Protein AF-A0AA39Y7K5-F1 (afdb_monomer_lite)

Structure (mmCIF, N/CA/C/O backbone):
data_AF-A0AA39Y7K5-F1
#
_entry.id   AF-A0AA39Y7K5-F1
#
loop_
_atom_site.group_PDB
_atom_site.id
_atom_site.type_symbol
_atom_site.label_atom_id
_atom_site.label_alt_id
_atom_site.label_comp_id
_atom_site.label_asym_id
_atom_site.label_entity_id
_atom_site.label_seq_id
_atom_site.pdbx_PDB_ins_code
_atom_site.Cartn_x
_atom_site.Cartn_y
_atom_site.Cartn_z
_atom_site.occupancy
_atom_site.B_iso_or_equiv
_atom_site.auth_seq_id
_atom_site.auth_comp_id
_atom_site.auth_asym_id
_atom_site.auth_atom_id
_atom_site.pdbx_PDB_model_num
ATOM 1 N N . MET A 1 1 ? 31.949 6.760 -39.832 1.00 50.16 1 MET A N 1
ATOM 2 C CA . MET A 1 1 ? 30.928 5.694 -39.929 1.00 50.16 1 MET A CA 1
ATOM 3 C C . MET A 1 1 ? 30.668 5.205 -38.517 1.00 50.16 1 MET A C 1
ATOM 5 O O . MET A 1 1 ? 31.632 4.870 -37.845 1.00 50.16 1 MET A O 1
ATOM 9 N N . VAL A 1 2 ? 29.428 5.263 -38.031 1.00 60.44 2 VAL A N 1
ATOM 10 C CA . VAL A 1 2 ? 29.085 4.747 -36.696 1.00 60.44 2 VAL A CA 1
ATOM 11 C C . VAL A 1 2 ? 29.040 3.224 -36.809 1.00 60.44 2 VAL A C 1
ATOM 13 O O . VAL A 1 2 ? 28.213 2.695 -37.550 1.00 60.44 2 VAL A O 1
ATOM 16 N N . GLU A 1 3 ? 29.976 2.531 -36.160 1.00 69.06 3 GLU A N 1
ATOM 17 C CA . GLU A 1 3 ? 29.997 1.065 -36.093 1.00 69.06 3 GLU A CA 1
ATOM 18 C C . GLU A 1 3 ? 28.677 0.616 -35.443 1.00 69.06 3 GLU A C 1
ATOM 20 O O . GLU A 1 3 ? 28.351 1.014 -34.324 1.00 69.06 3 GLU A O 1
ATOM 25 N N . LYS A 1 4 ? 27.848 -0.118 -36.193 1.00 72.38 4 LYS A N 1
ATOM 26 C CA . LYS A 1 4 ? 26.533 -0.563 -35.724 1.00 72.38 4 LYS A CA 1
ATOM 27 C C . LYS A 1 4 ? 26.758 -1.611 -34.638 1.00 72.38 4 LYS A C 1
ATOM 29 O O . LYS A 1 4 ? 27.333 -2.660 -34.916 1.00 72.38 4 LYS A O 1
ATOM 34 N N . CYS A 1 5 ? 26.320 -1.323 -33.419 1.00 72.69 5 CYS A N 1
ATOM 35 C CA . CYS A 1 5 ? 26.493 -2.244 -32.303 1.00 72.69 5 CYS A CA 1
ATOM 36 C C . CYS A 1 5 ? 25.782 -3.576 -32.592 1.00 72.69 5 CYS A C 1
ATOM 38 O O . CYS A 1 5 ? 24.662 -3.558 -33.122 1.00 72.69 5 CYS A O 1
ATOM 40 N N . PRO A 1 6 ? 26.408 -4.724 -32.279 1.00 78.50 6 PRO A N 1
ATOM 41 C CA . PRO A 1 6 ? 25.756 -6.015 -32.435 1.00 78.50 6 PRO A CA 1
ATOM 42 C C . PRO A 1 6 ? 24.504 -6.054 -31.551 1.00 78.50 6 PRO A C 1
ATOM 44 O O . PRO A 1 6 ? 24.530 -5.623 -30.398 1.00 78.50 6 PRO A O 1
ATOM 47 N N . GLY A 1 7 ? 23.390 -6.542 -32.101 1.00 78.56 7 GLY A N 1
ATOM 48 C CA . GLY A 1 7 ? 22.186 -6.779 -31.306 1.00 78.56 7 GLY A CA 1
ATOM 49 C C . GLY A 1 7 ? 22.458 -7.826 -30.224 1.00 78.56 7 GLY A C 1
ATOM 50 O O . GLY A 1 7 ? 23.278 -8.722 -30.424 1.00 78.56 7 GLY A O 1
ATOM 51 N N . PHE A 1 8 ? 21.772 -7.731 -29.086 1.00 82.25 8 PHE A N 1
ATOM 52 C CA . PHE A 1 8 ? 21.817 -8.764 -28.052 1.00 82.25 8 PHE A CA 1
ATOM 53 C C . PHE A 1 8 ? 20.551 -9.621 -28.112 1.00 82.25 8 PHE A C 1
ATOM 55 O O . PHE A 1 8 ? 19.472 -9.133 -28.454 1.00 82.25 8 PHE A O 1
ATOM 62 N N . ASN A 1 9 ? 20.688 -10.903 -27.776 1.00 86.75 9 ASN A N 1
ATOM 63 C CA . ASN A 1 9 ? 19.538 -11.777 -27.594 1.00 86.75 9 ASN A CA 1
ATOM 64 C C . ASN A 1 9 ? 18.986 -11.561 -26.180 1.00 86.75 9 ASN A C 1
ATOM 66 O O . ASN A 1 9 ? 19.712 -11.769 -25.207 1.00 86.75 9 ASN A O 1
ATOM 70 N N . GLY A 1 10 ? 17.748 -11.081 -26.076 1.00 85.56 10 GLY A N 1
ATOM 71 C CA . GLY A 1 10 ? 17.089 -10.884 -24.786 1.00 85.56 10 GLY A CA 1
ATOM 72 C C . GLY A 1 10 ? 16.696 -12.212 -24.142 1.00 85.56 10 GLY A C 1
ATOM 73 O O . GLY A 1 10 ? 16.509 -13.212 -24.834 1.00 85.56 10 GLY A O 1
ATOM 74 N N . ASN A 1 11 ? 16.547 -12.216 -22.822 1.00 89.00 11 ASN A N 1
ATOM 75 C CA . ASN A 1 11 ? 16.039 -13.345 -22.069 1.00 89.00 11 ASN A CA 1
ATOM 76 C C . ASN A 1 11 ? 14.540 -13.560 -22.398 1.00 89.00 11 ASN A C 1
ATOM 78 O O . ASN A 1 11 ? 13.692 -12.727 -22.034 1.00 89.00 11 ASN A O 1
ATOM 82 N N . PRO A 1 12 ? 14.180 -14.670 -23.078 1.00 89.75 12 PRO A N 1
ATOM 83 C CA . PRO A 1 12 ? 12.797 -14.941 -23.458 1.00 89.75 12 PRO A CA 1
ATOM 84 C C . PRO A 1 12 ? 11.886 -15.187 -22.245 1.00 89.75 12 PRO A C 1
ATOM 86 O O . PRO A 1 12 ? 10.681 -14.954 -22.347 1.00 89.75 12 PRO A O 1
ATOM 89 N N . ASP A 1 13 ? 12.441 -15.569 -21.093 1.00 89.25 13 ASP A N 1
ATOM 90 C CA . ASP A 1 13 ? 11.689 -15.870 -19.869 1.00 89.25 13 ASP A CA 1
ATOM 91 C C . ASP A 1 13 ? 11.284 -14.615 -19.092 1.00 89.25 13 ASP A C 1
ATOM 93 O O . ASP A 1 13 ? 10.467 -14.687 -18.180 1.00 89.25 13 ASP A O 1
ATOM 97 N N . LEU A 1 14 ? 11.845 -13.454 -19.436 1.00 86.06 14 LEU A N 1
ATOM 98 C CA . LEU A 1 14 ? 11.524 -12.182 -18.784 1.00 86.06 14 LEU A CA 1
ATOM 99 C C . LEU A 1 14 ? 10.734 -11.275 -19.710 1.00 86.06 14 LEU A C 1
ATOM 101 O O . LEU A 1 14 ? 9.748 -10.670 -19.297 1.00 86.06 14 LEU A O 1
ATOM 105 N N . TYR A 1 15 ? 11.139 -11.200 -20.977 1.00 84.19 15 TYR A N 1
ATOM 106 C CA . TYR A 1 15 ? 10.510 -10.304 -21.938 1.00 84.19 15 TYR A CA 1
ATOM 107 C C . TYR A 1 15 ? 10.218 -10.965 -23.289 1.00 84.19 15 TYR A C 1
ATOM 109 O O . TYR A 1 15 ? 10.213 -10.302 -24.334 1.00 84.19 15 TYR A O 1
ATOM 117 N N . GLY A 1 16 ? 9.944 -12.271 -23.282 1.00 87.81 16 GLY A N 1
ATOM 118 C CA . GLY A 1 16 ? 9.462 -13.011 -24.445 1.00 87.81 16 GLY A CA 1
ATOM 119 C C . GLY A 1 16 ? 8.039 -12.636 -24.862 1.00 87.81 16 GLY A C 1
ATOM 120 O O . GLY A 1 16 ? 7.308 -11.933 -24.159 1.00 87.81 16 GLY A O 1
ATOM 121 N N . LEU A 1 17 ? 7.630 -13.126 -26.036 1.00 88.06 17 LEU A N 1
ATOM 122 C CA . LEU A 1 17 ? 6.338 -12.802 -26.649 1.00 88.06 17 LEU A CA 1
ATOM 123 C C . LEU A 1 17 ? 5.149 -13.120 -25.725 1.00 88.06 17 LEU A C 1
ATOM 125 O O . LEU A 1 17 ? 4.243 -12.300 -25.601 1.00 88.06 17 LEU A O 1
ATOM 129 N N . GLY A 1 18 ? 5.175 -14.270 -25.042 1.00 90.56 18 GLY A N 1
ATOM 130 C CA . GLY A 1 18 ? 4.101 -14.693 -24.139 1.00 90.56 18 GLY A CA 1
ATOM 131 C C . GLY A 1 18 ? 3.887 -13.734 -22.965 1.00 90.56 18 GLY A C 1
ATOM 132 O O . GLY A 1 18 ? 2.755 -13.334 -22.702 1.00 90.56 18 GLY A O 1
ATOM 133 N N . ILE A 1 19 ? 4.967 -13.290 -22.313 1.00 89.50 19 ILE A N 1
ATOM 134 C CA . ILE A 1 19 ? 4.889 -12.345 -21.188 1.00 89.50 19 ILE A CA 1
ATOM 135 C C . ILE A 1 19 ? 4.374 -10.990 -21.660 1.00 89.50 19 ILE A C 1
ATOM 137 O O . ILE A 1 19 ? 3.507 -10.415 -21.009 1.00 89.50 19 ILE A O 1
ATOM 141 N N . ARG A 1 20 ? 4.834 -10.497 -22.816 1.00 90.06 20 ARG A N 1
ATOM 142 C CA . ARG A 1 20 ? 4.332 -9.237 -23.389 1.00 90.06 20 ARG A CA 1
ATOM 143 C C . ARG A 1 20 ? 2.836 -9.305 -23.670 1.00 90.06 20 ARG A C 1
ATOM 145 O O . ARG A 1 20 ? 2.099 -8.416 -23.254 1.00 90.06 20 ARG A O 1
ATOM 152 N N . LEU A 1 21 ? 2.381 -10.366 -24.339 1.00 92.94 21 LEU A N 1
ATOM 153 C CA . LEU A 1 21 ? 0.960 -10.570 -24.618 1.00 92.94 21 LEU A CA 1
ATOM 154 C C . LEU A 1 21 ? 0.149 -10.676 -23.324 1.00 92.94 21 LEU A C 1
ATOM 156 O O . LEU A 1 21 ? -0.906 -10.053 -23.232 1.00 92.94 21 LEU A O 1
ATOM 160 N N . GLY A 1 22 ? 0.659 -11.387 -22.315 1.00 92.19 22 GLY A N 1
ATOM 161 C CA . GLY A 1 22 ? 0.045 -11.475 -20.991 1.00 92.19 22 GLY A CA 1
ATOM 162 C C . GLY A 1 22 ? -0.074 -10.110 -20.313 1.00 92.19 22 GLY A C 1
ATOM 163 O O . GLY A 1 22 ? -1.170 -9.713 -19.929 1.00 92.19 22 GLY A O 1
ATOM 164 N N . VAL A 1 23 ? 1.024 -9.349 -20.252 1.00 92.62 23 VAL A N 1
ATOM 165 C CA . VAL A 1 23 ? 1.072 -7.982 -19.710 1.00 92.62 23 VAL A CA 1
ATOM 166 C C . VAL A 1 23 ? 0.057 -7.081 -20.407 1.00 92.62 23 VAL A C 1
ATOM 168 O O . VAL A 1 23 ? -0.758 -6.458 -19.733 1.00 92.62 23 VAL A O 1
ATOM 171 N N . TYR A 1 24 ? 0.075 -7.007 -21.740 1.00 94.06 24 TYR A N 1
ATOM 172 C CA . TYR A 1 24 ? -0.802 -6.098 -22.480 1.00 94.06 24 TYR A CA 1
ATOM 173 C C . TYR A 1 24 ? -2.269 -6.515 -22.405 1.00 94.06 24 TYR A C 1
ATOM 175 O O . TYR A 1 24 ? -3.133 -5.655 -22.251 1.00 94.06 24 TYR A O 1
ATOM 183 N N . SER A 1 25 ? -2.557 -7.817 -22.445 1.00 94.81 25 SER A N 1
ATOM 184 C CA . SER A 1 25 ? -3.923 -8.328 -22.289 1.00 94.81 25 SER A CA 1
ATOM 185 C C . SER A 1 25 ? -4.456 -8.048 -20.888 1.00 94.81 25 SER A C 1
ATOM 187 O O . SER A 1 25 ? -5.582 -7.577 -20.744 1.00 94.81 25 SER A O 1
ATOM 189 N N . GLN A 1 26 ? -3.636 -8.255 -19.854 1.00 95.06 26 GLN A N 1
ATOM 190 C CA . GLN A 1 26 ? -3.991 -7.950 -18.470 1.00 95.06 26 GLN A CA 1
ATOM 191 C C . GLN A 1 26 ? -4.201 -6.444 -18.269 1.00 95.06 26 GLN A C 1
ATOM 193 O O . GLN A 1 26 ? -5.164 -6.027 -17.622 1.00 95.06 26 GLN A O 1
ATOM 198 N N . TRP A 1 27 ? -3.341 -5.616 -18.866 1.00 94.94 27 TRP A N 1
ATOM 199 C CA . TRP A 1 27 ? -3.457 -4.160 -18.839 1.00 94.94 27 TRP A CA 1
ATOM 200 C C . TRP A 1 27 ? -4.758 -3.700 -19.508 1.00 94.94 27 TRP A C 1
ATOM 202 O O . TRP A 1 27 ? -5.531 -2.945 -18.915 1.00 94.94 27 TRP A O 1
ATOM 212 N N . PHE A 1 28 ? -5.049 -4.203 -20.707 1.00 95.19 28 PHE A N 1
ATOM 213 C CA . PHE A 1 28 ? -6.258 -3.870 -21.454 1.00 95.19 28 PHE A CA 1
ATOM 214 C C . PHE A 1 28 ? -7.532 -4.354 -20.748 1.00 95.19 28 PHE A C 1
ATOM 216 O O . PHE A 1 28 ? -8.462 -3.571 -20.560 1.00 95.19 28 PHE A O 1
ATOM 223 N N . SER A 1 29 ? -7.548 -5.603 -20.274 1.00 95.88 29 SER A N 1
ATOM 224 C CA . SER A 1 29 ? -8.643 -6.167 -19.473 1.00 95.88 29 SER A CA 1
ATOM 225 C C . SER A 1 29 ? -8.905 -5.333 -18.219 1.00 95.88 29 SER A C 1
ATOM 227 O O . SER A 1 29 ? -10.050 -5.022 -17.879 1.00 95.88 29 SER A O 1
ATOM 229 N N . SER A 1 30 ? -7.837 -4.875 -17.567 1.00 95.06 30 SER A N 1
ATOM 230 C CA . SER A 1 30 ? -7.950 -4.030 -16.385 1.00 95.06 30 SER A CA 1
ATOM 231 C C . SER A 1 30 ? -8.498 -2.651 -16.689 1.00 95.06 30 SER A C 1
ATOM 233 O O . SER A 1 30 ? -9.313 -2.125 -15.934 1.00 95.06 30 SER A O 1
ATOM 235 N N . TRP A 1 31 ? -8.069 -2.061 -17.801 1.00 94.00 31 TRP A N 1
ATOM 236 C CA . TRP A 1 31 ? -8.607 -0.797 -18.271 1.00 94.00 31 TRP A CA 1
ATOM 237 C C . TRP A 1 31 ? -10.101 -0.912 -18.603 1.00 94.00 31 TRP A C 1
ATOM 239 O O . TRP A 1 31 ? -10.886 -0.080 -18.140 1.00 94.00 31 TRP A O 1
ATOM 249 N N . LEU A 1 32 ? -10.509 -1.970 -19.313 1.00 94.69 32 LEU A N 1
ATOM 250 C CA . LEU A 1 32 ? -11.914 -2.253 -19.607 1.00 94.69 32 LEU A CA 1
ATOM 251 C C . LEU A 1 32 ? -12.728 -2.467 -18.333 1.00 94.69 32 LEU A C 1
ATOM 253 O O . LEU A 1 32 ? -13.778 -1.851 -18.186 1.00 94.69 32 LEU A O 1
ATOM 257 N N . THR A 1 33 ? -12.238 -3.273 -17.391 1.00 93.94 33 THR A N 1
ATOM 258 C CA . THR A 1 33 ? -12.933 -3.547 -16.123 1.00 93.94 33 THR A CA 1
ATOM 259 C C . THR A 1 33 ? -13.113 -2.269 -15.311 1.00 93.94 33 THR A C 1
ATOM 261 O O . THR A 1 33 ? -14.224 -1.960 -14.892 1.00 93.94 33 THR A O 1
ATOM 264 N N . ASN A 1 34 ? -12.054 -1.469 -15.159 1.00 91.00 34 ASN A N 1
ATOM 265 C CA . ASN A 1 34 ? -12.118 -0.210 -14.416 1.00 91.00 34 ASN A CA 1
ATOM 266 C C . ASN A 1 34 ? -13.091 0.803 -15.046 1.00 91.00 34 ASN A C 1
ATOM 268 O O . ASN A 1 34 ? -13.640 1.636 -14.329 1.00 91.00 34 ASN A O 1
ATOM 272 N N . THR A 1 35 ? -13.287 0.747 -16.367 1.00 90.31 35 THR A N 1
ATOM 273 C CA . THR A 1 35 ? -14.142 1.688 -17.108 1.00 90.31 35 THR A CA 1
ATOM 274 C C . THR A 1 35 ? -15.590 1.202 -17.205 1.00 90.31 35 THR A C 1
ATOM 276 O O . THR A 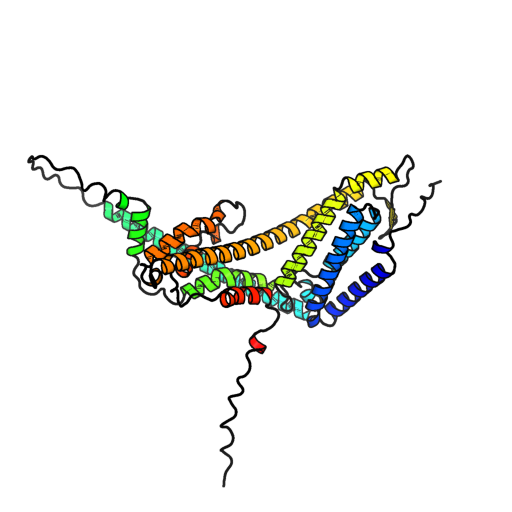1 35 ? -16.516 1.975 -16.986 1.00 90.31 35 THR A O 1
ATOM 279 N N . CYS A 1 36 ? -15.797 -0.077 -17.522 1.00 93.38 36 CYS A N 1
ATOM 280 C CA . CYS A 1 36 ? -17.109 -0.641 -17.842 1.00 93.38 36 CYS A CA 1
ATOM 281 C C . CYS A 1 36 ? -17.783 -1.307 -16.639 1.00 93.38 36 CYS A C 1
ATOM 283 O O . CYS A 1 36 ? -19.008 -1.363 -16.583 1.00 93.38 36 CYS A O 1
ATOM 285 N N . ASN A 1 37 ? -17.009 -1.830 -15.680 1.00 92.25 37 ASN A N 1
ATOM 286 C CA . ASN A 1 37 ? -17.546 -2.507 -14.503 1.00 92.25 37 ASN A CA 1
ATOM 287 C C . ASN A 1 37 ? -16.734 -2.204 -13.224 1.00 92.25 37 ASN A C 1
ATOM 289 O O . ASN A 1 37 ? -16.004 -3.067 -12.723 1.00 92.25 37 ASN A O 1
ATOM 293 N N . PRO A 1 38 ? -16.904 -1.005 -12.634 1.00 88.38 38 PRO A N 1
ATOM 294 C CA . PRO A 1 38 ? -16.219 -0.614 -11.400 1.00 88.38 38 PRO A CA 1
ATOM 295 C C . PRO A 1 38 ? -16.464 -1.556 -10.211 1.00 88.38 38 PRO A C 1
ATOM 297 O O . PRO A 1 38 ? -15.635 -1.628 -9.304 1.00 88.38 38 PRO A O 1
ATOM 300 N N . SER A 1 39 ? -17.579 -2.300 -10.208 1.00 87.69 39 SER A N 1
ATOM 301 C CA . SER A 1 39 ? -17.881 -3.271 -9.146 1.00 87.69 39 SER A CA 1
ATOM 302 C C . SER A 1 39 ? -16.919 -4.466 -9.157 1.00 87.69 39 SER A C 1
ATOM 304 O O . SER A 1 39 ? -16.531 -4.952 -8.098 1.00 87.69 39 SER A O 1
ATOM 306 N N . ALA A 1 40 ? -16.439 -4.868 -10.340 1.00 91.94 40 ALA A N 1
ATOM 307 C CA . ALA A 1 40 ? -15.448 -5.930 -10.514 1.00 91.94 40 ALA A CA 1
ATOM 308 C C . ALA A 1 40 ? -13.992 -5.432 -10.408 1.00 91.94 40 ALA A C 1
ATOM 310 O O . ALA A 1 40 ? -13.058 -6.238 -10.407 1.00 91.94 40 ALA A O 1
ATOM 311 N N . ALA A 1 41 ? -13.773 -4.116 -10.289 1.00 90.56 41 ALA A N 1
ATOM 312 C CA . ALA A 1 41 ? -12.433 -3.532 -10.241 1.00 90.56 41 ALA A CA 1
ATOM 313 C C . ALA A 1 41 ? -11.604 -4.052 -9.056 1.00 90.56 41 ALA A C 1
ATOM 315 O O . ALA A 1 41 ? -10.396 -4.217 -9.190 1.00 90.56 41 ALA A O 1
ATOM 316 N N . ALA A 1 42 ? -12.237 -4.361 -7.918 1.00 90.19 42 ALA A N 1
ATOM 317 C CA . ALA A 1 42 ? -11.547 -4.879 -6.737 1.00 90.19 42 ALA A CA 1
ATOM 318 C C . ALA A 1 42 ? -10.848 -6.222 -7.012 1.00 90.19 42 ALA A C 1
ATOM 320 O O . ALA A 1 42 ? -9.632 -6.312 -6.862 1.00 90.19 42 ALA A O 1
ATOM 321 N N . ALA A 1 43 ? -11.586 -7.213 -7.521 1.00 91.69 43 ALA A N 1
ATOM 322 C CA . ALA A 1 43 ? -11.028 -8.519 -7.881 1.00 91.69 43 ALA A CA 1
ATOM 323 C C . ALA A 1 43 ? -9.931 -8.395 -8.952 1.00 91.69 43 ALA A C 1
ATOM 325 O O . ALA A 1 43 ? -8.895 -9.055 -8.888 1.00 91.69 43 ALA A O 1
ATOM 326 N N . ASN A 1 44 ? -10.126 -7.491 -9.915 1.00 93.69 44 ASN A N 1
ATOM 327 C CA . ASN A 1 44 ? -9.124 -7.215 -10.933 1.00 93.69 44 ASN A CA 1
ATOM 328 C C . ASN A 1 44 ? -7.854 -6.555 -10.355 1.00 93.69 44 ASN A C 1
ATOM 330 O O . ASN A 1 44 ? -6.741 -6.873 -10.771 1.00 93.69 44 ASN A O 1
ATOM 334 N N . HIS A 1 45 ? -7.974 -5.649 -9.383 1.00 93.75 45 HIS A N 1
ATOM 335 C CA . HIS A 1 45 ? -6.817 -5.079 -8.690 1.00 93.75 45 HIS A CA 1
ATOM 336 C C . HIS A 1 45 ? -6.044 -6.131 -7.890 1.00 93.75 45 HIS A C 1
ATOM 338 O O . HIS A 1 45 ? -4.814 -6.081 -7.887 1.00 93.75 45 HIS A O 1
ATOM 344 N N . ASP A 1 46 ? -6.733 -7.087 -7.268 1.00 92.56 46 ASP A N 1
ATOM 345 C CA . ASP A 1 46 ? -6.089 -8.184 -6.545 1.00 92.56 46 ASP A CA 1
ATOM 346 C C . ASP A 1 46 ? -5.280 -9.062 -7.510 1.00 92.56 46 ASP A C 1
ATOM 348 O O . ASP A 1 46 ? -4.074 -9.233 -7.315 1.00 92.56 46 ASP A O 1
ATOM 352 N N . ALA A 1 47 ? -5.881 -9.499 -8.623 1.00 94.81 47 ALA A N 1
ATOM 353 C CA . ALA A 1 47 ? -5.185 -10.258 -9.666 1.00 94.81 47 ALA A CA 1
ATOM 354 C C . ALA A 1 47 ? -3.961 -9.505 -10.223 1.00 94.81 47 ALA A C 1
ATOM 356 O O . ALA A 1 47 ? -2.867 -10.063 -10.312 1.00 94.81 47 ALA A O 1
ATOM 357 N N . ASN A 1 48 ? -4.115 -8.210 -10.520 1.00 95.00 48 ASN A N 1
ATOM 358 C CA . ASN A 1 48 ? -3.014 -7.360 -10.978 1.00 95.00 48 ASN A CA 1
ATOM 359 C C . ASN A 1 48 ? -1.891 -7.242 -9.953 1.00 95.00 48 ASN A C 1
ATOM 361 O O . ASN A 1 48 ? -0.724 -7.224 -10.325 1.00 95.00 48 ASN A O 1
ATOM 365 N N . SER A 1 49 ? -2.227 -7.132 -8.669 1.00 95.44 49 SER A N 1
ATOM 366 C CA . SER A 1 49 ? -1.224 -6.997 -7.614 1.00 95.44 49 SER A CA 1
ATOM 367 C C . SER A 1 49 ? -0.408 -8.278 -7.424 1.00 95.44 49 SER A C 1
ATOM 369 O O . SER A 1 49 ? 0.804 -8.195 -7.243 1.00 95.44 49 SER A O 1
ATOM 371 N N . ILE A 1 50 ? -1.045 -9.450 -7.536 1.00 95.56 50 ILE A N 1
ATOM 372 C CA . ILE A 1 50 ? -0.370 -10.756 -7.502 1.00 95.56 50 ILE A CA 1
ATOM 373 C C . ILE A 1 50 ? 0.544 -10.899 -8.719 1.00 95.56 50 ILE A C 1
ATOM 375 O O . ILE A 1 50 ? 1.714 -11.248 -8.575 1.00 95.56 50 ILE A O 1
ATOM 379 N N . PHE A 1 51 ? 0.030 -10.576 -9.908 1.00 95.19 51 PHE A N 1
ATOM 380 C CA . PHE A 1 51 ? 0.809 -10.591 -11.142 1.00 95.19 51 PHE A CA 1
ATOM 381 C C . PHE A 1 51 ? 2.027 -9.659 -11.062 1.00 95.19 51 PHE A C 1
ATOM 383 O O . PHE A 1 51 ? 3.144 -10.058 -11.385 1.00 95.19 51 PHE A O 1
ATOM 390 N N . LEU A 1 52 ? 1.832 -8.437 -10.562 1.00 95.69 52 LEU A N 1
ATOM 391 C CA . LEU A 1 52 ? 2.898 -7.457 -10.385 1.00 95.69 52 LEU A CA 1
ATOM 392 C C . LEU A 1 52 ? 3.956 -7.940 -9.386 1.00 95.69 52 LEU A C 1
ATOM 394 O O . LEU A 1 52 ? 5.148 -7.811 -9.651 1.00 95.69 52 LEU A O 1
ATOM 398 N N . LEU A 1 53 ? 3.540 -8.534 -8.266 1.00 96.88 53 LEU A N 1
ATOM 399 C CA . LEU A 1 53 ? 4.468 -9.124 -7.306 1.00 96.88 53 LEU A CA 1
ATOM 400 C C . LEU A 1 53 ? 5.285 -10.261 -7.936 1.00 96.88 53 LEU A C 1
ATOM 402 O O . LEU A 1 53 ? 6.498 -10.312 -7.743 1.00 96.88 53 LEU A O 1
ATOM 406 N N . ALA A 1 54 ? 4.649 -11.137 -8.718 1.00 95.94 54 ALA A N 1
ATOM 407 C CA . ALA A 1 54 ? 5.339 -12.216 -9.419 1.00 95.94 54 ALA A CA 1
ATOM 408 C C . ALA A 1 54 ? 6.398 -11.676 -10.396 1.00 95.94 54 ALA A C 1
ATOM 410 O O . ALA A 1 54 ? 7.519 -12.183 -10.420 1.00 95.94 54 ALA A O 1
ATOM 411 N N . LEU A 1 55 ? 6.087 -10.603 -11.136 1.00 94.75 55 LEU A N 1
ATOM 412 C CA . LEU A 1 55 ? 7.062 -9.922 -11.995 1.00 94.75 55 LEU A CA 1
ATOM 413 C C . LEU A 1 55 ? 8.239 -9.350 -11.193 1.00 94.75 55 LEU A C 1
ATOM 415 O O . LEU A 1 55 ? 9.384 -9.533 -11.594 1.00 94.75 55 LEU A O 1
ATOM 419 N N . LEU A 1 56 ? 7.988 -8.699 -10.053 1.00 96.69 56 LEU A N 1
ATOM 420 C CA . LEU A 1 56 ? 9.053 -8.148 -9.202 1.00 96.69 56 LEU A CA 1
ATOM 421 C C . LEU A 1 56 ? 9.987 -9.234 -8.653 1.00 96.69 56 LEU A C 1
ATOM 423 O O . LEU A 1 56 ? 11.207 -9.053 -8.642 1.00 96.69 56 LEU A O 1
ATOM 427 N N . ILE A 1 57 ? 9.425 -10.372 -8.236 1.00 96.88 57 ILE A N 1
ATOM 428 C CA . ILE A 1 57 ? 10.205 -11.534 -7.794 1.00 96.88 57 ILE A CA 1
ATOM 429 C C . ILE A 1 57 ? 11.025 -12.085 -8.966 1.00 96.88 57 ILE A C 1
ATOM 431 O O . ILE A 1 57 ? 12.222 -12.307 -8.810 1.00 96.88 57 ILE A O 1
ATOM 435 N N . GLY A 1 58 ? 10.417 -12.236 -10.147 1.00 95.62 58 GLY A N 1
ATOM 436 C CA . GLY A 1 58 ? 11.098 -12.704 -11.357 1.00 95.62 58 GLY A CA 1
ATOM 437 C C . GLY A 1 58 ? 12.283 -11.821 -11.754 1.00 95.62 58 GLY A C 1
ATOM 438 O O . GLY A 1 58 ? 13.369 -12.338 -12.003 1.00 95.62 58 GLY A O 1
ATOM 439 N N . ILE A 1 59 ? 12.114 -10.492 -11.727 1.00 95.88 59 ILE A N 1
ATOM 440 C CA . ILE A 1 59 ? 13.214 -9.538 -11.945 1.00 95.88 59 ILE A CA 1
ATOM 441 C C . ILE A 1 59 ? 14.305 -9.754 -10.894 1.00 95.88 59 ILE A C 1
ATOM 443 O O . ILE A 1 59 ? 15.470 -9.888 -11.249 1.00 95.88 59 ILE A O 1
ATOM 447 N N . SER A 1 60 ? 13.943 -9.822 -9.612 1.00 96.75 60 SER A N 1
ATOM 448 C CA . SER A 1 60 ? 14.920 -9.946 -8.522 1.00 96.75 60 SER A CA 1
ATOM 449 C C . SER A 1 60 ? 15.752 -11.226 -8.631 1.00 96.75 60 SER A C 1
ATOM 451 O O . SER A 1 60 ? 16.973 -11.169 -8.510 1.00 96.75 60 SER A O 1
ATOM 453 N N . VAL A 1 61 ? 15.107 -12.360 -8.924 1.00 96.81 61 VAL A N 1
ATOM 454 C CA . VAL A 1 61 ? 15.771 -13.657 -9.136 1.00 96.81 61 VAL A CA 1
ATOM 455 C C . VAL A 1 61 ? 16.647 -13.634 -10.389 1.00 96.81 61 VAL A C 1
ATOM 457 O O . VAL A 1 61 ? 17.760 -14.158 -10.391 1.00 96.81 61 VAL A O 1
ATOM 460 N N . ALA A 1 62 ? 16.178 -13.014 -11.472 1.00 95.75 62 ALA A N 1
ATOM 461 C CA . ALA A 1 62 ? 16.966 -12.928 -12.692 1.00 95.75 62 ALA A CA 1
ATOM 462 C C . ALA A 1 62 ? 18.200 -12.035 -12.521 1.00 95.75 62 ALA A C 1
ATOM 464 O O . ALA A 1 62 ? 19.262 -12.377 -13.037 1.00 95.75 62 ALA A O 1
ATOM 465 N N . VAL A 1 63 ? 18.095 -10.936 -11.763 1.00 95.19 63 VAL A N 1
ATOM 466 C CA . VAL A 1 63 ? 19.263 -10.104 -11.448 1.00 95.19 63 VAL A CA 1
ATOM 467 C C . VAL A 1 63 ? 20.222 -10.840 -10.511 1.00 95.19 63 VAL A C 1
ATOM 469 O O . VAL A 1 63 ? 21.427 -10.798 -10.744 1.00 95.19 63 VAL A O 1
ATOM 472 N N . SER A 1 64 ? 19.730 -11.571 -9.502 1.00 95.62 64 SER A N 1
ATOM 473 C CA . SER A 1 64 ? 20.613 -12.327 -8.599 1.00 95.62 64 SER A CA 1
ATOM 474 C C . SER A 1 64 ? 21.398 -13.433 -9.307 1.00 95.62 64 SER A C 1
ATOM 476 O O . SER A 1 64 ? 22.498 -13.764 -8.880 1.00 95.62 64 SER A O 1
ATOM 478 N N . ASN A 1 65 ? 20.846 -13.986 -10.390 1.00 96.12 65 ASN A N 1
ATOM 479 C CA . ASN A 1 65 ? 21.486 -15.022 -11.203 1.00 96.12 65 ASN A CA 1
ATOM 480 C C . ASN A 1 65 ? 22.276 -14.461 -12.400 1.00 96.12 65 ASN A C 1
ATOM 482 O O . ASN A 1 65 ? 22.709 -15.238 -13.246 1.00 96.12 65 ASN A O 1
ATOM 486 N N . ASP A 1 66 ? 22.410 -13.133 -12.514 1.00 93.12 66 ASP A N 1
ATOM 487 C CA . ASP A 1 66 ? 22.996 -12.436 -13.672 1.00 93.12 66 ASP A CA 1
ATOM 488 C C . ASP A 1 66 ? 22.393 -12.874 -15.028 1.00 93.12 66 ASP A C 1
ATOM 490 O O . ASP A 1 66 ? 23.034 -12.844 -16.077 1.00 93.12 66 ASP A O 1
ATOM 494 N N . ALA A 1 67 ? 21.123 -13.293 -15.007 1.00 94.31 67 ALA A N 1
ATOM 495 C CA . ALA A 1 67 ? 20.394 -13.846 -16.147 1.00 94.31 67 ALA A CA 1
ATOM 496 C C . ALA A 1 67 ? 19.633 -12.778 -16.953 1.00 94.31 67 ALA A C 1
ATOM 498 O O . ALA A 1 67 ? 18.930 -13.106 -17.911 1.00 94.31 67 ALA A O 1
ATOM 499 N N . ILE A 1 68 ? 19.727 -11.507 -16.558 1.00 94.00 68 ILE A N 1
ATOM 500 C CA . ILE A 1 68 ? 19.015 -10.378 -17.164 1.00 94.00 68 ILE A CA 1
ATOM 501 C C . ILE A 1 68 ? 19.990 -9.246 -17.476 1.00 94.00 68 ILE A C 1
ATOM 503 O O . ILE A 1 68 ? 20.888 -8.952 -16.693 1.00 94.00 68 ILE A O 1
ATOM 507 N N . ARG A 1 69 ? 19.818 -8.570 -18.614 1.00 90.38 69 ARG A N 1
ATOM 508 C CA . ARG A 1 69 ? 20.574 -7.351 -18.928 1.00 90.38 69 ARG A CA 1
ATOM 509 C C . ARG A 1 69 ? 19.906 -6.124 -18.291 1.00 90.38 69 ARG A C 1
ATOM 511 O O . ARG A 1 69 ? 18.679 -6.078 -18.192 1.00 90.38 69 ARG A O 1
ATOM 518 N N . PRO A 1 70 ? 20.658 -5.064 -17.939 1.00 90.94 70 PRO A N 1
ATOM 519 C CA . PRO A 1 70 ? 20.077 -3.868 -17.322 1.00 90.94 70 PRO A CA 1
ATOM 520 C C . PRO A 1 70 ? 18.928 -3.224 -18.109 1.00 90.94 70 PRO A C 1
ATOM 522 O O . PRO A 1 70 ? 17.959 -2.752 -17.519 1.00 90.94 70 PRO A O 1
ATOM 525 N N . VAL A 1 71 ? 19.000 -3.248 -19.444 1.00 87.69 71 VAL A N 1
ATOM 526 C CA . VAL A 1 71 ? 17.933 -2.738 -20.320 1.00 87.69 71 VAL A CA 1
ATOM 527 C C . VAL A 1 71 ? 16.626 -3.523 -20.175 1.00 87.69 71 VAL A C 1
ATOM 529 O O . VAL A 1 71 ? 15.547 -2.940 -20.221 1.00 87.69 71 VAL A O 1
ATOM 532 N N . GLU A 1 72 ? 16.703 -4.831 -19.948 1.00 90.69 72 GLU A N 1
ATOM 533 C CA . GLU A 1 72 ? 15.527 -5.677 -19.754 1.00 90.69 72 GLU A CA 1
ATOM 534 C C . GLU A 1 72 ? 14.907 -5.417 -18.381 1.00 90.69 72 GLU A C 1
ATOM 536 O O . GLU A 1 72 ? 13.698 -5.217 -18.284 1.00 90.69 72 GLU A O 1
ATOM 541 N N . ALA A 1 73 ? 15.736 -5.315 -17.335 1.00 93.81 73 ALA A N 1
ATOM 542 C CA . ALA A 1 73 ? 15.286 -4.944 -15.994 1.00 93.81 73 ALA A CA 1
ATOM 543 C C . ALA A 1 73 ? 14.584 -3.577 -16.004 1.00 93.81 73 ALA A C 1
ATOM 545 O O . ALA A 1 73 ? 13.507 -3.424 -15.430 1.00 93.81 73 ALA A O 1
ATOM 546 N N . TYR A 1 74 ? 15.149 -2.605 -16.725 1.00 92.62 74 TYR A N 1
ATOM 547 C CA . TYR A 1 74 ? 14.565 -1.280 -16.910 1.00 92.62 74 TYR A CA 1
ATOM 548 C C . TYR A 1 74 ? 13.177 -1.333 -17.564 1.00 92.62 74 TYR A C 1
ATOM 550 O O . TYR A 1 74 ? 12.237 -0.717 -17.054 1.00 92.62 74 TYR A O 1
ATOM 558 N N . VAL A 1 75 ? 13.029 -2.073 -18.670 1.00 91.25 75 VAL A N 1
ATOM 559 C CA . VAL A 1 75 ? 11.741 -2.221 -19.372 1.00 91.25 75 VAL A CA 1
ATOM 560 C C . VAL A 1 75 ? 10.707 -2.889 -18.466 1.00 91.25 75 VAL A C 1
ATOM 562 O O . VAL A 1 75 ? 9.563 -2.440 -18.399 1.00 91.25 75 VAL A O 1
ATOM 565 N N . MET A 1 76 ? 11.112 -3.916 -17.719 1.00 93.88 76 MET A N 1
ATOM 566 C CA . MET A 1 76 ? 10.231 -4.617 -16.788 1.00 93.88 76 MET A CA 1
ATOM 567 C C . MET A 1 76 ? 9.793 -3.715 -15.628 1.00 93.88 76 MET A C 1
ATOM 569 O O . MET A 1 76 ? 8.603 -3.650 -15.324 1.00 93.88 76 MET A O 1
ATOM 573 N N . LEU A 1 77 ? 10.705 -2.931 -15.042 1.00 95.00 77 LEU A N 1
ATOM 574 C CA . LEU A 1 77 ? 10.362 -1.916 -14.039 1.00 95.00 77 LEU A CA 1
ATOM 575 C C . LEU A 1 77 ? 9.391 -0.865 -14.599 1.00 95.00 77 LEU A C 1
ATOM 577 O O . LEU A 1 77 ? 8.441 -0.488 -13.914 1.00 95.00 77 LEU A O 1
ATOM 581 N N . HIS A 1 78 ? 9.570 -0.428 -15.850 1.00 93.62 78 HIS A N 1
ATOM 582 C CA . HIS A 1 78 ? 8.652 0.512 -16.504 1.00 93.62 78 HIS A CA 1
ATOM 583 C C . HIS A 1 78 ? 7.254 -0.067 -16.674 1.00 93.62 78 HIS A C 1
ATOM 585 O O . HIS A 1 78 ? 6.271 0.628 -16.423 1.00 93.62 78 HIS A O 1
ATOM 591 N N . ILE A 1 79 ? 7.150 -1.338 -17.056 1.00 93.31 79 ILE A N 1
ATOM 592 C CA . ILE A 1 79 ? 5.868 -2.043 -17.118 1.00 93.31 79 ILE A CA 1
ATOM 593 C C . ILE A 1 79 ? 5.224 -2.076 -15.732 1.00 93.31 79 ILE A C 1
ATOM 595 O O . ILE A 1 79 ? 4.052 -1.723 -15.599 1.00 93.31 79 ILE A O 1
ATOM 599 N N . CYS A 1 80 ? 5.992 -2.406 -14.692 1.00 95.75 80 CYS A N 1
ATOM 600 C CA . CYS A 1 80 ? 5.510 -2.422 -13.315 1.00 95.75 80 CYS A CA 1
ATOM 601 C C . CYS A 1 80 ? 4.979 -1.051 -12.855 1.00 95.75 80 CYS A C 1
ATOM 603 O O . CYS A 1 80 ? 3.878 -0.962 -12.304 1.00 95.75 80 CYS A O 1
ATOM 605 N N . PHE A 1 81 ? 5.707 0.036 -13.129 1.00 95.44 81 PHE A N 1
ATOM 606 C CA . PHE A 1 81 ? 5.228 1.397 -12.863 1.00 95.44 81 PHE A CA 1
ATOM 607 C C . PHE A 1 81 ? 4.013 1.763 -13.719 1.00 95.44 81 PHE A C 1
ATOM 609 O O . PHE A 1 81 ? 3.084 2.402 -13.227 1.00 95.44 81 PHE A O 1
ATOM 616 N N . GLY A 1 82 ? 3.979 1.313 -14.974 1.00 93.56 82 GLY A N 1
ATOM 617 C CA . GLY A 1 82 ? 2.835 1.445 -15.867 1.00 93.56 82 GLY A CA 1
ATOM 618 C C . GLY A 1 82 ? 1.565 0.871 -15.246 1.00 93.56 82 GLY A C 1
ATOM 619 O O . GLY A 1 82 ? 0.544 1.560 -15.220 1.00 93.56 82 GLY A O 1
ATOM 620 N N . PHE A 1 83 ? 1.634 -0.325 -14.650 1.00 93.31 83 PHE A N 1
ATOM 621 C CA . PHE A 1 83 ? 0.513 -0.910 -13.908 1.00 93.31 83 PHE A CA 1
ATOM 622 C C . PHE A 1 83 ? 0.052 -0.009 -12.763 1.00 93.31 83 PHE A C 1
ATOM 624 O O . PHE A 1 83 ? -1.135 0.298 -12.687 1.00 93.31 83 PHE A O 1
ATOM 631 N N . ILE A 1 84 ? 0.969 0.454 -11.911 1.00 92.56 84 ILE A N 1
ATOM 632 C CA . ILE A 1 84 ? 0.649 1.302 -10.751 1.00 92.56 84 ILE A CA 1
ATOM 633 C C . ILE A 1 84 ? -0.003 2.624 -11.167 1.00 92.56 84 ILE A C 1
ATOM 635 O O . ILE A 1 84 ? -1.037 3.009 -10.621 1.00 92.56 84 ILE A O 1
ATOM 639 N N . PHE A 1 85 ? 0.574 3.330 -12.138 1.00 90.94 85 PHE A N 1
ATOM 640 C CA . PHE A 1 85 ? 0.082 4.655 -12.515 1.00 90.94 85 PHE A CA 1
ATOM 641 C C . PHE A 1 85 ? -1.180 4.605 -13.365 1.00 90.94 85 PHE A C 1
ATOM 643 O O . PHE A 1 85 ? -1.976 5.547 -13.353 1.00 90.94 85 PHE A O 1
ATOM 650 N N . THR A 1 86 ? -1.392 3.511 -14.097 1.00 90.94 86 THR A N 1
ATOM 651 C CA . THR A 1 86 ? -2.565 3.386 -14.950 1.00 90.94 86 THR A CA 1
ATOM 652 C C . THR A 1 86 ? -3.655 2.540 -14.293 1.00 90.94 86 THR A C 1
ATOM 654 O O . THR A 1 86 ? -4.665 3.075 -13.845 1.00 90.94 86 THR A O 1
ATOM 657 N N . VAL A 1 87 ? -3.500 1.228 -14.205 1.00 90.88 87 VAL A N 1
ATOM 658 C CA . VAL A 1 87 ? -4.614 0.330 -13.883 1.00 90.88 87 VAL A CA 1
ATOM 659 C C . VAL A 1 87 ? -4.758 -0.005 -12.405 1.00 90.88 87 VAL A C 1
ATOM 661 O O . VAL A 1 87 ? -5.870 -0.302 -11.979 1.00 90.88 87 VAL A O 1
ATOM 664 N N . LEU A 1 88 ? -3.691 0.055 -11.611 1.00 88.94 88 LEU A N 1
ATOM 665 C CA . LEU A 1 88 ? -3.668 -0.386 -10.218 1.00 88.94 88 LEU A CA 1
ATOM 666 C C . LEU A 1 88 ? -3.713 0.812 -9.263 1.00 88.94 88 LEU A C 1
ATOM 668 O O . LEU A 1 88 ? -2.696 1.296 -8.778 1.00 88.94 88 LEU A O 1
ATOM 672 N N . SER A 1 89 ? -4.920 1.288 -8.953 1.00 88.06 89 SER A N 1
ATOM 673 C CA . SER A 1 89 ? -5.085 2.380 -7.991 1.00 88.06 89 SER A CA 1
ATOM 674 C C . SER A 1 89 ? -4.921 1.871 -6.557 1.00 88.06 89 SER A C 1
ATOM 676 O O . SER A 1 89 ? -5.683 1.009 -6.127 1.00 88.06 89 SER A O 1
ATOM 678 N N . LEU A 1 90 ? -3.976 2.435 -5.795 1.00 86.88 90 LEU A N 1
ATOM 679 C CA . LEU A 1 90 ? -3.732 2.066 -4.389 1.00 86.88 90 LEU A CA 1
ATOM 680 C C . LEU A 1 90 ? -4.975 2.255 -3.515 1.00 86.88 90 LEU A C 1
ATOM 682 O O . LEU A 1 90 ? -5.356 1.370 -2.758 1.00 86.88 90 LEU A O 1
ATOM 686 N N . LEU A 1 91 ? -5.614 3.416 -3.659 1.00 86.06 91 LEU A N 1
ATOM 687 C CA . LEU A 1 91 ? -6.766 3.837 -2.864 1.00 86.06 91 LEU A CA 1
ATOM 688 C C . LEU A 1 91 ? -8.080 3.783 -3.663 1.00 86.06 91 LEU A C 1
ATOM 690 O O . LEU A 1 91 ? -9.152 4.032 -3.127 1.00 86.06 91 LEU A O 1
ATOM 694 N N . GLY A 1 92 ? -8.034 3.455 -4.956 1.00 83.00 92 GLY A N 1
ATOM 695 C CA . GLY A 1 92 ? -9.214 3.522 -5.826 1.00 83.00 92 GLY A CA 1
ATOM 696 C C . GLY A 1 92 ? -9.587 4.943 -6.253 1.00 83.00 92 GLY A C 1
ATOM 697 O O . GLY A 1 92 ? -10.611 5.128 -6.899 1.00 83.00 92 GLY A O 1
ATOM 698 N N . VAL A 1 93 ? -8.743 5.940 -5.959 1.00 83.56 93 VAL A N 1
ATOM 699 C CA . VAL A 1 93 ? -8.926 7.347 -6.360 1.00 83.56 93 VAL A CA 1
ATOM 700 C C . VAL A 1 93 ? -9.229 7.464 -7.856 1.00 83.56 93 VAL A C 1
ATOM 702 O O . VAL A 1 93 ? -10.126 8.200 -8.251 1.00 83.56 93 VAL A O 1
ATOM 705 N N . ARG A 1 94 ? -8.550 6.674 -8.697 1.00 83.44 94 ARG A N 1
ATOM 706 C CA . ARG A 1 94 ? -8.786 6.678 -10.147 1.00 83.44 94 ARG A CA 1
ATOM 707 C C . ARG A 1 94 ? -10.214 6.269 -10.512 1.00 83.44 94 ARG A C 1
ATOM 709 O O . ARG A 1 94 ? -10.772 6.849 -11.434 1.00 83.44 94 ARG A O 1
ATOM 716 N N . VAL A 1 95 ? -10.806 5.309 -9.800 1.00 83.38 95 VAL A N 1
ATOM 717 C CA . VAL A 1 95 ? -12.170 4.831 -10.079 1.00 83.38 95 VAL A CA 1
ATOM 718 C C . VAL A 1 95 ? -13.180 5.973 -9.918 1.00 83.38 95 VAL A C 1
ATOM 720 O O . VAL A 1 95 ? -14.092 6.090 -10.730 1.00 83.38 95 VAL A O 1
ATOM 723 N N . TYR A 1 96 ? -12.948 6.896 -8.976 1.00 82.31 96 TYR A N 1
ATOM 724 C CA . TYR A 1 96 ? -13.776 8.097 -8.825 1.00 82.31 96 TYR A CA 1
ATOM 725 C C . TYR A 1 96 ? -13.657 9.081 -9.996 1.00 82.31 96 TYR A C 1
ATOM 727 O O . TYR A 1 96 ? -14.641 9.739 -10.327 1.00 82.31 96 TYR A O 1
ATOM 735 N N . PHE A 1 97 ? -12.484 9.184 -10.628 1.00 84.62 97 PHE A N 1
ATOM 736 C CA . PHE A 1 97 ? -12.237 10.118 -11.734 1.00 84.62 97 PHE A CA 1
ATOM 737 C C . PHE A 1 97 ? -12.705 9.609 -13.101 1.00 84.62 97 PHE A C 1
ATOM 739 O O . PHE A 1 97 ? -12.839 10.408 -14.023 1.00 84.62 97 PHE A O 1
ATOM 746 N N . LEU A 1 98 ? -12.958 8.305 -13.254 1.00 83.62 98 LEU A N 1
ATOM 747 C CA . LEU A 1 98 ? -13.369 7.736 -14.542 1.00 83.62 98 LEU A CA 1
ATOM 748 C C . LEU A 1 98 ? -14.810 8.099 -14.930 1.00 83.62 98 LEU A C 1
ATOM 750 O O . LEU A 1 98 ? -15.123 8.099 -16.116 1.00 83.62 98 LEU A O 1
ATOM 754 N N . THR A 1 99 ? -15.673 8.447 -13.967 1.00 81.06 99 THR A N 1
ATOM 755 C CA . THR A 1 99 ? -17.060 8.856 -14.242 1.00 81.06 99 THR A CA 1
ATOM 756 C C . THR A 1 99 ? -17.350 10.241 -13.640 1.00 81.06 99 THR A C 1
ATOM 758 O O . THR A 1 99 ? -17.123 10.453 -12.449 1.00 81.06 99 THR A O 1
ATOM 761 N N . PRO A 1 100 ? -17.916 11.204 -14.398 1.00 85.38 100 PRO A N 1
ATOM 762 C CA . PRO A 1 100 ? -18.251 12.530 -13.863 1.00 85.38 100 PRO A CA 1
ATOM 763 C C . PRO A 1 100 ? -19.190 12.485 -12.646 1.00 85.38 100 PRO A C 1
ATOM 765 O O . PRO A 1 100 ? -19.056 13.288 -11.722 1.00 85.38 100 PRO A O 1
ATOM 768 N N . ARG A 1 101 ? -20.115 11.511 -12.617 1.00 86.50 101 ARG A N 1
ATOM 769 C CA . ARG A 1 101 ? -21.036 11.291 -11.490 1.00 86.50 101 ARG A CA 1
ATOM 770 C C . ARG A 1 101 ? -20.282 10.951 -10.202 1.00 86.50 101 ARG A C 1
ATOM 772 O O . ARG A 1 101 ? -20.450 11.657 -9.210 1.00 86.50 101 ARG A O 1
ATOM 779 N N . THR A 1 102 ? -19.385 9.966 -10.240 1.00 80.69 102 THR A N 1
ATOM 780 C CA . THR A 1 102 ? -18.605 9.541 -9.064 1.00 80.69 102 THR A CA 1
ATOM 781 C C . THR A 1 102 ? -17.666 10.634 -8.565 1.00 80.69 102 THR A C 1
ATOM 783 O O . THR A 1 102 ? -17.460 10.761 -7.361 1.00 80.69 102 THR A O 1
ATOM 786 N N . LEU A 1 103 ? -17.136 11.473 -9.462 1.00 84.56 103 LEU A N 1
ATOM 787 C CA . LEU A 1 103 ? -16.330 12.627 -9.067 1.00 84.56 103 LEU A CA 1
ATOM 788 C C . LEU A 1 103 ? -17.157 13.645 -8.272 1.00 84.56 103 LEU A C 1
ATOM 790 O O . LEU A 1 103 ? -16.701 14.135 -7.242 1.00 84.56 103 LEU A O 1
ATOM 794 N N . SER A 1 104 ? -18.379 13.949 -8.718 1.00 87.50 104 SER A N 1
ATOM 795 C CA . SER A 1 104 ? -19.263 14.873 -7.997 1.00 87.50 104 SER A CA 1
ATOM 796 C C . SER A 1 104 ? -19.661 14.339 -6.614 1.00 87.50 104 SER A C 1
ATOM 798 O O . SER A 1 104 ? -19.639 15.088 -5.636 1.00 87.50 104 SER A O 1
ATOM 800 N N . GLU A 1 105 ? -19.922 13.033 -6.504 1.00 86.31 105 GLU A N 1
ATOM 801 C CA . GLU A 1 105 ? -20.216 12.357 -5.236 1.00 86.31 105 GLU A CA 1
ATOM 802 C C . GLU A 1 105 ? -19.014 12.373 -4.288 1.00 86.31 105 GLU A C 1
ATOM 804 O O . GLU A 1 105 ? -19.171 12.670 -3.100 1.00 86.31 105 GLU A O 1
ATOM 809 N N . PHE A 1 106 ? -17.812 12.116 -4.814 1.00 83.56 106 PHE A N 1
ATOM 810 C CA . PHE A 1 106 ? -16.564 12.198 -4.062 1.00 83.56 106 PHE A CA 1
ATOM 811 C C . PHE A 1 106 ? -16.312 13.620 -3.555 1.00 83.56 106 PHE A C 1
ATOM 813 O O . PHE A 1 106 ? -16.057 13.815 -2.369 1.00 83.56 106 PHE A O 1
ATOM 820 N N . LEU A 1 107 ? -16.440 14.634 -4.416 1.00 88.31 107 LEU A N 1
ATOM 821 C CA . LEU A 1 107 ? -16.266 16.036 -4.027 1.00 88.31 107 LEU A CA 1
ATOM 822 C C . LEU A 1 107 ? -17.299 16.467 -2.980 1.00 88.31 107 LEU A C 1
ATOM 824 O O . LEU A 1 107 ? -16.950 17.176 -2.034 1.00 88.31 107 LEU A O 1
ATOM 828 N N . CYS A 1 108 ? -18.547 16.008 -3.102 1.00 88.62 108 CYS A N 1
ATOM 829 C CA . CYS A 1 108 ? -19.576 16.228 -2.093 1.00 88.62 108 CYS A CA 1
ATOM 830 C C . CYS A 1 108 ? -19.191 15.573 -0.758 1.00 88.62 108 CYS A C 1
ATOM 832 O O . CYS A 1 108 ? -19.214 16.241 0.275 1.00 88.62 108 CYS A O 1
ATOM 834 N N . HIS A 1 109 ? -18.751 14.311 -0.770 1.00 84.50 109 HIS A N 1
ATOM 835 C CA . HIS A 1 109 ? -18.287 13.602 0.427 1.00 84.50 109 HIS A CA 1
ATOM 836 C C . HIS A 1 109 ? -17.098 14.293 1.093 1.00 84.50 109 HIS A C 1
ATOM 838 O O . HIS A 1 109 ? -17.102 14.491 2.308 1.00 84.50 109 HIS A O 1
ATOM 844 N N . VAL A 1 110 ? -16.097 14.699 0.309 1.00 85.19 110 VAL A N 1
ATOM 845 C CA . VAL A 1 110 ? -14.928 15.435 0.803 1.00 85.19 110 VAL A CA 1
ATOM 846 C C . VAL A 1 110 ? -15.362 16.759 1.421 1.00 85.19 110 VAL A C 1
ATOM 848 O O . VAL A 1 110 ? -14.893 17.104 2.504 1.00 85.19 110 VAL A O 1
ATOM 851 N N . ARG A 1 111 ? -16.284 17.491 0.786 1.00 90.31 111 ARG A N 1
ATOM 852 C CA . ARG A 1 111 ? -16.794 18.762 1.313 1.00 90.31 111 ARG A CA 1
ATOM 853 C C . ARG A 1 111 ? -17.544 18.568 2.631 1.00 90.31 111 ARG A C 1
ATOM 855 O O . ARG A 1 111 ? -17.243 19.265 3.595 1.00 90.31 111 ARG A O 1
ATOM 862 N N . VAL A 1 112 ? -18.460 17.602 2.696 1.00 89.50 112 VAL A N 1
ATOM 863 C CA . VAL A 1 112 ? -19.237 17.295 3.907 1.00 89.50 112 VAL A CA 1
ATOM 864 C C . VAL A 1 112 ? -18.319 16.843 5.045 1.00 89.50 112 VAL A C 1
ATOM 866 O O . VAL A 1 112 ? -18.396 17.391 6.144 1.00 89.50 112 VAL A O 1
ATOM 869 N N . LYS A 1 113 ? -17.388 15.912 4.790 1.00 83.56 113 LYS A N 1
ATOM 870 C CA . LYS A 1 113 ? -16.431 15.459 5.811 1.00 83.56 113 LYS A CA 1
ATOM 871 C C . LYS A 1 113 ? -15.472 16.558 6.242 1.00 83.56 113 LYS A C 1
ATOM 873 O O . LYS A 1 113 ? -15.136 16.623 7.419 1.00 83.56 113 LYS A O 1
ATOM 878 N N . ARG A 1 114 ? -15.048 17.440 5.334 1.00 86.50 114 ARG A N 1
ATOM 879 C CA . ARG A 1 114 ? -14.208 18.592 5.682 1.00 86.50 114 ARG A CA 1
ATOM 880 C C . ARG A 1 114 ? -14.921 19.516 6.661 1.00 86.50 114 ARG A C 1
ATOM 882 O O . ARG A 1 114 ? -14.298 19.937 7.631 1.00 86.50 114 ARG A O 1
ATOM 889 N N . GLU A 1 115 ? -16.201 19.808 6.441 1.00 89.50 115 GLU A N 1
ATOM 890 C CA . GLU A 1 115 ? -16.969 20.641 7.373 1.00 89.50 115 GLU A CA 1
ATOM 891 C C . GLU A 1 115 ? -17.246 19.919 8.698 1.00 89.50 115 GLU A C 1
ATOM 893 O O . GLU A 1 115 ? -17.103 20.526 9.758 1.00 89.50 115 GLU A O 1
ATOM 898 N N . ALA A 1 116 ? -17.525 18.612 8.675 1.00 83.31 116 ALA A N 1
ATOM 899 C CA . ALA A 1 116 ? -17.663 17.812 9.895 1.00 83.31 116 ALA A CA 1
ATOM 900 C C . ALA A 1 116 ? -16.358 17.770 10.712 1.00 83.31 116 ALA A C 1
ATOM 902 O O . ALA A 1 116 ? -16.371 17.986 11.925 1.00 83.31 116 ALA A O 1
ATOM 903 N N . LEU A 1 117 ? -15.213 17.564 10.052 1.00 78.69 117 LEU A N 1
ATOM 904 C CA . LEU A 1 117 ? -13.893 17.581 10.681 1.00 78.69 117 LEU A CA 1
ATOM 905 C C . LEU A 1 117 ? -13.585 18.967 11.249 1.00 78.69 117 LEU A C 1
ATOM 907 O O . LEU A 1 117 ? -13.136 19.083 12.385 1.00 78.69 117 LEU A O 1
ATOM 911 N N . ARG A 1 118 ? -13.881 20.029 10.494 1.00 85.75 118 ARG A N 1
ATOM 912 C CA . ARG A 1 118 ? -13.713 21.414 10.946 1.00 85.75 118 ARG A CA 1
ATOM 913 C C . ARG A 1 118 ? -14.577 21.718 12.171 1.00 85.75 118 ARG A C 1
ATOM 915 O O . ARG A 1 118 ? -14.087 22.347 13.107 1.00 85.75 118 ARG A O 1
ATOM 922 N N . GLY A 1 119 ? -15.825 21.250 12.187 1.00 86.00 119 GLY A N 1
ATOM 923 C CA . GLY A 1 119 ? -16.728 21.352 13.332 1.00 86.00 119 GLY A CA 1
ATOM 924 C C . GLY A 1 119 ? -16.212 20.586 14.552 1.00 86.00 119 GLY A C 1
ATOM 925 O O . GLY A 1 119 ? -16.136 21.153 15.638 1.00 86.00 119 GLY A O 1
ATOM 926 N N . SER A 1 120 ? -15.770 19.339 14.364 1.00 79.69 120 SER A N 1
ATOM 927 C CA . SER A 1 120 ? -15.202 18.495 15.425 1.00 79.69 120 SER A CA 1
ATOM 928 C C . SER A 1 120 ? -13.941 19.111 16.039 1.00 79.69 120 SER A C 1
ATOM 930 O O . SER A 1 120 ? -13.825 19.215 17.260 1.00 79.69 120 SER A O 1
ATOM 932 N N . VAL A 1 121 ? -13.023 19.599 15.199 1.00 76.69 121 VAL A N 1
ATOM 933 C CA . VAL A 1 121 ? -11.806 20.290 15.642 1.00 76.69 121 VAL A CA 1
ATOM 934 C C . VAL A 1 121 ? -12.163 21.552 16.424 1.00 76.69 121 VAL A C 1
ATOM 936 O O . VAL A 1 121 ? -11.629 21.762 17.510 1.00 76.69 121 VAL A O 1
ATOM 939 N N . ARG A 1 122 ? -13.109 22.365 15.933 1.00 85.94 122 ARG A N 1
ATOM 940 C CA . ARG A 1 122 ? -13.557 23.574 16.638 1.00 85.94 122 ARG A CA 1
ATOM 941 C C . ARG A 1 122 ? -14.182 23.244 17.997 1.00 85.94 122 ARG A C 1
ATOM 943 O O . ARG A 1 122 ? -13.822 23.884 18.979 1.00 85.94 122 ARG A O 1
ATOM 950 N N . GLY A 1 123 ? -15.052 22.237 18.068 1.00 81.38 123 GLY A N 1
ATOM 951 C CA . GLY A 1 123 ? -15.673 21.798 19.321 1.00 81.38 123 GLY A CA 1
ATOM 952 C C . GLY A 1 123 ? -14.650 21.288 20.339 1.00 81.38 123 GLY A C 1
ATOM 953 O O . GLY A 1 123 ? -14.732 21.617 21.518 1.00 81.38 123 GLY A O 1
ATOM 954 N N . ARG A 1 124 ? -13.620 20.560 19.889 1.00 72.50 124 ARG A N 1
ATOM 955 C CA . ARG A 1 124 ? -12.519 20.115 20.760 1.00 72.50 124 ARG A CA 1
ATOM 956 C C . ARG A 1 124 ? -11.663 21.273 21.254 1.00 72.50 124 ARG A C 1
ATOM 958 O O . ARG A 1 124 ? -11.341 21.310 22.435 1.00 72.50 124 ARG A O 1
ATOM 965 N N . ILE A 1 125 ? -11.338 22.233 20.387 1.00 76.00 125 ILE A N 1
ATOM 966 C CA . ILE A 1 125 ? -10.628 23.454 20.795 1.00 76.00 125 ILE A CA 1
ATOM 967 C C . ILE A 1 125 ? -11.442 24.199 21.859 1.00 76.00 125 ILE A C 1
ATOM 969 O O . ILE A 1 125 ? -10.883 24.597 22.874 1.00 76.00 125 ILE A O 1
ATOM 973 N N . GLN A 1 126 ? -12.759 24.319 21.680 1.00 87.06 126 GLN A N 1
ATOM 974 C CA . GLN A 1 126 ? -13.644 24.943 22.668 1.00 87.06 126 GLN A CA 1
ATOM 975 C C . GLN A 1 126 ? -13.701 24.160 23.986 1.00 87.06 126 GLN A C 1
ATOM 977 O O . GLN A 1 126 ? -13.644 24.768 25.053 1.00 87.06 126 GLN A O 1
ATOM 982 N N . ALA A 1 127 ? -13.759 22.827 23.941 1.00 73.81 127 ALA A N 1
ATOM 983 C CA . ALA A 1 127 ? -13.737 21.988 25.139 1.00 73.81 127 ALA A CA 1
ATOM 984 C C . ALA A 1 127 ? -12.413 22.128 25.906 1.00 73.81 127 ALA A C 1
ATOM 986 O O . ALA A 1 127 ? -12.426 22.314 27.120 1.00 73.81 127 ALA A O 1
ATOM 987 N N . VAL A 1 128 ? -11.276 22.126 25.201 1.00 69.44 128 VAL A N 1
ATOM 988 C CA . VAL A 1 128 ? -9.949 22.354 25.796 1.00 69.44 128 VAL A CA 1
ATOM 989 C C . VAL A 1 128 ? -9.858 23.757 26.389 1.00 69.44 128 VAL A C 1
ATOM 991 O O . VAL A 1 128 ? -9.411 23.908 27.520 1.00 69.44 128 VAL A O 1
ATOM 994 N N . GLN A 1 129 ? -10.333 24.780 25.676 1.00 83.38 129 GLN A N 1
ATOM 995 C CA . GLN A 1 129 ? -10.375 26.153 26.186 1.00 83.38 129 GLN A CA 1
ATOM 996 C C . GLN A 1 129 ? -11.258 26.280 27.435 1.00 83.38 129 GLN A C 1
ATOM 998 O O . GLN A 1 129 ? -10.894 26.991 28.368 1.00 83.38 129 GLN A O 1
ATOM 1003 N N . THR A 1 130 ? -12.390 25.576 27.482 1.00 83.94 130 THR A N 1
ATOM 1004 C CA . THR A 1 130 ? -13.309 25.581 28.632 1.00 83.94 130 THR A CA 1
ATOM 1005 C C . THR A 1 130 ? -12.700 24.854 29.831 1.00 83.94 130 THR A C 1
ATOM 1007 O O . THR A 1 130 ? -12.702 25.386 30.937 1.00 83.94 130 THR A O 1
ATOM 1010 N N . ALA A 1 131 ? -12.097 23.683 29.613 1.00 71.25 131 ALA A N 1
ATOM 1011 C CA . ALA A 1 131 ? -11.381 22.947 30.653 1.00 71.25 131 ALA A CA 1
ATOM 1012 C C . ALA A 1 131 ? -10.195 23.753 31.202 1.00 71.25 131 ALA A C 1
ATOM 1014 O O . ALA A 1 131 ? -9.988 23.811 32.412 1.00 71.25 131 ALA A O 1
ATOM 1015 N N . PHE A 1 132 ? -9.452 24.430 30.323 1.00 76.06 132 PHE A N 1
ATOM 1016 C CA . PHE A 1 132 ? -8.355 25.306 30.720 1.00 76.06 132 PHE A CA 1
ATOM 1017 C C . PHE A 1 132 ? -8.849 26.491 31.556 1.00 76.06 132 PHE A C 1
ATOM 1019 O O . PHE A 1 132 ? -8.224 26.828 32.558 1.00 76.06 132 PHE A O 1
ATOM 1026 N N . ARG A 1 133 ? -10.004 27.075 31.209 1.00 89.75 133 ARG A N 1
ATOM 1027 C CA . ARG A 1 133 ? -10.632 28.139 32.004 1.00 89.75 133 ARG A CA 1
ATOM 1028 C C . ARG A 1 133 ? -11.012 27.655 33.405 1.00 89.75 133 ARG A C 1
ATOM 1030 O O . ARG A 1 133 ? -10.613 28.287 34.376 1.00 89.75 133 ARG A O 1
ATOM 1037 N N . HIS A 1 134 ? -11.684 26.510 33.521 1.00 79.62 134 HIS A N 1
ATOM 1038 C CA . HIS A 1 134 ? -12.021 25.931 34.828 1.00 79.62 134 HIS A CA 1
ATOM 1039 C C . HIS A 1 134 ? -10.784 25.575 35.653 1.00 79.62 134 HIS A C 1
ATOM 1041 O O . HIS A 1 134 ? -10.765 25.766 36.866 1.00 79.62 134 HIS A O 1
ATOM 1047 N N . PHE 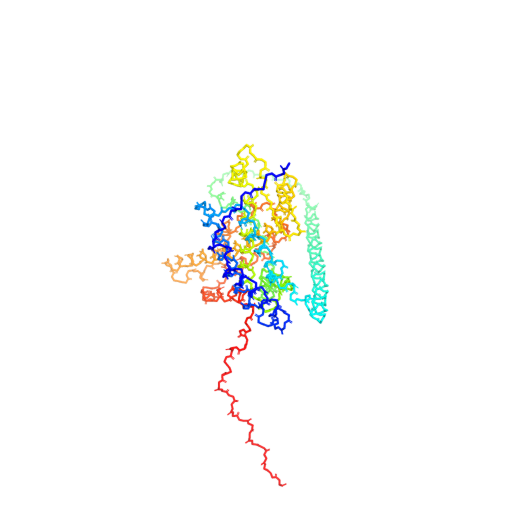A 1 135 ? -9.720 25.103 35.004 1.00 74.81 135 PHE A N 1
ATOM 1048 C CA . PHE A 1 135 ? -8.451 24.851 35.676 1.00 74.81 135 PHE A CA 1
ATOM 1049 C C . PHE A 1 135 ? -7.812 26.144 36.208 1.00 74.81 135 PHE A C 1
ATOM 1051 O O . PHE A 1 135 ? -7.330 26.174 37.340 1.00 74.81 135 PHE A O 1
ATOM 1058 N N . GLN A 1 136 ? -7.846 27.229 35.431 1.00 86.12 136 GLN A N 1
ATOM 1059 C CA . GLN A 1 136 ? -7.370 28.541 35.877 1.00 86.12 136 GLN A CA 1
ATOM 1060 C C . GLN A 1 136 ? -8.210 29.108 37.032 1.00 86.12 136 GLN A C 1
ATOM 1062 O O . GLN A 1 136 ? -7.646 29.667 37.971 1.00 86.12 136 GLN A O 1
ATOM 1067 N N . GLU A 1 137 ? -9.536 28.952 36.992 1.00 89.94 137 GLU A N 1
ATOM 1068 C CA . GLU A 1 137 ? -10.443 29.338 38.085 1.00 89.94 137 GLU A CA 1
ATOM 1069 C C . GLU A 1 137 ? -10.149 28.543 39.362 1.00 89.94 137 GLU A C 1
ATOM 1071 O O . GLU A 1 137 ? -10.003 29.123 40.438 1.00 89.94 137 GLU A O 1
ATOM 1076 N N . TRP A 1 138 ? -9.958 27.229 39.235 1.00 84.69 138 TRP A N 1
ATOM 1077 C CA . TRP A 1 138 ? -9.568 26.366 40.345 1.00 84.69 138 TRP A CA 1
ATOM 1078 C C . TRP A 1 138 ? -8.226 26.788 40.961 1.00 84.69 138 TRP A C 1
ATOM 1080 O O . TRP A 1 138 ? -8.118 26.904 42.183 1.00 84.69 138 TRP A O 1
ATOM 1090 N N . LEU A 1 139 ? -7.215 27.092 40.138 1.00 78.19 139 LEU A N 1
ATOM 1091 C CA . LEU A 1 139 ? -5.928 27.596 40.628 1.00 78.19 139 LEU A CA 1
ATOM 1092 C C . LEU A 1 139 ? -6.070 28.930 41.369 1.00 78.19 139 LEU A C 1
ATOM 1094 O O . LEU A 1 139 ? -5.431 29.112 42.404 1.00 78.19 139 LEU A O 1
ATOM 1098 N N . ARG A 1 140 ? -6.914 29.843 40.870 1.00 91.19 140 ARG A N 1
ATOM 1099 C CA . ARG A 1 140 ? -7.165 31.138 41.517 1.00 91.19 140 ARG A CA 1
ATOM 1100 C C . ARG A 1 140 ? -7.834 30.960 42.885 1.00 91.19 140 ARG A C 1
ATOM 1102 O O . ARG A 1 140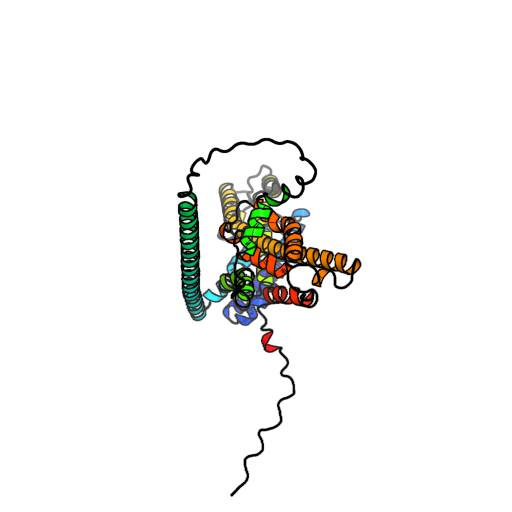 ? -7.364 31.562 43.843 1.00 91.19 140 ARG A O 1
ATOM 1109 N N . SER A 1 141 ? -8.814 30.058 43.006 1.00 88.25 141 SER A N 1
ATOM 1110 C CA . SER A 1 141 ? -9.481 29.769 44.291 1.00 88.25 141 SER A CA 1
ATOM 1111 C C . SER A 1 141 ? -8.525 29.252 45.375 1.00 88.25 141 SER A C 1
ATOM 1113 O O . SER A 1 141 ? -8.670 29.577 46.546 1.00 88.25 141 SER A O 1
ATOM 1115 N N . ARG A 1 142 ? -7.476 28.509 44.993 1.00 80.25 142 ARG A N 1
ATOM 1116 C CA . ARG A 1 142 ? -6.447 28.041 45.937 1.00 80.25 142 ARG A CA 1
ATOM 1117 C C . ARG A 1 142 ? -5.442 29.110 46.365 1.00 80.25 142 ARG A C 1
ATOM 1119 O O . ARG A 1 142 ? -4.727 28.894 47.343 1.00 80.25 142 ARG A O 1
ATOM 1126 N N . GLY A 1 143 ? -5.320 30.200 45.610 1.00 80.88 143 GLY A N 1
ATOM 1127 C CA . GLY A 1 143 ? -4.434 31.310 45.954 1.00 80.88 143 GLY A CA 1
ATOM 1128 C C . GLY A 1 143 ? -4.978 32.156 47.104 1.00 80.88 143 GLY A C 1
ATOM 1129 O O . GLY A 1 143 ? -4.197 32.631 47.921 1.00 80.88 143 GLY A O 1
ATOM 1130 N N . GLU A 1 144 ? -6.302 32.293 47.192 1.00 72.25 144 GLU A N 1
ATOM 1131 C CA . GLU A 1 144 ? -6.969 33.139 48.191 1.00 72.25 144 GLU A CA 1
ATOM 1132 C C . GLU A 1 144 ? -7.034 32.475 49.580 1.00 72.25 144 GLU A C 1
ATOM 1134 O O . GLU A 1 144 ? -6.816 33.147 50.584 1.00 72.25 144 GLU A O 1
ATOM 1139 N N . ASP A 1 145 ? -7.169 31.147 49.659 1.00 64.06 145 ASP A N 1
ATOM 1140 C CA . ASP A 1 145 ? -7.261 30.419 50.942 1.00 64.06 145 ASP A CA 1
ATOM 1141 C C . ASP A 1 145 ? -5.957 30.372 51.768 1.00 64.06 145 ASP A C 1
ATOM 1143 O O . ASP A 1 145 ? -5.970 29.958 52.927 1.00 64.06 145 ASP A O 1
ATOM 1147 N N . ASN A 1 146 ? -4.816 30.794 51.210 1.00 60.47 146 ASN A N 1
ATOM 1148 C CA . ASN A 1 146 ? -3.535 30.820 51.933 1.00 60.47 146 ASN A CA 1
ATOM 1149 C C . ASN A 1 146 ? -3.168 32.212 52.488 1.00 60.47 146 ASN A C 1
ATOM 1151 O O . ASN A 1 146 ? -2.092 32.356 53.066 1.00 60.47 146 ASN A O 1
ATOM 1155 N N . GLY A 1 147 ? -4.018 33.230 52.296 1.00 59.66 147 GLY A N 1
ATOM 1156 C CA . GLY A 1 147 ? -3.718 34.626 52.644 1.00 59.66 147 GLY A CA 1
ATOM 1157 C C . GLY A 1 147 ? -4.118 35.078 54.053 1.00 59.66 147 GLY A C 1
ATOM 1158 O O . GLY A 1 147 ? -3.569 36.060 54.540 1.00 59.66 147 GLY A O 1
ATOM 1159 N N . GLU A 1 148 ? -5.020 34.378 54.742 1.00 55.66 148 GLU A N 1
ATOM 1160 C CA . GLU A 1 148 ? -5.537 34.814 56.047 1.00 55.66 148 GLU A CA 1
ATOM 1161 C C . GLU A 1 148 ? -5.447 33.693 57.079 1.00 55.66 148 GLU A C 1
ATOM 1163 O O . GLU A 1 148 ? -6.367 32.898 57.264 1.00 55.66 148 GLU A O 1
ATOM 1168 N N . LYS A 1 149 ? -4.295 33.633 57.747 1.00 56.31 149 LYS A N 1
ATOM 1169 C CA . LYS A 1 149 ? -4.128 33.227 59.150 1.00 56.31 149 LYS A CA 1
ATOM 1170 C C . LYS A 1 149 ? -2.680 33.514 59.530 1.00 56.31 149 LYS A C 1
ATOM 1172 O O . LYS A 1 149 ? -1.844 32.615 59.575 1.00 56.31 149 LYS A O 1
ATOM 1177 N N . GLU A 1 150 ? -2.382 34.787 59.787 1.00 51.53 150 GLU A N 1
ATOM 1178 C CA . GLU A 1 150 ? -1.287 35.114 60.699 1.00 51.53 150 GLU A CA 1
ATOM 1179 C C . GLU A 1 150 ? -1.620 34.465 62.051 1.00 51.53 150 GLU A C 1
ATOM 1181 O O . GLU A 1 150 ? -2.674 34.758 62.626 1.00 51.53 150 GLU A O 1
ATOM 1186 N N . PRO A 1 151 ? -0.789 33.546 62.565 1.00 51.06 151 PRO A N 1
ATOM 1187 C CA . PRO A 1 151 ? -0.951 33.076 63.924 1.00 51.06 151 PRO A CA 1
ATOM 1188 C C . PRO A 1 151 ? -0.564 34.227 64.851 1.00 51.06 151 PRO A C 1
ATOM 1190 O O . PRO A 1 151 ? 0.611 34.581 64.959 1.00 51.06 151 PRO A O 1
ATOM 1193 N N . GLN A 1 152 ? -1.555 34.806 65.532 1.00 45.38 152 GLN A N 1
ATOM 1194 C CA . GLN A 1 152 ? -1.295 35.567 66.746 1.00 45.38 152 GLN A CA 1
ATOM 1195 C C . GLN A 1 152 ? -0.469 34.678 67.679 1.00 45.38 152 GLN A C 1
ATOM 1197 O O . GLN A 1 152 ? -0.902 33.598 68.083 1.00 45.38 152 GLN A O 1
ATOM 1202 N N . GLN A 1 153 ? 0.754 35.132 67.949 1.00 48.19 153 GLN A N 1
ATOM 1203 C CA . GLN A 1 153 ? 1.646 34.579 68.954 1.00 48.19 153 GLN A CA 1
ATOM 1204 C C . GLN A 1 153 ? 0.907 34.558 70.292 1.00 48.19 153 GLN A C 1
ATOM 1206 O O . GLN A 1 153 ? 0.700 35.601 70.907 1.00 48.19 153 GLN A O 1
ATOM 1211 N N . GLN A 1 154 ? 0.513 33.366 70.734 1.00 44.44 154 GLN A N 1
ATOM 1212 C CA . GLN A 1 154 ? 0.205 33.119 72.130 1.00 44.44 154 GLN A CA 1
ATOM 1213 C C . GLN A 1 154 ? 1.373 32.332 72.713 1.00 44.44 154 GLN A C 1
ATOM 1215 O O . GLN A 1 154 ? 1.616 31.166 72.404 1.00 44.44 154 GLN A O 1
ATOM 1220 N N . GLU A 1 155 ? 2.157 33.082 73.467 1.00 52.75 155 GLU A N 1
ATOM 1221 C CA . GLU A 1 155 ? 3.262 32.668 74.305 1.00 52.75 155 GLU A CA 1
ATOM 1222 C C . GLU A 1 155 ? 2.694 31.850 75.474 1.00 52.75 155 GLU A C 1
ATOM 1224 O O . GLU A 1 155 ? 1.934 32.385 76.271 1.00 52.75 155 GLU A O 1
ATOM 1229 N N . GLU A 1 156 ? 3.021 30.562 75.577 1.00 41.19 156 GLU A N 1
ATOM 1230 C CA . GLU A 1 156 ? 3.040 29.854 76.863 1.00 41.19 156 GLU A CA 1
ATOM 1231 C C . GLU A 1 156 ? 3.853 28.561 76.731 1.00 41.19 156 GLU A C 1
ATOM 1233 O O . GLU A 1 156 ? 3.556 27.666 75.937 1.00 41.19 156 GLU A O 1
ATOM 1238 N N . GLY A 1 157 ? 4.957 28.509 77.473 1.00 44.22 157 GLY A N 1
ATOM 1239 C CA . GLY A 1 157 ? 5.851 27.362 77.527 1.00 44.22 157 GLY A CA 1
ATOM 1240 C C . GLY A 1 157 ? 5.341 26.268 78.458 1.00 44.22 157 GLY A C 1
ATOM 1241 O O . GLY A 1 157 ? 4.717 26.573 79.461 1.00 44.22 157 GLY A O 1
ATOM 1242 N N . HIS A 1 158 ? 5.707 25.014 78.179 1.00 41.94 158 HIS A N 1
ATOM 1243 C CA . HIS A 1 158 ? 6.305 24.094 79.157 1.00 41.94 158 HIS A CA 1
ATOM 1244 C C . HIS A 1 158 ? 6.735 22.785 78.461 1.00 41.94 158 HIS A C 1
ATOM 1246 O O . HIS A 1 158 ? 5.929 22.078 77.866 1.00 41.94 158 HIS A O 1
ATOM 1252 N N . GLN A 1 159 ? 8.043 22.522 78.488 1.00 46.38 159 GLN A N 1
ATOM 1253 C CA . GLN A 1 159 ? 8.690 21.254 78.860 1.00 46.38 159 GLN A CA 1
ATOM 1254 C C . GLN A 1 159 ? 7.802 19.983 78.883 1.00 46.38 159 GLN A C 1
ATOM 1256 O O . GLN A 1 159 ? 6.925 19.875 79.728 1.00 46.38 159 GLN A O 1
ATOM 1261 N N . ASP A 1 160 ? 8.067 18.973 78.039 1.00 43.16 160 ASP A N 1
ATOM 1262 C CA . ASP A 1 160 ? 8.861 17.799 78.444 1.00 43.16 160 ASP A CA 1
ATOM 1263 C C . ASP A 1 160 ? 9.044 16.736 77.334 1.00 43.16 160 ASP A C 1
ATOM 1265 O O . ASP A 1 160 ? 8.439 16.738 76.265 1.00 43.16 160 ASP A O 1
ATOM 1269 N N . ASN A 1 161 ? 9.985 15.850 77.624 1.00 48.72 161 ASN A N 1
ATOM 1270 C CA . ASN A 1 161 ? 10.772 14.989 76.759 1.00 48.72 161 ASN A CA 1
ATOM 1271 C C . ASN A 1 161 ? 10.094 13.678 76.283 1.00 48.72 161 ASN A C 1
ATOM 1273 O O . ASN A 1 161 ? 9.236 13.108 76.947 1.00 48.72 161 ASN A O 1
ATOM 1277 N N . ARG A 1 162 ? 10.684 13.101 75.221 1.00 46.62 162 ARG A N 1
ATOM 1278 C CA . ARG A 1 162 ? 10.714 11.664 74.840 1.00 46.62 162 ARG A CA 1
ATOM 1279 C C . ARG A 1 162 ? 9.406 10.968 74.420 1.00 46.62 162 ARG A C 1
ATOM 1281 O O . ARG A 1 162 ? 8.696 10.400 75.240 1.00 46.62 162 ARG A O 1
ATOM 1288 N N . ARG A 1 163 ? 9.269 10.761 73.100 1.00 40.00 163 ARG A N 1
ATOM 1289 C CA . ARG A 1 163 ? 9.150 9.431 72.439 1.00 40.00 163 ARG A CA 1
ATOM 1290 C C . ARG A 1 163 ? 9.053 9.594 70.911 1.00 40.00 163 ARG A C 1
ATOM 1292 O O . ARG A 1 163 ? 7.985 9.518 70.319 1.00 40.00 163 ARG A O 1
ATOM 1299 N N . ALA A 1 164 ? 10.205 9.768 70.265 1.00 46.91 164 ALA A N 1
ATOM 1300 C CA . ALA A 1 164 ? 10.432 9.213 68.930 1.00 46.91 164 ALA A CA 1
ATOM 1301 C C . ALA A 1 164 ? 10.888 7.764 69.162 1.00 46.91 164 ALA A C 1
ATOM 1303 O O . ALA A 1 164 ? 11.748 7.518 69.999 1.00 46.91 164 ALA A O 1
ATOM 1304 N N . SER A 1 165 ? 10.273 6.746 68.580 1.00 47.69 165 SER A N 1
ATOM 1305 C CA . SER A 1 165 ? 10.624 6.255 67.253 1.00 47.69 165 SER A CA 1
ATOM 1306 C C . SER A 1 165 ? 9.810 4.972 67.077 1.00 47.69 165 SER A C 1
ATOM 1308 O O . SER A 1 165 ? 9.998 4.077 67.886 1.00 47.69 165 SER A O 1
ATOM 1310 N N . VAL A 1 166 ? 8.863 4.936 66.131 1.00 44.41 166 VAL A N 1
ATOM 1311 C CA . VAL A 1 166 ? 8.313 3.755 65.403 1.00 44.41 166 VAL A CA 1
ATOM 1312 C C . VAL A 1 166 ? 7.194 4.222 64.441 1.00 44.41 166 VAL A C 1
ATOM 1314 O O . VAL A 1 166 ? 6.956 3.597 63.415 1.00 44.41 166 VAL A O 1
ATOM 1317 N N . ALA A 1 167 ? 6.575 5.392 64.647 1.00 42.34 167 ALA A N 1
ATOM 1318 C CA . ALA A 1 167 ? 5.486 5.886 63.783 1.00 42.34 167 ALA A CA 1
ATOM 1319 C C . ALA A 1 167 ? 5.920 6.619 62.483 1.00 42.34 167 ALA A C 1
ATOM 1321 O O . ALA A 1 167 ? 5.076 7.146 61.762 1.00 42.34 167 ALA A O 1
ATOM 1322 N N . SER A 1 168 ? 7.218 6.668 62.155 1.00 43.12 168 SER A N 1
ATOM 1323 C CA . SER A 1 168 ? 7.746 7.506 61.056 1.00 43.12 168 SER A CA 1
ATOM 1324 C C . SER A 1 168 ? 7.728 6.837 59.667 1.00 43.12 168 SER A C 1
ATOM 1326 O O . SER A 1 168 ? 7.670 7.519 58.645 1.00 43.12 168 SER A O 1
ATOM 1328 N N . MET A 1 169 ? 7.679 5.503 59.576 1.00 39.47 169 MET A N 1
ATOM 1329 C CA . MET A 1 169 ? 7.740 4.820 58.270 1.00 39.47 169 MET A CA 1
ATOM 1330 C C . MET A 1 169 ? 6.401 4.736 57.514 1.00 39.47 169 MET A C 1
ATOM 1332 O O . MET A 1 169 ? 6.405 4.574 56.297 1.00 39.47 169 MET A O 1
ATOM 1336 N N . ALA A 1 170 ? 5.255 4.941 58.174 1.00 42.16 170 ALA A N 1
ATOM 1337 C CA . ALA A 1 170 ? 3.947 4.976 57.502 1.00 42.16 170 ALA A CA 1
ATOM 1338 C C . ALA A 1 170 ? 3.609 6.346 56.870 1.00 42.16 170 ALA A C 1
ATOM 1340 O O . ALA A 1 170 ? 2.638 6.473 56.120 1.00 42.16 170 ALA A O 1
ATOM 1341 N N . VAL A 1 171 ? 4.403 7.385 57.154 1.00 46.72 171 VAL A N 1
ATOM 1342 C CA . VAL A 1 171 ? 4.142 8.763 56.701 1.00 46.72 171 VAL A CA 1
ATOM 1343 C C . VAL A 1 171 ? 4.930 9.116 55.434 1.00 46.72 171 VAL A C 1
ATOM 1345 O O . VAL A 1 171 ? 4.478 9.939 54.638 1.00 46.72 171 VAL A O 1
ATOM 1348 N N . ILE A 1 172 ? 6.038 8.424 55.156 1.00 44.47 172 ILE A N 1
ATOM 1349 C CA . ILE A 1 172 ? 6.884 8.704 53.983 1.00 44.47 172 ILE A CA 1
ATOM 1350 C C . ILE A 1 172 ? 6.217 8.240 52.670 1.00 44.47 172 ILE A C 1
ATOM 1352 O O . ILE A 1 172 ? 6.377 8.883 51.634 1.00 44.47 172 ILE A O 1
ATOM 1356 N N . GLY A 1 173 ? 5.342 7.228 52.714 1.00 41.31 173 GLY A N 1
ATOM 1357 C CA . GLY A 1 173 ? 4.536 6.811 51.556 1.00 41.31 173 GLY A CA 1
ATOM 1358 C C . GLY A 1 173 ? 3.371 7.751 51.198 1.00 41.31 173 GLY A C 1
ATOM 1359 O O . GLY A 1 173 ? 2.826 7.654 50.102 1.00 41.31 173 GLY A O 1
ATOM 1360 N N . ARG A 1 174 ? 2.977 8.677 52.089 1.00 44.56 174 ARG A N 1
ATOM 1361 C CA . ARG A 1 174 ? 1.830 9.589 51.872 1.00 44.56 174 ARG A CA 1
ATOM 1362 C C . ARG A 1 174 ? 2.183 10.898 51.170 1.00 44.56 174 ARG A C 1
ATOM 1364 O O . ARG A 1 174 ? 1.272 11.554 50.668 1.00 44.56 174 ARG A O 1
ATOM 1371 N N . ASN A 1 175 ? 3.460 11.278 51.142 1.00 44.69 175 ASN A N 1
ATOM 1372 C CA . ASN A 1 175 ? 3.913 12.558 50.585 1.00 44.69 175 ASN A CA 1
ATOM 1373 C C . ASN A 1 175 ? 4.590 12.445 49.215 1.00 44.69 175 ASN A C 1
ATOM 1375 O O . ASN A 1 175 ? 4.980 13.466 48.650 1.00 44.69 175 ASN A O 1
ATOM 1379 N N . THR A 1 176 ? 4.686 11.243 48.643 1.00 49.38 176 THR A N 1
ATOM 1380 C CA . THR A 1 176 ? 5.094 11.083 47.245 1.00 49.38 176 THR A CA 1
ATOM 1381 C C . THR A 1 176 ? 4.047 11.703 46.317 1.00 49.38 176 THR A C 1
ATOM 1383 O O . THR A 1 176 ? 2.847 11.716 46.608 1.00 49.38 176 THR A O 1
ATOM 1386 N N . ILE A 1 177 ? 4.500 12.222 45.174 1.00 47.38 177 ILE A N 1
ATOM 1387 C CA . ILE A 1 177 ? 3.652 12.824 44.129 1.00 47.38 177 ILE A CA 1
ATOM 1388 C C . ILE A 1 177 ? 2.497 11.878 43.748 1.00 47.38 177 ILE A C 1
ATOM 1390 O O . ILE A 1 177 ? 1.368 12.323 43.552 1.00 47.38 177 ILE A O 1
ATOM 1394 N N . CYS A 1 178 ? 2.752 10.567 43.765 1.00 39.00 178 CYS A N 1
ATOM 1395 C CA . CYS A 1 178 ? 1.761 9.525 43.518 1.00 39.00 178 CYS A CA 1
ATOM 1396 C C . CYS A 1 178 ? 0.663 9.469 44.606 1.00 39.00 178 CYS A C 1
ATOM 1398 O O . CYS A 1 178 ? -0.521 9.433 44.280 1.00 39.00 178 CYS A O 1
ATOM 1400 N N . GLY A 1 179 ? 1.017 9.571 45.895 1.00 49.41 179 GLY A N 1
ATOM 1401 C CA . GLY A 1 179 ? 0.047 9.601 47.001 1.00 49.41 179 GLY A CA 1
ATOM 1402 C C . GLY A 1 179 ? -0.845 10.849 47.005 1.00 49.41 179 GLY A C 1
ATOM 1403 O O . GLY A 1 179 ? -2.036 10.761 47.314 1.00 49.41 179 GLY A O 1
ATOM 1404 N N . LYS A 1 180 ? -0.301 12.006 46.598 1.00 52.78 180 LYS A N 1
ATOM 1405 C CA . LYS A 1 180 ? -1.085 13.239 46.394 1.00 52.78 180 LYS A CA 1
ATOM 1406 C C . LYS A 1 180 ? -2.008 13.141 45.174 1.00 52.78 180 LYS A C 1
ATOM 1408 O O . LYS A 1 180 ? -3.159 13.560 45.268 1.00 52.78 180 LYS A O 1
ATOM 1413 N N . LEU A 1 181 ? -1.548 12.551 44.068 1.00 44.69 181 LEU A N 1
ATOM 1414 C CA . LEU A 1 181 ? -2.350 12.358 42.854 1.00 44.69 181 LEU A CA 1
ATOM 1415 C C . LEU A 1 181 ? -3.534 11.407 43.095 1.00 44.69 181 LEU A C 1
ATOM 1417 O O . LEU A 1 181 ? -4.661 11.733 42.738 1.00 44.69 181 LEU A O 1
ATOM 1421 N N . VAL A 1 182 ? -3.301 10.285 43.784 1.00 50.72 182 VAL A N 1
ATOM 1422 C CA . VAL A 1 182 ? -4.349 9.311 44.142 1.00 50.72 182 VAL A CA 1
ATOM 1423 C C . VAL A 1 182 ? -5.387 9.920 45.087 1.00 50.72 182 VAL A C 1
ATOM 1425 O O . VAL A 1 182 ? -6.580 9.686 44.915 1.00 50.72 182 VAL A O 1
ATOM 1428 N N . ARG A 1 183 ? -4.972 10.740 46.066 1.00 55.53 183 ARG A N 1
ATOM 1429 C CA . ARG A 1 183 ? -5.911 11.417 46.978 1.00 55.53 183 ARG A CA 1
ATOM 1430 C C . ARG A 1 183 ? -6.750 12.482 46.260 1.00 55.53 183 ARG A C 1
ATOM 1432 O O . ARG A 1 183 ? -7.931 12.600 46.564 1.00 55.53 183 ARG A O 1
ATOM 1439 N N . ASN A 1 184 ? -6.166 13.199 45.296 1.00 52.34 184 ASN A N 1
ATOM 1440 C CA . ASN A 1 184 ? -6.881 14.188 44.482 1.00 52.34 184 ASN A CA 1
ATOM 1441 C C . ASN A 1 184 ? -7.876 13.534 43.509 1.00 52.34 184 ASN A C 1
ATOM 1443 O O . ASN A 1 184 ? -8.978 14.043 43.343 1.00 52.34 184 ASN A O 1
ATOM 1447 N N . LEU A 1 185 ? -7.529 12.388 42.913 1.00 44.69 185 LEU A N 1
ATOM 1448 C CA . LEU A 1 185 ? -8.451 11.624 42.062 1.00 44.69 185 LEU A CA 1
ATOM 1449 C C . LEU A 1 185 ? -9.632 11.042 42.861 1.00 44.69 185 LEU A C 1
ATOM 1451 O O . LEU A 1 185 ? -10.731 10.946 42.333 1.00 44.69 185 LEU A O 1
ATOM 1455 N N . ARG A 1 186 ? -9.432 10.733 44.151 1.00 50.41 186 ARG A N 1
ATOM 1456 C CA . ARG A 1 186 ? -10.476 10.238 45.069 1.00 50.41 186 ARG A CA 1
ATOM 1457 C C . ARG A 1 186 ? -11.537 11.271 45.462 1.00 50.41 186 ARG A C 1
ATOM 1459 O O . ARG A 1 186 ? -12.533 10.889 46.060 1.00 50.41 186 ARG A O 1
ATOM 1466 N N . GLN A 1 187 ? -11.292 12.559 45.215 1.00 52.69 187 GLN A N 1
ATOM 1467 C CA . GLN A 1 187 ? -12.229 13.643 45.534 1.00 52.69 187 GLN A CA 1
ATOM 1468 C C . GLN A 1 187 ? -13.061 14.090 44.323 1.00 52.69 187 GLN A C 1
ATOM 1470 O O . GLN A 1 187 ? -13.859 15.015 44.455 1.00 52.69 187 GLN A O 1
ATOM 1475 N N . MET A 1 188 ? -12.905 13.457 43.153 1.00 43.44 188 MET A N 1
ATOM 1476 C CA . MET A 1 188 ? -13.838 13.681 42.049 1.00 43.44 188 MET A CA 1
ATOM 1477 C C . MET A 1 188 ? -15.178 12.999 42.378 1.00 43.44 188 MET A C 1
ATOM 1479 O O . MET A 1 188 ? -15.171 11.810 42.682 1.00 43.44 188 MET A O 1
ATOM 1483 N N . PRO A 1 189 ? -16.316 13.716 42.356 1.00 43.22 189 PRO A N 1
ATOM 1484 C CA . PRO A 1 189 ? -17.617 13.116 42.622 1.00 43.22 189 PRO A CA 1
ATOM 1485 C C . PRO A 1 189 ? -17.988 12.112 41.522 1.00 43.22 189 PRO A C 1
ATOM 1487 O O . PRO A 1 189 ? -17.949 12.455 40.342 1.00 43.22 189 PRO A O 1
ATOM 1490 N N . ASP A 1 190 ? -18.433 10.916 41.916 1.00 43.53 190 ASP A N 1
ATOM 1491 C CA . ASP A 1 190 ? -18.855 9.794 41.052 1.00 43.53 190 ASP A CA 1
ATOM 1492 C C . ASP A 1 190 ? -20.112 10.069 40.187 1.00 43.53 190 ASP A C 1
ATOM 1494 O O . ASP A 1 190 ? -20.706 9.167 39.592 1.00 43.53 190 ASP A O 1
ATOM 1498 N N . ALA A 1 191 ? -20.567 11.319 40.095 1.00 40.44 191 ALA A N 1
ATOM 1499 C CA . ALA A 1 191 ? -21.806 11.659 39.416 1.00 40.44 191 ALA A CA 1
ATOM 1500 C C . ALA A 1 191 ? -21.599 11.831 37.897 1.00 40.44 191 ALA A C 1
ATOM 1502 O O . ALA A 1 191 ? -21.083 12.846 37.433 1.00 40.44 191 ALA A O 1
ATOM 1503 N N . SER A 1 192 ? -22.138 10.871 37.131 1.00 42.81 192 SER A N 1
ATOM 1504 C CA . SER A 1 192 ? -22.584 10.971 35.720 1.00 42.81 192 SER A CA 1
ATOM 1505 C C . SER A 1 192 ? -21.615 10.666 34.562 1.00 42.81 192 SER A C 1
ATOM 1507 O O . SER A 1 192 ? -21.774 11.204 33.468 1.00 42.81 192 SER A O 1
ATOM 1509 N N . LEU A 1 193 ? -20.692 9.711 34.718 1.00 46.09 193 LEU A N 1
ATOM 1510 C CA . LEU A 1 193 ? -19.815 9.268 33.618 1.00 46.09 193 LEU A CA 1
ATOM 1511 C C . LEU A 1 193 ? -19.919 7.800 33.104 1.00 46.09 193 LEU A C 1
ATOM 1513 O O . LEU A 1 193 ? -18.890 7.316 32.634 1.00 46.09 193 LEU A O 1
ATOM 1517 N N . PRO A 1 194 ? -21.061 7.055 33.089 1.00 45.00 194 PRO A N 1
ATOM 1518 C CA . PRO A 1 194 ? -20.978 5.612 32.791 1.00 45.00 194 PRO A CA 1
ATOM 1519 C C . PRO A 1 194 ? -21.383 5.127 31.381 1.00 45.00 194 PRO A C 1
ATOM 1521 O O . PRO A 1 194 ? -21.120 3.973 31.075 1.00 45.00 194 PRO A O 1
ATOM 1524 N N . ALA A 1 195 ? -21.987 5.921 30.484 1.00 41.38 195 ALA A N 1
ATOM 1525 C CA . ALA A 1 195 ? -22.444 5.391 29.174 1.00 41.38 195 ALA A CA 1
ATOM 1526 C C . ALA A 1 195 ? -21.834 6.082 27.941 1.00 41.38 195 ALA A C 1
ATOM 1528 O O . ALA A 1 195 ? -21.654 5.464 26.891 1.00 41.38 195 ALA A O 1
ATOM 1529 N N . SER A 1 196 ? -21.469 7.359 28.052 1.00 43.28 196 SER A N 1
ATOM 1530 C CA . SER A 1 196 ? -20.948 8.155 26.932 1.00 43.28 196 SER A CA 1
ATOM 1531 C C . SER A 1 196 ? -19.448 7.954 26.685 1.00 43.28 196 SER A C 1
ATOM 1533 O O . SER A 1 196 ? -18.965 8.176 25.578 1.00 43.28 196 SER A O 1
ATOM 1535 N N . THR A 1 197 ? -18.701 7.495 27.686 1.00 37.78 197 THR A N 1
ATOM 1536 C CA . THR A 1 197 ? -17.231 7.423 27.708 1.00 37.78 197 THR A CA 1
ATOM 1537 C C . THR A 1 197 ? -16.658 6.174 27.057 1.00 37.78 197 THR A C 1
ATOM 1539 O O . THR A 1 197 ? -15.678 6.277 26.322 1.00 37.78 197 THR A O 1
ATOM 1542 N N . LEU A 1 198 ? -17.288 5.009 27.240 1.00 41.41 198 LEU A N 1
ATOM 1543 C CA . LEU A 1 198 ? -16.955 3.807 26.466 1.00 41.41 198 LEU A CA 1
ATOM 1544 C C . LEU A 1 198 ? -17.245 4.043 24.972 1.00 41.41 198 LEU A C 1
ATOM 1546 O O . LEU A 1 198 ? -16.445 3.675 24.112 1.00 41.41 198 LEU A O 1
ATOM 1550 N N . GLY A 1 199 ? -18.340 4.755 24.673 1.00 44.34 199 GLY A N 1
ATOM 1551 C CA . GLY A 1 199 ? -18.645 5.272 23.338 1.00 44.34 199 GLY A CA 1
ATOM 1552 C C . GLY A 1 199 ? -17.581 6.247 22.828 1.00 44.34 199 GLY A C 1
ATOM 1553 O O . GLY A 1 199 ? -17.181 6.151 21.678 1.00 44.34 199 GLY A O 1
ATOM 1554 N N . LEU A 1 200 ? -17.043 7.120 23.684 1.00 38.50 200 LEU A N 1
ATOM 1555 C CA . LEU A 1 200 ? -15.994 8.082 23.332 1.00 38.50 200 LEU A CA 1
ATOM 1556 C C . LEU A 1 200 ? -14.636 7.417 23.052 1.00 38.50 200 LEU A C 1
ATOM 1558 O O . LEU A 1 200 ? -13.928 7.825 22.133 1.00 38.50 200 LEU A O 1
ATOM 1562 N N . VAL A 1 201 ? -14.257 6.386 23.811 1.00 42.47 201 VAL A N 1
ATOM 1563 C CA . VAL A 1 201 ? -13.029 5.605 23.572 1.00 42.47 201 VAL A CA 1
ATOM 1564 C C . VAL A 1 201 ? -13.161 4.790 22.281 1.00 42.47 201 VAL A C 1
ATOM 1566 O O . VAL A 1 201 ? -12.257 4.821 21.443 1.00 42.47 201 VAL A O 1
ATOM 1569 N N . ARG A 1 202 ? -14.321 4.155 22.061 1.00 45.97 202 ARG A N 1
ATOM 1570 C CA . ARG A 1 202 ? -14.644 3.441 20.813 1.00 45.97 202 ARG A CA 1
ATOM 1571 C C . ARG A 1 202 ? -14.650 4.389 19.604 1.00 45.97 202 ARG A C 1
ATOM 1573 O O . ARG A 1 202 ? -14.049 4.072 18.576 1.00 45.97 202 ARG A O 1
ATOM 1580 N N . ALA A 1 203 ? -15.208 5.587 19.780 1.00 41.78 203 ALA A N 1
ATOM 1581 C CA . ALA A 1 203 ? -15.263 6.639 18.768 1.00 41.78 203 ALA A CA 1
ATOM 1582 C C . ALA A 1 203 ? -13.894 7.278 18.468 1.00 41.78 203 ALA A C 1
ATOM 1584 O O . ALA A 1 203 ? -13.653 7.755 17.361 1.00 41.78 203 ALA A O 1
ATOM 1585 N N . SER A 1 204 ? -12.979 7.323 19.440 1.00 41.78 204 SER A N 1
ATOM 1586 C CA . SER A 1 204 ? -11.746 8.120 19.334 1.00 41.78 204 SER A CA 1
ATOM 1587 C C . SER A 1 204 ? -10.542 7.380 18.765 1.00 41.78 204 SER A C 1
ATOM 1589 O O . SER A 1 204 ? -9.719 8.022 18.116 1.00 41.78 204 SER A O 1
ATOM 1591 N N . THR A 1 205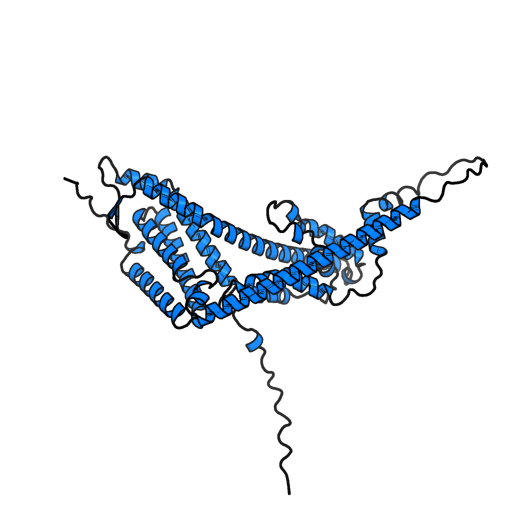 ? -10.412 6.070 18.981 1.00 45.34 205 THR A N 1
ATOM 1592 C CA . THR A 1 205 ? -9.197 5.332 18.579 1.00 45.34 205 THR A CA 1
ATOM 1593 C C . THR A 1 205 ? -9.386 4.470 17.334 1.00 45.34 205 THR A C 1
ATOM 1595 O O . THR A 1 205 ? -8.473 4.398 16.513 1.00 45.34 205 THR A O 1
ATOM 1598 N N . ILE A 1 206 ? -10.568 3.875 17.140 1.00 47.56 206 ILE A N 1
ATOM 1599 C CA . ILE A 1 206 ? -10.817 2.922 16.043 1.00 47.56 206 ILE A CA 1
ATOM 1600 C C . ILE A 1 206 ? -11.769 3.505 14.988 1.00 47.56 206 ILE A C 1
ATOM 1602 O O . ILE A 1 206 ? -11.502 3.389 13.791 1.00 47.56 206 ILE A O 1
ATOM 1606 N N . GLU A 1 207 ? -12.841 4.193 15.396 1.00 47.69 207 GLU A N 1
ATOM 1607 C CA . GLU A 1 207 ? -13.750 4.839 14.434 1.00 47.69 207 GLU A CA 1
ATOM 1608 C C . GLU A 1 207 ? -13.127 6.091 13.807 1.00 47.69 207 GLU A C 1
ATOM 1610 O O . GLU A 1 207 ? -13.251 6.291 12.602 1.00 47.69 207 GLU A O 1
ATOM 1615 N N . PHE A 1 208 ? -12.376 6.895 14.570 1.00 43.59 208 PHE A N 1
ATOM 1616 C CA . PHE A 1 208 ? -11.789 8.134 14.048 1.00 43.59 208 PHE A CA 1
ATOM 1617 C C . PHE A 1 208 ? -10.770 7.893 12.926 1.00 43.59 208 PHE A C 1
ATOM 1619 O O . PHE A 1 208 ? -10.753 8.640 11.957 1.00 43.59 208 PHE A O 1
ATOM 1626 N N . THR A 1 209 ? -9.940 6.850 13.003 1.00 53.41 209 THR A N 1
ATOM 1627 C CA . THR A 1 209 ? -8.947 6.549 11.955 1.00 53.41 209 THR A CA 1
ATOM 1628 C C . THR A 1 209 ? -9.579 5.844 10.761 1.00 53.41 209 THR A C 1
ATOM 1630 O O . THR A 1 209 ? -9.279 6.190 9.620 1.00 53.41 209 THR A O 1
ATOM 1633 N N . SER A 1 210 ? -10.508 4.913 10.990 1.00 55.22 210 SER A N 1
ATOM 1634 C CA . SER A 1 210 ? -11.210 4.251 9.891 1.00 55.22 210 SER A CA 1
ATOM 1635 C C . SER A 1 210 ? -12.111 5.228 9.144 1.00 55.22 210 SER A C 1
ATOM 1637 O O . SER A 1 210 ? -12.006 5.313 7.928 1.00 55.22 210 SER A O 1
ATOM 1639 N N . ASP A 1 211 ? -12.960 6.002 9.822 1.00 59.19 211 ASP A N 1
ATOM 1640 C CA . ASP A 1 211 ? -13.934 6.863 9.148 1.00 59.19 211 ASP A CA 1
ATOM 1641 C C . ASP A 1 211 ? -13.332 8.163 8.632 1.00 59.19 211 ASP A C 1
ATOM 1643 O O . ASP A 1 211 ? -13.751 8.649 7.576 1.00 59.19 211 ASP A O 1
ATOM 1647 N N . ALA A 1 212 ? -12.317 8.724 9.296 1.00 59.69 212 ALA A N 1
ATOM 1648 C CA . ALA A 1 212 ? -11.632 9.884 8.740 1.00 59.69 212 ALA A CA 1
ATOM 1649 C C . ALA A 1 212 ? -10.820 9.519 7.497 1.00 59.69 212 ALA A C 1
ATOM 1651 O O . ALA A 1 212 ? -10.630 10.383 6.660 1.00 59.69 212 ALA A O 1
ATOM 1652 N N . VAL A 1 213 ? -10.373 8.271 7.328 1.00 66.44 213 VAL A N 1
ATOM 1653 C CA . VAL A 1 213 ? -9.549 7.871 6.172 1.00 66.44 213 VAL A CA 1
ATOM 1654 C C . VAL A 1 213 ? -10.353 7.024 5.168 1.00 66.44 213 VAL A C 1
ATOM 1656 O O . VAL A 1 213 ? -9.966 6.912 4.007 1.00 66.44 213 VAL A O 1
ATOM 1659 N N . SER A 1 214 ? -11.536 6.515 5.537 1.00 68.44 214 SER A N 1
ATOM 1660 C CA . SER A 1 214 ? -12.393 5.688 4.668 1.00 68.44 214 SER A CA 1
ATOM 1661 C C . SER A 1 214 ? -12.839 6.400 3.403 1.00 68.44 214 SER A C 1
ATOM 1663 O O . SER A 1 214 ? -13.089 5.733 2.409 1.00 68.44 214 SER A O 1
ATOM 1665 N N . PHE A 1 215 ? -12.897 7.738 3.402 1.00 70.94 215 PHE A N 1
ATOM 1666 C CA . PHE A 1 215 ? -13.252 8.487 2.193 1.00 70.94 215 PHE A CA 1
ATOM 1667 C C . PHE A 1 215 ? -12.158 8.446 1.123 1.00 70.94 215 PHE A C 1
ATOM 1669 O O . PHE A 1 215 ? -12.456 8.642 -0.051 1.00 70.94 215 PHE A O 1
ATOM 1676 N N . LEU A 1 216 ? -10.896 8.224 1.513 1.00 75.00 216 LEU A N 1
ATOM 1677 C CA . LEU A 1 216 ? -9.791 8.134 0.560 1.00 75.00 216 LEU A CA 1
ATOM 1678 C C . LEU A 1 216 ? -9.855 6.833 -0.238 1.00 75.00 216 LEU A C 1
ATOM 1680 O O . LEU A 1 216 ? -9.407 6.792 -1.381 1.00 75.00 216 LEU A O 1
ATOM 1684 N N . LYS A 1 217 ? -10.416 5.785 0.365 1.00 86.12 217 LYS A N 1
ATOM 1685 C CA . LYS A 1 217 ? -10.538 4.455 -0.212 1.00 86.12 217 LYS A CA 1
ATOM 1686 C C . LYS A 1 217 ? -11.873 4.315 -0.958 1.00 86.12 217 LYS A C 1
ATOM 1688 O O . LYS A 1 217 ? -12.916 4.739 -0.471 1.00 86.12 217 LYS A O 1
ATOM 1693 N N . HIS A 1 218 ? -11.870 3.690 -2.132 1.00 84.69 218 HIS A N 1
ATOM 1694 C CA . HIS A 1 218 ? -13.116 3.330 -2.818 1.00 84.69 218 HIS A CA 1
ATOM 1695 C C . HIS A 1 218 ? -13.889 2.233 -2.040 1.00 84.69 218 HIS A C 1
ATOM 1697 O O . HIS A 1 218 ? -13.248 1.276 -1.593 1.00 84.69 218 HIS A O 1
ATOM 1703 N N . PRO A 1 219 ? -15.232 2.305 -1.895 1.00 83.00 219 PRO A N 1
ATOM 1704 C CA . PRO A 1 219 ? -16.015 1.377 -1.067 1.00 83.00 219 PRO A CA 1
ATOM 1705 C C . PRO A 1 219 ? -15.882 -0.095 -1.459 1.00 83.00 219 PRO A C 1
ATOM 1707 O O . PRO A 1 219 ? -15.952 -0.966 -0.600 1.00 83.00 219 PRO A O 1
ATOM 1710 N N . SER A 1 220 ? -15.660 -0.376 -2.746 1.00 81.88 220 SER A N 1
ATOM 1711 C CA . SER A 1 220 ? -15.485 -1.748 -3.243 1.00 81.88 220 SER A CA 1
ATOM 1712 C C . SER A 1 220 ? -14.135 -2.376 -2.887 1.00 81.88 220 SER A C 1
ATOM 1714 O O . SER A 1 220 ? -13.952 -3.574 -3.072 1.00 81.88 220 SER A O 1
ATOM 1716 N N . LEU A 1 221 ? -13.167 -1.593 -2.407 1.00 85.75 221 LEU A N 1
ATOM 1717 C CA . LEU A 1 221 ? -11.856 -2.111 -2.026 1.00 85.75 221 LEU A CA 1
ATOM 1718 C C . LEU A 1 221 ? -11.890 -2.627 -0.587 1.00 85.75 221 LEU A C 1
ATOM 1720 O O . LEU A 1 221 ? -12.675 -2.158 0.230 1.00 85.75 221 LEU A O 1
ATOM 1724 N N . SER A 1 222 ? -10.975 -3.524 -0.232 1.00 88.19 222 SER A N 1
ATOM 1725 C CA . SER A 1 222 ? -10.697 -3.945 1.149 1.00 88.19 222 SER A CA 1
ATOM 1726 C C . SER A 1 222 ? -9.480 -3.187 1.704 1.00 88.19 222 SER A C 1
ATOM 1728 O O . SER A 1 222 ? -8.634 -2.715 0.941 1.00 88.19 222 SER A O 1
ATOM 1730 N N . TRP A 1 223 ? -9.394 -2.981 3.026 1.00 85.31 223 TRP A N 1
ATOM 1731 C CA . TRP A 1 223 ? -8.210 -2.326 3.617 1.00 85.31 223 TRP A CA 1
ATOM 1732 C C . TRP A 1 223 ? -6.996 -3.255 3.577 1.00 85.31 223 TRP A C 1
ATOM 1734 O O . TRP A 1 223 ? -5.881 -2.786 3.359 1.00 85.31 223 TRP A O 1
ATOM 1744 N N . SER A 1 224 ? -7.225 -4.569 3.666 1.00 86.94 224 SER A N 1
ATOM 1745 C CA . SER A 1 224 ? -6.200 -5.576 3.389 1.00 86.94 224 SER A CA 1
ATOM 1746 C C . SER A 1 224 ? -5.638 -5.438 1.975 1.00 86.94 224 SER A C 1
ATOM 1748 O O . SER A 1 224 ? -4.423 -5.401 1.812 1.00 86.94 224 SER A O 1
ATOM 1750 N N . GLY A 1 225 ? -6.493 -5.259 0.965 1.00 90.06 225 GLY A N 1
ATOM 1751 C CA . GLY A 1 225 ? -6.069 -5.039 -0.417 1.00 90.06 225 GLY A CA 1
ATOM 1752 C C . GLY A 1 225 ? -5.303 -3.727 -0.605 1.00 90.06 225 GLY A C 1
ATOM 1753 O O . GLY A 1 225 ? -4.373 -3.656 -1.407 1.00 90.06 225 GLY A O 1
ATOM 1754 N N . VAL A 1 226 ? -5.648 -2.663 0.133 1.00 89.94 226 VAL A N 1
ATOM 1755 C CA . VAL A 1 226 ? -4.854 -1.415 0.154 1.00 89.94 226 VAL A CA 1
ATOM 1756 C C . VAL A 1 226 ? -3.471 -1.663 0.758 1.00 89.94 226 VAL A C 1
ATOM 1758 O O . VAL A 1 226 ? -2.474 -1.281 0.147 1.00 89.94 226 VAL A O 1
ATOM 1761 N N . ALA A 1 227 ? -3.395 -2.324 1.917 1.00 88.81 227 ALA A N 1
ATOM 1762 C CA . ALA A 1 227 ? -2.130 -2.634 2.580 1.00 88.81 227 ALA A CA 1
ATOM 1763 C C . ALA A 1 227 ? -1.238 -3.516 1.692 1.00 88.81 227 ALA A C 1
ATOM 1765 O O . ALA A 1 227 ? -0.069 -3.200 1.485 1.00 88.81 227 ALA A O 1
ATOM 1766 N N . TRP A 1 228 ? -1.816 -4.555 1.084 1.00 92.88 228 TRP A N 1
ATOM 1767 C CA . TRP A 1 228 ? -1.139 -5.444 0.143 1.00 92.88 228 TRP A CA 1
ATOM 1768 C C . TRP A 1 228 ? -0.573 -4.693 -1.067 1.00 92.88 228 TRP A C 1
ATOM 1770 O O . TRP A 1 228 ? 0.623 -4.767 -1.341 1.00 92.88 228 TRP A O 1
ATOM 1780 N N . ARG A 1 229 ? -1.391 -3.894 -1.763 1.00 93.56 229 ARG A N 1
ATOM 1781 C CA . ARG A 1 229 ? -0.926 -3.107 -2.922 1.00 93.56 229 ARG A CA 1
ATOM 1782 C C . ARG A 1 229 ? 0.130 -2.075 -2.542 1.00 93.56 229 ARG A C 1
ATOM 1784 O O . ARG A 1 229 ? 1.053 -1.836 -3.315 1.00 93.56 229 ARG A O 1
ATOM 1791 N N . SER A 1 230 ? 0.020 -1.492 -1.352 1.00 92.38 230 SER A N 1
ATOM 1792 C CA . SER A 1 230 ? 1.037 -0.585 -0.817 1.00 92.38 230 SER A CA 1
ATOM 1793 C C . SER A 1 230 ? 2.358 -1.310 -0.567 1.00 92.38 230 SER A C 1
ATOM 1795 O O . SER A 1 230 ? 3.403 -0.783 -0.926 1.00 92.38 230 SER A O 1
ATOM 1797 N N . ALA A 1 231 ? 2.328 -2.534 -0.031 1.00 93.44 231 ALA A N 1
ATOM 1798 C CA . ALA A 1 231 ? 3.526 -3.354 0.139 1.00 93.44 231 ALA A CA 1
ATOM 1799 C C . ALA A 1 231 ? 4.189 -3.687 -1.209 1.00 93.44 231 ALA A C 1
ATOM 1801 O O . ALA A 1 231 ? 5.399 -3.518 -1.351 1.00 93.44 231 ALA A O 1
ATOM 1802 N N . VAL A 1 232 ? 3.401 -4.064 -2.225 1.00 95.88 232 VAL A N 1
ATOM 1803 C CA . VAL A 1 232 ? 3.908 -4.297 -3.592 1.00 95.88 232 VAL A CA 1
ATOM 1804 C C . VAL A 1 232 ? 4.527 -3.023 -4.179 1.00 95.88 232 VAL A C 1
ATOM 1806 O O . VAL A 1 232 ? 5.602 -3.080 -4.772 1.00 95.88 232 VAL A O 1
ATOM 1809 N N . LEU A 1 233 ? 3.901 -1.858 -3.979 1.00 95.19 233 LEU A N 1
ATOM 1810 C CA . LEU A 1 233 ? 4.454 -0.572 -4.407 1.00 95.19 233 LEU A CA 1
ATOM 1811 C C . LEU A 1 233 ? 5.782 -0.250 -3.713 1.00 95.19 233 LEU A C 1
ATOM 1813 O O . LEU A 1 233 ? 6.722 0.185 -4.372 1.00 95.19 233 LEU A O 1
ATOM 1817 N N . ILE A 1 234 ? 5.854 -0.442 -2.395 1.00 95.06 234 ILE A N 1
ATOM 1818 C CA . ILE A 1 234 ? 7.074 -0.208 -1.616 1.00 95.06 234 ILE A CA 1
ATOM 1819 C C . ILE A 1 234 ? 8.192 -1.113 -2.132 1.00 95.06 234 ILE A C 1
ATOM 1821 O O . ILE A 1 234 ? 9.311 -0.642 -2.320 1.00 95.06 234 ILE A O 1
ATOM 1825 N N . TYR A 1 235 ? 7.883 -2.377 -2.434 1.00 96.88 235 TYR A N 1
ATOM 1826 C CA . TYR A 1 235 ? 8.853 -3.297 -3.015 1.00 96.88 235 TYR A CA 1
ATOM 1827 C C . TYR A 1 235 ? 9.319 -2.848 -4.406 1.00 96.88 235 TYR A C 1
ATOM 1829 O O . TYR A 1 235 ? 10.522 -2.789 -4.644 1.00 96.88 235 TYR A O 1
ATOM 1837 N N . LEU A 1 236 ? 8.402 -2.442 -5.293 1.00 97.19 236 LEU A N 1
ATOM 1838 C CA . LEU A 1 236 ? 8.742 -1.880 -6.607 1.00 97.19 236 LEU A CA 1
ATOM 1839 C C . LEU A 1 236 ? 9.655 -0.653 -6.484 1.00 97.19 236 LEU A C 1
ATOM 1841 O O . LEU A 1 236 ? 10.649 -0.543 -7.195 1.00 97.19 236 LEU A O 1
ATOM 1845 N N . ILE A 1 237 ? 9.333 0.271 -5.581 1.00 96.81 237 ILE A N 1
ATOM 1846 C CA . ILE A 1 237 ? 10.112 1.496 -5.377 1.00 96.81 237 ILE A CA 1
ATOM 1847 C C . ILE A 1 237 ? 11.479 1.184 -4.778 1.00 96.81 237 ILE A C 1
ATOM 1849 O O . ILE A 1 237 ? 12.468 1.758 -5.226 1.00 96.81 237 ILE A O 1
ATOM 1853 N N . GLY A 1 238 ? 11.551 0.256 -3.823 1.00 96.75 238 GLY A N 1
ATOM 1854 C CA . GLY A 1 238 ? 12.810 -0.232 -3.270 1.00 96.75 238 GLY A CA 1
ATOM 1855 C C . GLY A 1 238 ? 13.686 -0.879 -4.341 1.00 96.75 238 GLY A C 1
ATOM 1856 O O . GLY A 1 238 ? 14.861 -0.539 -4.449 1.00 96.75 238 GLY A O 1
ATOM 1857 N N . LEU A 1 239 ? 13.106 -1.736 -5.186 1.00 96.94 239 LEU A N 1
ATOM 1858 C CA . LEU A 1 239 ? 13.809 -2.381 -6.294 1.00 96.94 239 LEU A CA 1
ATOM 1859 C C . LEU A 1 239 ? 14.278 -1.363 -7.340 1.00 96.94 239 LEU A C 1
ATOM 1861 O O . LEU A 1 239 ? 15.399 -1.458 -7.827 1.00 96.94 239 LEU A O 1
ATOM 1865 N N . ASN A 1 240 ? 13.457 -0.360 -7.654 1.00 97.25 240 ASN A N 1
ATOM 1866 C CA . ASN A 1 240 ? 13.818 0.718 -8.568 1.00 97.25 240 ASN A CA 1
ATOM 1867 C C . ASN A 1 240 ? 14.941 1.602 -7.996 1.00 97.25 240 ASN A C 1
ATOM 1869 O O . ASN A 1 240 ? 15.910 1.888 -8.693 1.00 97.25 240 ASN A O 1
ATOM 1873 N N . LEU A 1 241 ? 14.855 1.999 -6.722 1.00 96.88 241 LEU A N 1
ATOM 1874 C CA . LEU A 1 241 ? 15.909 2.764 -6.051 1.00 96.88 241 LEU A CA 1
ATOM 1875 C C . LEU A 1 241 ? 17.217 1.966 -6.009 1.00 96.88 241 LEU A C 1
ATOM 1877 O O . LEU A 1 241 ? 18.273 2.491 -6.343 1.00 96.88 241 LEU A O 1
ATOM 1881 N N . TRP A 1 242 ? 17.140 0.681 -5.666 1.00 97.19 242 TRP A N 1
ATOM 1882 C CA . TRP A 1 242 ? 18.292 -0.207 -5.708 1.00 97.19 242 TRP A CA 1
ATOM 1883 C C . TRP A 1 242 ? 18.876 -0.306 -7.120 1.00 97.19 242 TRP A C 1
ATOM 1885 O O . TRP A 1 242 ? 20.072 -0.102 -7.277 1.00 97.19 242 TRP A O 1
ATOM 1895 N N . PHE A 1 243 ? 18.058 -0.528 -8.152 1.00 96.12 243 PHE A N 1
ATOM 1896 C CA . PHE A 1 243 ? 18.509 -0.665 -9.540 1.00 96.12 243 PHE A CA 1
ATOM 1897 C C . PHE A 1 243 ? 19.375 0.524 -9.989 1.00 96.12 243 PHE A C 1
ATOM 1899 O O . PHE A 1 243 ? 20.494 0.318 -10.461 1.00 96.12 243 PHE A O 1
ATOM 1906 N N . TRP A 1 244 ? 18.921 1.763 -9.764 1.00 95.56 244 TRP A N 1
ATOM 1907 C CA . TRP A 1 244 ? 19.630 2.976 -10.207 1.00 95.56 244 TRP A CA 1
ATOM 1908 C C . TRP A 1 244 ? 20.897 3.322 -9.404 1.00 95.56 244 TRP A C 1
ATOM 1910 O O . TRP A 1 244 ? 21.753 4.072 -9.893 1.00 95.56 244 TRP A O 1
ATOM 1920 N N . TRP A 1 245 ? 21.028 2.791 -8.186 1.00 96.06 245 TRP A N 1
ATOM 1921 C CA . TRP A 1 245 ? 22.214 2.946 -7.332 1.00 96.06 245 TRP A CA 1
ATOM 1922 C C . TRP A 1 245 ? 23.084 1.692 -7.256 1.00 96.06 245 TRP A C 1
ATOM 1924 O O . TRP A 1 245 ? 24.146 1.726 -6.637 1.00 96.06 245 TRP A O 1
ATOM 1934 N N . SER A 1 246 ? 22.658 0.594 -7.877 1.00 95.94 246 SER A N 1
ATOM 1935 C CA . SER A 1 246 ? 23.373 -0.671 -7.804 1.00 95.94 246 SER A CA 1
ATOM 1936 C C . SER A 1 246 ? 24.722 -0.570 -8.527 1.00 95.94 246 SER A C 1
ATOM 1938 O O . SER A 1 246 ? 24.777 -0.089 -9.665 1.00 95.94 246 SER A O 1
ATOM 1940 N N . PRO A 1 247 ? 25.812 -1.072 -7.918 1.00 94.19 247 PRO A N 1
ATOM 1941 C CA . PRO A 1 247 ? 27.073 -1.277 -8.627 1.00 94.19 247 PRO A CA 1
ATOM 1942 C C . PRO A 1 247 ? 26.897 -2.189 -9.845 1.00 94.19 247 PRO A C 1
ATOM 1944 O O . PRO A 1 247 ? 27.470 -1.921 -10.892 1.00 94.19 247 PRO A O 1
ATOM 1947 N N . TRP A 1 248 ? 25.999 -3.179 -9.750 1.00 93.50 248 TRP A N 1
ATOM 1948 C CA . TRP A 1 248 ? 25.658 -4.095 -10.842 1.00 93.50 248 TRP A CA 1
ATOM 1949 C C . TRP A 1 248 ? 25.299 -3.370 -12.150 1.00 93.50 248 TRP A C 1
ATOM 1951 O O . TRP A 1 248 ? 25.790 -3.740 -13.216 1.00 93.50 248 TRP A O 1
ATOM 1961 N N . LEU A 1 249 ? 24.494 -2.301 -12.082 1.00 90.94 249 LEU A N 1
ATOM 1962 C CA . LEU A 1 249 ? 24.166 -1.492 -13.257 1.00 90.94 249 LEU A CA 1
ATOM 1963 C C . LEU A 1 249 ? 25.418 -0.829 -13.851 1.00 90.94 249 LEU A C 1
ATOM 1965 O O . LEU A 1 249 ? 25.601 -0.838 -15.067 1.00 90.94 249 LEU A O 1
ATOM 1969 N N . ILE A 1 250 ? 26.271 -0.256 -13.000 1.00 88.50 250 ILE A N 1
ATOM 1970 C CA . ILE A 1 250 ? 27.480 0.469 -13.412 1.00 88.50 250 ILE A CA 1
ATOM 1971 C C . ILE A 1 250 ? 28.477 -0.494 -14.066 1.00 88.50 250 ILE A C 1
ATOM 1973 O O . ILE A 1 250 ? 28.984 -0.204 -15.151 1.00 88.50 250 ILE A O 1
ATOM 1977 N N . ASP A 1 251 ? 28.692 -1.658 -13.458 1.00 88.50 251 ASP A N 1
ATOM 1978 C CA . ASP A 1 251 ? 29.624 -2.675 -13.940 1.00 88.50 251 ASP A CA 1
ATOM 1979 C C . ASP A 1 251 ? 29.185 -3.225 -15.299 1.00 88.50 251 ASP A C 1
ATOM 1981 O O . ASP A 1 251 ? 29.986 -3.284 -16.231 1.00 88.50 251 ASP A O 1
ATOM 1985 N N . LYS A 1 252 ? 27.893 -3.540 -15.466 1.00 85.12 252 LYS A N 1
ATOM 1986 C CA . LYS A 1 252 ? 27.358 -4.043 -16.742 1.00 85.12 252 LYS A CA 1
ATOM 1987 C C . LYS A 1 252 ? 27.348 -2.995 -17.851 1.00 85.12 252 LYS A C 1
ATOM 1989 O O . LYS A 1 252 ? 27.541 -3.341 -19.018 1.00 85.12 252 LYS A O 1
ATOM 1994 N N . VAL A 1 253 ? 27.132 -1.722 -17.517 1.00 81.75 253 VAL A N 1
ATOM 1995 C CA . VAL A 1 253 ? 27.253 -0.628 -18.492 1.00 81.75 253 VAL A CA 1
ATOM 1996 C C . VAL A 1 253 ? 28.716 -0.448 -18.908 1.00 81.75 253 VAL A C 1
ATOM 1998 O O . VAL A 1 253 ? 28.984 -0.301 -20.099 1.00 81.75 253 VAL A O 1
ATOM 2001 N N . SER A 1 254 ? 29.656 -0.540 -17.963 1.00 81.25 254 SER A N 1
ATOM 2002 C CA . SER A 1 254 ? 31.099 -0.448 -18.222 1.00 81.25 254 SER A CA 1
ATOM 2003 C C . SER A 1 254 ? 31.616 -1.617 -19.075 1.00 81.25 254 SER A C 1
ATOM 2005 O O . SER A 1 254 ? 32.288 -1.399 -20.085 1.00 81.25 254 SER A O 1
ATOM 2007 N N . GLU A 1 255 ? 31.223 -2.853 -18.746 1.00 79.62 255 GLU A N 1
ATOM 2008 C CA . GLU A 1 255 ? 31.567 -4.071 -19.496 1.00 79.62 255 GLU A CA 1
ATOM 2009 C C . GLU A 1 255 ? 31.114 -3.972 -20.961 1.00 79.62 255 GLU A C 1
ATOM 2011 O O . GLU A 1 255 ? 31.878 -4.263 -21.882 1.00 79.62 255 GLU A O 1
ATOM 2016 N N . SER A 1 256 ? 29.897 -3.467 -21.193 1.00 65.75 256 SER A N 1
ATOM 2017 C CA . SER A 1 256 ? 29.366 -3.262 -22.546 1.00 65.75 256 SER A CA 1
ATOM 2018 C C . SER A 1 256 ? 30.147 -2.223 -23.355 1.00 65.75 256 SER A C 1
ATOM 2020 O O . SER A 1 256 ? 30.077 -2.236 -24.584 1.00 65.75 256 SER A O 1
ATOM 2022 N N . THR A 1 257 ? 30.867 -1.313 -22.697 1.00 65.44 257 THR A N 1
ATOM 2023 C CA . THR A 1 257 ? 31.627 -0.251 -23.368 1.00 65.44 257 THR A CA 1
ATOM 2024 C C . THR A 1 257 ? 33.065 -0.624 -23.716 1.00 65.44 257 THR A C 1
ATOM 2026 O O . THR A 1 257 ? 33.740 0.230 -24.276 1.00 65.44 257 THR A O 1
ATOM 2029 N N . GLY A 1 258 ? 33.521 -1.859 -23.439 1.00 58.78 258 GLY A N 1
ATOM 2030 C CA . GLY A 1 258 ? 34.882 -2.408 -23.621 1.00 58.78 258 GLY A CA 1
ATOM 2031 C C . GLY A 1 258 ? 35.779 -1.776 -24.703 1.00 58.78 258 GLY A C 1
ATOM 2032 O O . GLY A 1 258 ? 36.053 -2.382 -25.736 1.00 58.78 258 GLY A O 1
ATOM 2033 N N . GLY A 1 259 ? 36.242 -0.545 -24.472 1.00 62.28 259 GLY A N 1
ATOM 2034 C CA . GLY A 1 259 ? 37.038 0.269 -25.396 1.00 62.28 259 GLY A CA 1
ATOM 2035 C C . GLY A 1 259 ? 36.344 0.762 -26.680 1.00 62.28 259 GLY A C 1
ATOM 2036 O O . GLY A 1 259 ? 36.924 1.594 -27.377 1.00 62.28 259 GLY A O 1
ATOM 2037 N N . LYS A 1 260 ? 35.130 0.307 -27.016 1.00 60.25 260 LYS A N 1
ATOM 2038 C CA . LYS A 1 260 ? 34.389 0.725 -28.222 1.00 60.25 260 LYS A CA 1
ATOM 2039 C C . LYS A 1 260 ? 33.062 1.384 -27.847 1.00 60.25 260 LYS A C 1
ATOM 2041 O O . LYS A 1 260 ? 32.321 0.882 -27.010 1.00 60.25 260 LYS A O 1
ATOM 2046 N N . ALA A 1 261 ? 32.762 2.507 -28.504 1.00 61.22 261 ALA A N 1
ATOM 2047 C CA . ALA A 1 261 ? 31.678 3.450 -28.202 1.00 61.22 261 ALA A CA 1
ATOM 2048 C C . ALA A 1 261 ? 30.249 2.932 -28.494 1.00 61.22 261 ALA A C 1
ATOM 2050 O O . ALA A 1 261 ? 29.445 3.615 -29.127 1.00 61.22 261 ALA A O 1
ATOM 2051 N N . CYS A 1 262 ? 29.911 1.730 -28.035 1.00 70.38 262 CYS A N 1
ATOM 2052 C CA . CYS A 1 262 ? 28.569 1.172 -28.118 1.00 70.38 262 CYS A CA 1
ATOM 2053 C C . CYS A 1 262 ? 27.804 1.440 -26.825 1.00 70.38 262 CYS A C 1
ATOM 2055 O O . CYS A 1 262 ? 27.658 0.571 -25.970 1.00 70.38 262 CYS A O 1
ATOM 2057 N N . ALA A 1 263 ? 27.329 2.678 -26.674 1.00 68.06 263 ALA A N 1
ATOM 2058 C CA . ALA A 1 263 ? 26.452 3.026 -25.566 1.00 68.06 263 ALA A CA 1
ATOM 2059 C C . ALA A 1 263 ? 25.089 2.331 -25.751 1.00 68.06 263 ALA A C 1
ATOM 2061 O O . ALA A 1 263 ? 24.483 2.496 -26.818 1.00 68.06 263 ALA A O 1
ATOM 2062 N N . PRO A 1 264 ? 24.579 1.598 -24.745 1.00 69.69 264 PRO A N 1
ATOM 2063 C CA . PRO A 1 264 ? 23.257 0.994 -24.821 1.00 69.69 264 PRO A CA 1
ATOM 2064 C C . PRO A 1 264 ? 22.214 2.085 -25.078 1.00 69.69 264 PRO A C 1
ATOM 2066 O O . PRO A 1 264 ? 22.176 3.113 -24.392 1.00 69.69 264 PRO A O 1
ATOM 2069 N N . SER A 1 265 ? 21.388 1.872 -26.099 1.00 70.50 265 SER A N 1
ATOM 2070 C CA . SER A 1 265 ? 20.287 2.761 -26.435 1.00 70.50 265 SER A CA 1
ATOM 2071 C C . SER A 1 265 ? 18.954 2.080 -26.177 1.00 70.50 265 SER A C 1
ATOM 2073 O O . SER A 1 265 ? 18.768 0.886 -26.412 1.00 70.50 265 SER A O 1
ATOM 2075 N N . ILE A 1 266 ? 18.021 2.862 -25.652 1.00 70.88 266 ILE A N 1
ATOM 2076 C CA . ILE A 1 266 ? 16.654 2.433 -25.399 1.00 70.88 266 ILE A CA 1
ATOM 2077 C C . ILE A 1 266 ? 15.774 3.130 -26.428 1.00 70.88 266 ILE A C 1
ATOM 2079 O O . ILE A 1 266 ? 15.897 4.334 -26.654 1.00 70.88 266 ILE A O 1
ATOM 2083 N N . PHE A 1 267 ? 14.874 2.365 -27.042 1.00 64.19 267 PHE A N 1
ATOM 2084 C CA . PHE A 1 267 ? 13.832 2.886 -27.915 1.00 64.19 267 PHE A CA 1
ATOM 2085 C C . PHE A 1 267 ? 12.504 2.848 -27.165 1.00 64.19 267 PHE A C 1
ATOM 2087 O O . PHE A 1 267 ? 11.854 1.808 -27.108 1.00 64.19 267 PHE A O 1
ATOM 2094 N N . PHE A 1 268 ? 12.118 3.974 -26.566 1.00 58.16 268 PHE A N 1
ATOM 2095 C CA . PHE A 1 268 ? 10.799 4.110 -25.933 1.00 58.16 268 PHE A CA 1
ATOM 2096 C C . PHE A 1 268 ? 9.949 5.163 -26.660 1.00 58.16 268 PHE A C 1
ATOM 2098 O O . PHE A 1 268 ? 8.922 4.830 -27.237 1.00 58.16 268 PHE A O 1
ATOM 2105 N N . PHE A 1 269 ? 10.443 6.406 -26.748 1.00 56.09 269 PHE A N 1
ATOM 2106 C CA . PHE A 1 269 ? 9.860 7.497 -27.560 1.00 56.09 269 PHE A CA 1
ATOM 2107 C C . PHE A 1 269 ? 10.853 8.097 -28.570 1.00 56.09 269 PHE A C 1
ATOM 2109 O O . PHE A 1 269 ? 10.624 9.152 -29.152 1.00 56.09 269 PHE A O 1
ATOM 2116 N N . GLY A 1 270 ? 11.989 7.433 -28.751 1.00 70.38 270 GLY A N 1
ATOM 2117 C CA . GLY A 1 270 ? 13.103 7.877 -29.576 1.00 70.38 270 GLY A CA 1
ATOM 2118 C C . GLY A 1 270 ? 14.353 7.083 -29.222 1.00 70.38 270 GLY A C 1
ATOM 2119 O O . GLY A 1 270 ? 14.374 6.389 -28.207 1.00 70.38 270 GLY A O 1
ATOM 2120 N N . HIS A 1 271 ? 15.378 7.174 -30.066 1.00 73.88 271 HIS A N 1
ATOM 2121 C CA . HIS A 1 271 ? 16.685 6.586 -29.789 1.00 73.88 271 HIS A CA 1
ATOM 2122 C C . HIS A 1 271 ? 17.379 7.411 -28.704 1.00 73.88 271 HIS A C 1
ATOM 2124 O O . HIS A 1 271 ? 17.944 8.466 -28.992 1.00 73.88 271 HIS A O 1
ATOM 2130 N N . GLN A 1 272 ? 17.292 6.967 -27.452 1.00 77.38 272 GLN A N 1
ATOM 2131 C CA . GLN A 1 272 ? 17.956 7.638 -26.339 1.00 77.38 272 GLN A CA 1
ATOM 2132 C C . GLN A 1 272 ? 19.129 6.799 -25.857 1.00 77.38 272 GLN A C 1
ATOM 2134 O O . GLN A 1 272 ? 18.976 5.635 -25.488 1.00 77.38 272 GLN A O 1
ATOM 2139 N N . HIS A 1 273 ? 20.312 7.404 -25.869 1.00 77.44 273 HIS A N 1
ATOM 2140 C CA . HIS A 1 273 ? 21.482 6.836 -25.220 1.00 77.44 273 HIS A CA 1
ATOM 2141 C C . HIS A 1 273 ? 21.348 7.015 -23.712 1.00 77.44 273 HIS A C 1
ATOM 2143 O O . HIS A 1 273 ? 20.970 8.093 -23.247 1.00 77.44 273 HIS A O 1
ATOM 2149 N N . ILE A 1 274 ? 21.692 5.976 -22.953 1.00 77.75 274 ILE A N 1
ATOM 2150 C CA . ILE A 1 274 ? 21.797 6.071 -21.496 1.00 77.75 274 ILE A CA 1
ATOM 2151 C C . ILE A 1 274 ? 23.072 6.861 -21.174 1.00 77.75 274 ILE A C 1
ATOM 2153 O O . ILE A 1 274 ? 24.136 6.301 -20.932 1.00 77.75 274 ILE A O 1
ATOM 2157 N N . THR A 1 275 ? 22.986 8.185 -21.275 1.00 81.81 275 THR A N 1
ATOM 2158 C CA . THR A 1 275 ? 24.051 9.115 -20.891 1.00 81.81 275 THR A CA 1
ATOM 2159 C C . THR A 1 275 ? 23.955 9.444 -19.402 1.00 81.81 275 THR A C 1
ATOM 2161 O O . THR A 1 275 ? 22.922 9.212 -18.769 1.00 81.81 275 THR A O 1
ATOM 2164 N N . GLY A 1 276 ? 25.021 10.021 -18.834 1.00 85.69 276 GLY A N 1
ATOM 2165 C CA . GLY A 1 276 ? 25.061 10.404 -17.416 1.00 85.69 276 GLY A CA 1
ATOM 2166 C C . GLY A 1 276 ? 23.876 11.278 -16.991 1.00 85.69 276 GLY A C 1
ATOM 2167 O O . GLY A 1 276 ? 23.249 11.000 -15.978 1.00 85.69 276 GLY A O 1
ATOM 2168 N N . SER A 1 277 ? 23.465 12.242 -17.821 1.00 89.19 277 SER A N 1
ATOM 2169 C CA . SER A 1 277 ? 22.318 13.110 -17.512 1.00 89.19 277 SER A CA 1
ATOM 2170 C C . SER A 1 277 ? 20.991 12.352 -17.412 1.00 89.19 277 SER A C 1
ATOM 2172 O O . SER A 1 277 ? 20.153 12.690 -16.580 1.00 89.19 277 SER A O 1
ATOM 2174 N N . LEU A 1 278 ? 20.787 11.323 -18.243 1.00 86.94 278 LEU A N 1
ATOM 2175 C CA . LEU A 1 278 ? 19.582 10.496 -18.177 1.00 86.94 278 LEU A CA 1
ATOM 2176 C C . LEU A 1 278 ? 19.594 9.612 -16.920 1.00 86.94 278 LEU A C 1
ATOM 2178 O O . LEU A 1 278 ? 18.564 9.451 -16.266 1.00 86.94 278 LEU A O 1
ATOM 2182 N N . LEU A 1 279 ? 20.764 9.078 -16.559 1.00 90.06 279 LEU A N 1
ATOM 2183 C CA . LEU A 1 279 ? 20.958 8.325 -15.320 1.00 90.06 279 LEU A CA 1
ATOM 2184 C C . LEU A 1 279 ? 20.649 9.192 -14.091 1.00 90.06 279 LEU A C 1
ATOM 2186 O O . LEU A 1 279 ? 19.903 8.766 -13.209 1.00 90.06 279 LEU A O 1
ATOM 2190 N N . ASP A 1 280 ? 21.172 10.418 -14.057 1.00 93.31 280 ASP A N 1
ATOM 2191 C CA . ASP A 1 280 ? 20.930 11.373 -12.974 1.00 93.31 280 ASP A CA 1
ATOM 2192 C C . ASP A 1 280 ? 19.449 11.751 -12.882 1.00 93.31 280 ASP A C 1
ATOM 2194 O O . ASP A 1 280 ? 18.884 11.766 -11.789 1.00 93.31 280 ASP A O 1
ATOM 2198 N N . PHE A 1 281 ? 18.784 11.951 -14.024 1.00 93.81 281 PHE A N 1
ATOM 2199 C CA . PHE A 1 281 ? 17.342 12.178 -14.067 1.00 93.81 281 PHE A CA 1
ATOM 2200 C C . PHE A 1 281 ? 16.558 11.018 -13.436 1.00 93.81 281 PHE A C 1
ATOM 2202 O O . PHE A 1 281 ? 15.736 11.244 -12.545 1.00 93.81 281 PHE A O 1
ATOM 2209 N N . PHE A 1 282 ? 16.821 9.771 -13.841 1.00 92.94 282 PHE A N 1
ATOM 2210 C CA . PHE A 1 282 ? 16.113 8.614 -13.284 1.00 92.94 282 PHE A CA 1
ATOM 2211 C C . PHE A 1 282 ? 16.408 8.395 -11.801 1.00 92.94 282 PHE A C 1
ATOM 2213 O O . PHE A 1 282 ? 15.506 8.025 -11.045 1.00 92.94 282 PHE A O 1
ATOM 2220 N N . ARG A 1 283 ? 17.632 8.688 -11.356 1.00 95.69 283 ARG A N 1
ATOM 2221 C CA . ARG A 1 283 ? 17.978 8.727 -9.934 1.00 95.69 283 ARG A CA 1
ATOM 2222 C C . ARG A 1 283 ? 17.109 9.746 -9.197 1.00 95.69 283 ARG A C 1
ATOM 2224 O O . ARG A 1 283 ? 16.391 9.377 -8.268 1.00 95.69 283 ARG A O 1
ATOM 2231 N N . SER A 1 284 ? 17.079 11.000 -9.645 1.00 96.75 284 SER A N 1
ATOM 2232 C CA . SER A 1 284 ? 16.251 12.040 -9.021 1.00 96.75 284 SER A CA 1
ATOM 2233 C C . SER A 1 284 ? 14.770 11.653 -8.967 1.00 96.75 284 SER A C 1
ATOM 2235 O O . SER A 1 284 ? 14.152 11.745 -7.906 1.00 96.75 284 SER A O 1
ATOM 2237 N N . VAL A 1 285 ? 14.209 11.148 -10.070 1.00 94.56 285 VAL A N 1
ATOM 2238 C CA . VAL A 1 285 ? 12.812 10.684 -10.123 1.00 94.56 285 VAL A CA 1
ATOM 2239 C C . VAL A 1 285 ? 12.563 9.549 -9.127 1.00 94.56 285 VAL A C 1
ATOM 2241 O O . VAL A 1 285 ? 11.547 9.552 -8.437 1.00 94.56 285 VAL A O 1
ATOM 2244 N N . SER A 1 286 ? 13.499 8.610 -8.991 1.00 96.00 286 SER A N 1
ATOM 2245 C CA . SER A 1 286 ? 13.377 7.487 -8.055 1.00 96.00 286 SER A CA 1
ATOM 2246 C C . SER A 1 286 ? 13.332 7.942 -6.596 1.00 96.00 286 SER A C 1
ATOM 2248 O O . SER A 1 286 ? 12.531 7.421 -5.823 1.00 96.00 286 SER A O 1
ATOM 2250 N N . VAL A 1 287 ? 14.130 8.949 -6.226 1.00 96.62 287 VAL A N 1
ATOM 2251 C CA . VAL A 1 287 ? 14.093 9.552 -4.880 1.00 96.62 287 VAL A CA 1
ATOM 2252 C C . VAL A 1 287 ? 12.769 10.274 -4.648 1.00 96.62 287 VAL A C 1
ATOM 2254 O O . VAL A 1 287 ? 12.146 10.084 -3.606 1.00 96.62 287 VAL A O 1
ATOM 2257 N N . ILE A 1 288 ? 12.297 11.050 -5.629 1.00 96.19 288 ILE A N 1
ATOM 2258 C CA . ILE A 1 288 ? 11.011 11.756 -5.539 1.00 96.19 288 ILE A CA 1
ATOM 2259 C C . ILE A 1 288 ? 9.858 10.763 -5.340 1.00 96.19 288 ILE A C 1
ATOM 2261 O O . ILE A 1 288 ? 8.999 10.990 -4.491 1.00 96.19 288 ILE A O 1
ATOM 2265 N N . LEU A 1 289 ? 9.854 9.645 -6.074 1.00 93.00 289 LEU A N 1
ATOM 2266 C CA . LEU A 1 289 ? 8.853 8.585 -5.924 1.00 93.00 289 LEU A CA 1
ATOM 2267 C C . LEU A 1 289 ? 8.959 7.849 -4.580 1.00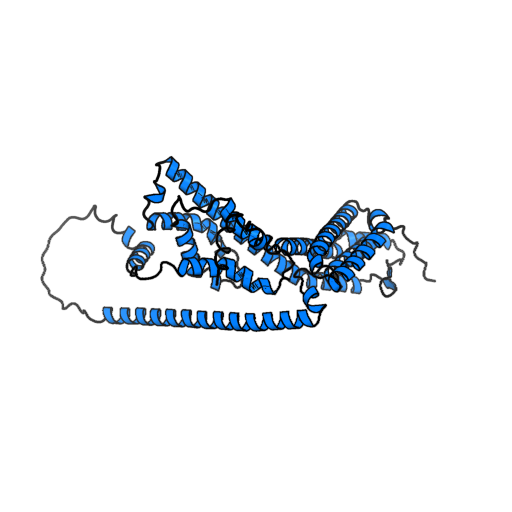 93.00 289 LEU A C 1
ATOM 2269 O O . LEU A 1 289 ? 7.941 7.401 -4.051 1.00 93.00 289 LEU A O 1
ATOM 2273 N N . ALA A 1 290 ? 10.159 7.746 -4.003 1.00 94.81 290 ALA A N 1
ATOM 2274 C CA . ALA A 1 290 ? 10.367 7.091 -2.717 1.00 94.81 290 ALA A CA 1
ATOM 2275 C C . ALA A 1 290 ? 9.750 7.858 -1.542 1.00 94.81 290 ALA A C 1
ATOM 2277 O O . ALA A 1 290 ? 9.233 7.226 -0.626 1.00 94.81 290 ALA A O 1
ATOM 2278 N N . ILE A 1 291 ? 9.725 9.193 -1.577 1.00 94.19 291 ILE A N 1
ATOM 2279 C CA . ILE A 1 291 ? 9.182 10.025 -0.488 1.00 94.19 291 ILE A CA 1
ATOM 2280 C C . ILE A 1 291 ? 7.732 9.645 -0.109 1.00 94.19 291 ILE A C 1
ATOM 2282 O O . ILE A 1 291 ? 7.503 9.271 1.046 1.00 94.19 291 ILE A O 1
ATOM 2286 N N . PRO A 1 292 ? 6.736 9.688 -1.020 1.00 90.06 292 PRO A N 1
ATOM 2287 C CA . PRO A 1 292 ? 5.357 9.346 -0.672 1.00 90.06 292 PRO A CA 1
ATOM 2288 C C . PRO A 1 292 ? 5.191 7.866 -0.308 1.00 90.06 292 PRO A C 1
ATOM 2290 O O . PRO A 1 292 ? 4.346 7.529 0.519 1.00 90.06 292 PRO A O 1
ATOM 2293 N N . ALA A 1 293 ? 5.998 6.977 -0.888 1.00 89.19 293 ALA A N 1
ATOM 2294 C CA . ALA A 1 293 ? 5.934 5.552 -0.593 1.00 89.19 293 ALA A CA 1
ATOM 2295 C C . ALA A 1 293 ? 6.508 5.203 0.780 1.00 89.19 293 ALA A C 1
ATOM 2297 O O . ALA A 1 293 ? 5.926 4.385 1.485 1.00 89.19 293 ALA A O 1
ATOM 2298 N N . LEU A 1 294 ? 7.600 5.850 1.191 1.00 88.56 294 LEU A N 1
ATOM 2299 C CA . LEU A 1 294 ? 8.147 5.737 2.541 1.00 88.56 294 LEU A CA 1
ATOM 2300 C C . LEU A 1 294 ? 7.170 6.298 3.570 1.00 88.56 294 LEU A C 1
ATOM 2302 O O . LEU A 1 294 ? 6.972 5.686 4.614 1.00 88.56 294 LEU A O 1
ATOM 2306 N N . TRP A 1 295 ? 6.498 7.407 3.256 1.00 87.94 295 TRP A N 1
ATOM 2307 C CA . TRP A 1 295 ? 5.439 7.939 4.110 1.00 87.94 295 TRP A CA 1
ATOM 2308 C C . TRP A 1 295 ? 4.255 6.968 4.241 1.00 87.94 295 TRP A C 1
ATOM 2310 O O . TRP A 1 295 ? 3.768 6.717 5.342 1.00 87.94 295 TRP A O 1
ATOM 2320 N N . LEU A 1 296 ? 3.825 6.349 3.140 1.00 83.38 296 LEU A N 1
ATOM 2321 C CA . LEU A 1 296 ? 2.781 5.323 3.161 1.00 83.38 296 LEU A CA 1
ATOM 2322 C C . LEU A 1 296 ? 3.223 4.069 3.936 1.00 83.38 296 LEU A C 1
ATOM 2324 O O . LEU A 1 296 ? 2.455 3.540 4.737 1.00 83.38 296 LEU A O 1
ATOM 2328 N N . CYS A 1 297 ? 4.468 3.626 3.740 1.00 86.44 297 CYS A N 1
ATOM 2329 C CA . CYS A 1 297 ? 5.093 2.534 4.488 1.00 86.44 297 CYS A CA 1
ATOM 2330 C C . CYS A 1 297 ? 5.079 2.828 5.985 1.00 86.44 297 CYS A C 1
ATOM 2332 O O . CYS A 1 297 ? 4.638 2.002 6.778 1.00 86.44 297 CYS A O 1
ATOM 2334 N N . TRP A 1 298 ? 5.479 4.041 6.358 1.00 84.75 298 TRP A N 1
ATOM 2335 C CA . TRP A 1 298 ? 5.461 4.507 7.732 1.00 84.75 298 TRP A CA 1
ATOM 2336 C C . TRP A 1 298 ? 4.061 4.453 8.340 1.00 84.75 298 TRP A C 1
ATOM 2338 O O . TRP A 1 298 ? 3.907 3.958 9.453 1.00 84.75 298 TRP A O 1
ATOM 2348 N N . ILE A 1 299 ? 3.029 4.900 7.618 1.00 79.94 299 ILE A N 1
ATOM 2349 C CA . ILE A 1 299 ? 1.637 4.820 8.088 1.00 79.94 299 ILE A CA 1
ATOM 2350 C C . ILE A 1 299 ? 1.217 3.368 8.314 1.00 79.94 299 ILE A C 1
ATOM 2352 O O . ILE A 1 299 ? 0.633 3.057 9.351 1.00 79.94 299 ILE A O 1
ATOM 2356 N N . ILE A 1 300 ? 1.522 2.475 7.371 1.00 79.75 300 ILE A N 1
ATOM 2357 C CA . ILE A 1 300 ? 1.161 1.055 7.466 1.00 79.75 300 ILE A CA 1
ATOM 2358 C C . ILE A 1 300 ? 1.897 0.387 8.626 1.00 79.75 300 ILE A C 1
ATOM 2360 O O . ILE A 1 300 ? 1.267 -0.313 9.413 1.00 79.75 300 ILE A O 1
ATOM 2364 N N . LEU A 1 301 ? 3.199 0.634 8.772 1.00 81.81 301 LEU A N 1
ATOM 2365 C CA . LEU A 1 301 ? 3.998 0.135 9.890 1.00 81.81 301 LEU A CA 1
ATOM 2366 C C . LEU A 1 301 ? 3.491 0.684 11.225 1.00 81.81 301 LEU A C 1
ATOM 2368 O O . LEU A 1 301 ? 3.352 -0.080 12.172 1.00 81.81 301 LEU A O 1
ATOM 2372 N N . SER A 1 302 ? 3.137 1.968 11.293 1.00 78.81 302 SER A N 1
ATOM 2373 C CA . SER A 1 302 ? 2.559 2.580 12.495 1.00 78.81 302 SER A CA 1
ATOM 2374 C C . SER A 1 302 ? 1.218 1.940 12.860 1.00 78.81 302 SER A C 1
ATOM 2376 O O . SER A 1 302 ? 0.973 1.633 14.025 1.00 78.81 302 SER A O 1
ATOM 2378 N N . ALA A 1 303 ? 0.359 1.685 11.869 1.00 77.00 303 ALA A N 1
ATOM 2379 C CA . ALA A 1 303 ? -0.917 1.007 12.075 1.00 77.00 303 ALA A CA 1
ATOM 2380 C C . ALA A 1 303 ? -0.722 -0.452 12.518 1.00 77.00 303 ALA A C 1
ATOM 2382 O O . ALA A 1 303 ? -1.352 -0.895 13.478 1.00 77.00 303 ALA A O 1
ATOM 2383 N N . ALA A 1 304 ? 0.183 -1.187 11.868 1.00 79.12 304 ALA A N 1
ATOM 2384 C CA . ALA A 1 304 ? 0.526 -2.557 12.237 1.00 79.12 304 ALA A CA 1
ATOM 2385 C C . ALA A 1 304 ? 1.105 -2.625 13.656 1.00 79.12 304 ALA A C 1
ATOM 2387 O O . ALA A 1 304 ? 0.708 -3.480 14.443 1.00 79.12 304 ALA A O 1
ATOM 2388 N N . PHE A 1 305 ? 1.980 -1.685 14.012 1.00 79.56 305 PHE A N 1
ATOM 2389 C CA . PHE A 1 305 ? 2.544 -1.567 15.351 1.00 79.56 305 PHE A CA 1
ATOM 2390 C C . PHE A 1 305 ? 1.475 -1.232 16.399 1.00 79.56 305 PHE A C 1
ATOM 2392 O O . PHE A 1 305 ? 1.491 -1.795 17.490 1.00 79.56 305 PHE A O 1
ATOM 2399 N N . ALA A 1 306 ? 0.501 -0.376 16.077 1.00 75.69 306 ALA A N 1
ATOM 2400 C CA . ALA A 1 306 ? -0.632 -0.101 16.959 1.00 75.69 306 ALA A CA 1
ATOM 2401 C C . ALA A 1 306 ? -1.484 -1.358 17.218 1.00 75.69 306 ALA A C 1
ATOM 2403 O O . ALA A 1 306 ? -1.819 -1.643 18.368 1.00 75.69 306 ALA A O 1
ATOM 2404 N N . VAL A 1 307 ? -1.778 -2.144 16.175 1.00 75.62 307 VAL A N 1
ATOM 2405 C CA . VAL A 1 307 ? -2.484 -3.432 16.309 1.00 75.62 307 VAL A CA 1
ATOM 2406 C C . VAL A 1 307 ? -1.658 -4.421 17.130 1.00 75.62 307 VAL A C 1
ATOM 2408 O O . VAL A 1 307 ? -2.185 -5.054 18.040 1.00 75.62 307 VAL A O 1
ATOM 2411 N N . TRP A 1 308 ? -0.356 -4.519 16.860 1.00 81.50 308 TRP A N 1
ATOM 2412 C CA . TRP A 1 308 ? 0.562 -5.372 17.611 1.00 81.50 308 TRP A CA 1
ATOM 2413 C C . TRP A 1 308 ? 0.584 -5.024 19.103 1.00 81.50 308 TRP A C 1
ATOM 2415 O O . TRP A 1 308 ? 0.448 -5.912 19.943 1.00 81.50 308 TRP A O 1
ATOM 2425 N N . LYS A 1 309 ? 0.682 -3.733 19.444 1.00 78.44 309 LYS A N 1
ATOM 2426 C CA . LYS A 1 309 ? 0.604 -3.255 20.832 1.00 78.44 309 LYS A CA 1
ATOM 2427 C C . LYS A 1 309 ? -0.709 -3.662 21.488 1.00 78.44 309 LYS A C 1
ATOM 2429 O O . LYS A 1 309 ? -0.694 -4.192 22.592 1.00 78.44 309 LYS A O 1
ATOM 2434 N N . PHE A 1 310 ? -1.833 -3.479 20.799 1.00 76.19 310 PHE A N 1
ATOM 2435 C CA . PHE A 1 310 ? -3.136 -3.891 21.317 1.00 76.19 310 PHE A CA 1
ATOM 2436 C C . PHE A 1 310 ? -3.189 -5.400 21.620 1.00 76.19 310 PHE A C 1
ATOM 2438 O O . PHE A 1 310 ? -3.622 -5.796 22.702 1.00 76.19 310 PHE A O 1
ATOM 2445 N N . VAL A 1 311 ? -2.676 -6.239 20.713 1.00 80.25 311 VAL A N 1
ATOM 2446 C CA . VAL A 1 311 ? -2.587 -7.696 20.916 1.00 80.25 311 VAL A CA 1
ATOM 2447 C C . VAL A 1 311 ? -1.685 -8.042 22.100 1.00 80.25 311 VAL A C 1
ATOM 2449 O O . VAL A 1 311 ? -2.059 -8.861 22.937 1.00 80.25 311 VAL A O 1
ATOM 2452 N N . LEU A 1 312 ? -0.520 -7.402 22.214 1.00 83.56 312 LEU A N 1
ATOM 2453 C CA . LEU A 1 312 ? 0.404 -7.629 23.322 1.00 83.56 312 LEU A CA 1
ATOM 2454 C C . LEU A 1 312 ? -0.208 -7.202 24.669 1.00 83.56 312 LEU A C 1
ATOM 2456 O O . LEU A 1 312 ? -0.019 -7.888 25.670 1.00 83.56 312 LEU A O 1
ATOM 2460 N N . GLY A 1 313 ? -0.986 -6.117 24.696 1.00 83.25 313 GLY A N 1
ATOM 2461 C CA . GLY A 1 313 ? -1.694 -5.649 25.890 1.00 83.25 313 GLY A CA 1
ATOM 2462 C C . GLY A 1 313 ? -2.780 -6.624 26.323 1.00 83.25 313 GLY A C 1
ATOM 2463 O O . GLY A 1 313 ? -2.915 -6.922 27.511 1.00 83.25 313 GLY A O 1
ATOM 2464 N N . PHE A 1 314 ? -3.498 -7.191 25.352 1.00 83.50 314 PHE A N 1
ATOM 2465 C CA . PHE A 1 314 ? -4.458 -8.255 25.605 1.00 83.50 314 PHE A CA 1
ATOM 2466 C C . PHE A 1 314 ? -3.796 -9.522 26.149 1.00 83.50 314 PHE A C 1
ATOM 2468 O O . PHE A 1 314 ? -4.245 -10.052 27.162 1.00 83.50 314 PHE A O 1
ATOM 2475 N N . LEU A 1 315 ? -2.691 -9.963 25.543 1.00 87.25 315 LEU A N 1
ATOM 2476 C CA . LEU A 1 315 ? -1.920 -11.111 26.024 1.00 87.25 315 LEU A CA 1
ATOM 2477 C C . LEU A 1 315 ? -1.395 -10.892 27.446 1.00 87.25 315 LEU A C 1
ATOM 2479 O O . LEU A 1 315 ? -1.519 -11.783 28.282 1.00 87.25 315 LEU A O 1
ATOM 2483 N N . ALA A 1 316 ? -0.856 -9.709 27.743 1.00 88.19 316 ALA A N 1
ATOM 2484 C CA . ALA A 1 316 ? -0.369 -9.373 29.077 1.00 88.19 316 ALA A CA 1
ATOM 2485 C C . ALA A 1 316 ? -1.495 -9.422 30.119 1.00 88.19 316 ALA A C 1
ATOM 2487 O O . ALA A 1 316 ? -1.332 -10.036 31.173 1.00 88.19 316 ALA A O 1
ATOM 2488 N N . ARG A 1 317 ? -2.658 -8.832 29.814 1.00 87.50 317 ARG A N 1
ATOM 2489 C CA . ARG A 1 317 ? -3.833 -8.893 30.692 1.00 87.50 317 ARG A CA 1
ATOM 2490 C C . ARG A 1 317 ? -4.304 -10.327 30.899 1.00 87.50 317 ARG A C 1
ATOM 2492 O O . ARG A 1 317 ? -4.513 -10.734 32.038 1.00 87.50 317 ARG A O 1
ATOM 2499 N N . TRP A 1 318 ? -4.424 -11.096 29.821 1.00 89.88 318 TRP A N 1
ATOM 2500 C CA . TRP A 1 318 ? -4.834 -12.496 29.878 1.00 89.88 318 TRP A CA 1
ATOM 2501 C C . TRP A 1 318 ? -3.888 -13.334 30.748 1.00 89.88 318 TRP A C 1
ATOM 2503 O O . TRP A 1 318 ? -4.350 -14.084 31.607 1.00 89.88 318 TRP A O 1
ATOM 2513 N N . LEU A 1 319 ? -2.571 -13.156 30.599 1.00 92.38 319 LEU A N 1
ATOM 2514 C CA . LEU A 1 319 ? -1.569 -13.835 31.422 1.00 92.38 319 LEU A CA 1
ATOM 2515 C C . LEU A 1 319 ? -1.698 -13.479 32.906 1.00 92.38 319 LEU A C 1
ATOM 2517 O O . LEU A 1 319 ? -1.597 -14.365 33.749 1.00 92.38 319 LEU A O 1
ATOM 2521 N N . VAL A 1 320 ? -1.943 -12.209 33.232 1.00 93.06 320 VAL A N 1
ATOM 2522 C CA . VAL A 1 320 ? -2.116 -11.757 34.621 1.00 93.06 320 VAL A CA 1
ATOM 2523 C C . VAL A 1 320 ? -3.376 -12.330 35.248 1.00 93.06 320 VAL A C 1
ATOM 2525 O O . VAL A 1 320 ? -3.309 -12.836 36.364 1.00 93.06 320 VAL A O 1
ATOM 2528 N N . ILE A 1 321 ? -4.502 -12.287 34.535 1.00 91.62 321 ILE A N 1
ATOM 2529 C CA . ILE A 1 321 ? -5.767 -12.852 35.018 1.00 91.62 321 ILE A CA 1
ATOM 2530 C C . ILE A 1 321 ? -5.597 -14.352 35.252 1.00 91.62 321 ILE A C 1
ATOM 2532 O O . ILE A 1 321 ? -5.848 -14.827 36.355 1.00 91.62 321 ILE A O 1
ATOM 2536 N N . THR A 1 322 ? -5.038 -15.067 34.274 1.00 92.75 322 THR A N 1
ATOM 2537 C CA . THR A 1 322 ? -4.766 -16.508 34.383 1.00 92.75 322 THR A CA 1
ATOM 2538 C C . THR A 1 322 ? -3.830 -16.821 35.556 1.00 92.75 322 THR A C 1
ATOM 2540 O O . THR A 1 322 ? -4.030 -17.796 36.280 1.00 92.75 322 THR A O 1
ATOM 2543 N N . ALA A 1 323 ? -2.801 -15.997 35.778 1.00 95.25 323 ALA A N 1
ATOM 2544 C CA . ALA A 1 323 ? -1.876 -16.170 36.895 1.00 95.25 323 ALA A CA 1
ATOM 2545 C C . ALA A 1 323 ? -2.556 -15.940 38.254 1.00 95.25 323 ALA A C 1
ATOM 2547 O O . ALA A 1 323 ? -2.315 -16.709 39.181 1.00 95.25 323 ALA A O 1
ATOM 2548 N N . LEU A 1 324 ? -3.413 -14.923 38.378 1.00 94.62 324 LEU A N 1
ATOM 2549 C CA . LEU A 1 324 ? -4.135 -14.616 39.617 1.00 94.62 324 LEU A CA 1
ATOM 2550 C C . LEU A 1 324 ? -5.224 -15.651 39.920 1.00 94.62 324 LEU A C 1
ATOM 2552 O O . LEU A 1 324 ? -5.330 -16.103 41.059 1.00 94.62 324 LEU A O 1
ATOM 2556 N N . GLU A 1 325 ? -5.973 -16.093 38.909 1.00 93.81 325 GLU A N 1
ATOM 2557 C CA . GLU A 1 325 ? -6.974 -17.160 39.040 1.00 93.81 325 GLU A CA 1
ATOM 2558 C C . GLU A 1 325 ? -6.349 -18.493 39.456 1.00 93.81 325 GLU A C 1
ATOM 2560 O O . GLU A 1 325 ? -6.949 -19.248 40.222 1.00 93.81 325 GLU A O 1
ATOM 2565 N N . ARG A 1 326 ? -5.112 -18.765 39.019 1.00 96.81 326 ARG A N 1
ATOM 2566 C CA . ARG A 1 326 ? -4.354 -19.942 39.460 1.00 96.81 326 ARG A CA 1
ATOM 2567 C C . ARG A 1 326 ? -3.991 -19.892 40.945 1.00 96.81 326 ARG A C 1
ATOM 2569 O O . ARG A 1 326 ? -3.839 -20.948 41.554 1.00 96.81 326 ARG A O 1
ATOM 2576 N N . ILE A 1 327 ? -3.824 -18.698 41.519 1.00 97.12 327 ILE A N 1
ATOM 2577 C CA . ILE A 1 327 ? -3.532 -18.530 42.949 1.00 97.12 327 ILE A CA 1
ATOM 2578 C C . ILE A 1 327 ? -4.824 -18.650 43.768 1.00 97.12 327 ILE A C 1
ATOM 2580 O O . ILE A 1 327 ? -4.834 -19.324 44.794 1.00 97.12 327 ILE A O 1
ATOM 2584 N N . SER A 1 328 ? -5.911 -18.015 43.325 1.00 97.19 328 SER A N 1
ATOM 2585 C CA . SER A 1 328 ? -7.240 -18.168 43.922 1.00 97.19 328 SER A CA 1
ATOM 2586 C C . SER A 1 328 ? -8.322 -17.910 42.871 1.00 97.19 328 SER A C 1
ATOM 2588 O O . SER A 1 328 ? -8.336 -16.827 42.275 1.00 97.19 328 SER A O 1
ATOM 2590 N N . PRO A 1 329 ? -9.278 -18.836 42.685 1.00 96.56 329 PRO A N 1
ATOM 2591 C CA . PRO A 1 329 ? -10.439 -18.603 41.832 1.00 96.56 329 PRO A CA 1
ATOM 2592 C C . PRO A 1 329 ? -11.178 -17.320 42.240 1.00 96.56 329 PRO A C 1
ATOM 2594 O O . PRO A 1 329 ? -11.373 -17.068 43.430 1.00 96.56 329 PRO A O 1
ATOM 2597 N N . GLY A 1 330 ? -11.545 -16.485 41.263 1.00 93.69 330 GLY A N 1
ATOM 2598 C CA . GLY A 1 330 ? -12.230 -15.205 41.494 1.00 93.69 330 GLY A CA 1
ATOM 2599 C C . GLY A 1 330 ? -11.361 -14.093 42.100 1.00 93.69 330 GLY A C 1
ATOM 2600 O O . GLY A 1 330 ? -11.885 -13.052 42.492 1.00 93.69 330 GLY A O 1
ATOM 2601 N N . MET A 1 331 ? -10.037 -14.269 42.209 1.00 95.06 331 MET A N 1
ATOM 2602 C CA . MET A 1 331 ? -9.158 -13.233 42.772 1.00 95.06 331 MET A CA 1
ATOM 2603 C C . MET A 1 331 ? -9.192 -11.933 41.969 1.00 95.06 331 MET A C 1
ATOM 2605 O O . MET A 1 331 ? -9.177 -10.855 42.559 1.00 95.06 331 MET A O 1
ATOM 2609 N N . TRP A 1 332 ? -9.221 -12.033 40.637 1.00 93.88 332 TRP A N 1
ATOM 2610 C CA . TRP A 1 332 ? -9.264 -10.858 39.772 1.00 93.88 332 TRP A CA 1
ATOM 2611 C C . TRP A 1 332 ? -10.521 -10.025 40.023 1.00 93.88 332 TRP A C 1
ATOM 2613 O O . TRP A 1 332 ? -10.424 -8.813 40.200 1.00 93.88 332 TRP A O 1
ATOM 2623 N N . ASP A 1 333 ? -11.681 -10.673 40.107 1.00 93.56 333 ASP A N 1
ATOM 2624 C CA . ASP A 1 333 ? -12.960 -9.984 40.279 1.00 93.56 333 ASP A CA 1
ATOM 2625 C C . ASP A 1 333 ? -13.069 -9.330 41.664 1.00 93.56 333 ASP A C 1
ATOM 2627 O O . ASP A 1 333 ? -13.543 -8.201 41.773 1.00 93.56 333 ASP A O 1
ATOM 2631 N N . ASN A 1 334 ? -12.503 -9.967 42.695 1.00 95.06 334 ASN A N 1
ATOM 2632 C CA . ASN A 1 334 ? -12.434 -9.431 44.059 1.00 95.06 334 ASN A CA 1
ATOM 2633 C C . ASN A 1 334 ? -11.389 -8.315 44.252 1.00 95.06 334 ASN A C 1
ATOM 2635 O O . ASN A 1 334 ? -11.322 -7.699 45.320 1.00 95.06 334 ASN A O 1
ATOM 2639 N N . LEU A 1 335 ? -10.532 -8.061 43.260 1.00 93.44 335 LEU A N 1
ATOM 2640 C CA . LEU A 1 335 ? -9.501 -7.038 43.361 1.00 93.44 335 LEU A CA 1
ATOM 2641 C C . LEU A 1 335 ? -10.136 -5.640 43.294 1.00 93.44 335 LEU A C 1
ATOM 2643 O O . LEU A 1 335 ? -10.907 -5.344 42.384 1.00 93.44 335 LEU A O 1
ATOM 2647 N N . TYR A 1 336 ? -9.759 -4.748 44.215 1.00 94.31 336 TYR A N 1
ATOM 2648 C CA . TYR A 1 336 ? -10.177 -3.342 44.159 1.00 94.31 336 TYR A CA 1
ATOM 2649 C C . TYR A 1 336 ? -9.766 -2.703 42.821 1.00 94.31 336 TYR A C 1
ATOM 2651 O O . TYR A 1 336 ? -8.633 -2.889 42.368 1.00 94.31 336 TYR A O 1
ATOM 2659 N N . ASP A 1 337 ? -10.641 -1.894 42.219 1.00 89.69 337 ASP A N 1
ATOM 2660 C CA . ASP A 1 337 ? -10.413 -1.321 40.883 1.00 89.69 337 ASP A CA 1
ATOM 2661 C C . ASP A 1 337 ? -9.157 -0.453 40.800 1.00 89.69 337 ASP A C 1
ATOM 2663 O O . ASP A 1 337 ? -8.469 -0.439 39.783 1.00 89.69 337 ASP A O 1
ATOM 2667 N N . GLY A 1 338 ? -8.785 0.217 41.894 1.00 88.75 338 GLY A N 1
ATOM 2668 C CA . GLY A 1 338 ? -7.517 0.945 41.967 1.00 88.75 338 GLY A CA 1
ATOM 2669 C C . GLY A 1 338 ? -6.291 0.032 41.856 1.00 88.75 338 GLY A C 1
ATOM 2670 O O . GLY A 1 338 ? -5.277 0.446 41.300 1.00 88.75 338 GLY A O 1
ATOM 2671 N N . THR A 1 339 ? -6.381 -1.214 42.328 1.00 90.88 339 THR A N 1
ATOM 2672 C CA . THR A 1 339 ? -5.317 -2.216 42.183 1.00 90.88 339 THR A CA 1
ATOM 2673 C C . THR A 1 339 ? -5.295 -2.774 40.764 1.00 90.88 339 THR A C 1
ATOM 2675 O O . THR A 1 339 ? -4.216 -2.865 40.185 1.00 90.88 339 THR A O 1
ATOM 2678 N N . LYS A 1 340 ? -6.462 -3.070 40.167 1.00 89.94 340 LYS A N 1
ATOM 2679 C CA . LYS A 1 340 ? -6.563 -3.459 38.745 1.00 89.94 340 LYS A CA 1
ATOM 2680 C C . LYS A 1 340 ? -5.946 -2.382 37.852 1.00 89.94 340 LYS A C 1
ATOM 2682 O O . LYS A 1 340 ? -5.127 -2.681 36.985 1.00 89.94 340 LYS A O 1
ATOM 2687 N N . PHE A 1 341 ? -6.262 -1.119 38.135 1.00 85.56 341 PHE A N 1
ATOM 2688 C CA . PHE A 1 341 ? -5.680 0.026 37.451 1.00 85.56 341 PHE A CA 1
ATOM 2689 C C . PHE A 1 341 ? -4.174 0.138 37.677 1.00 85.56 341 PHE A C 1
ATOM 2691 O O . PHE A 1 341 ? -3.454 0.344 36.712 1.00 85.56 341 PHE A O 1
ATOM 2698 N N . ALA A 1 342 ? -3.676 -0.024 38.907 1.00 85.94 342 ALA A N 1
ATOM 2699 C CA . ALA A 1 342 ? -2.241 0.032 39.190 1.00 85.94 342 ALA A CA 1
ATOM 2700 C C . ALA A 1 342 ? -1.464 -1.090 38.480 1.00 85.94 342 ALA A C 1
ATOM 2702 O O . ALA A 1 342 ? -0.420 -0.825 37.891 1.00 85.94 342 ALA A O 1
ATOM 2703 N N . ILE A 1 343 ? -1.992 -2.320 38.476 1.00 88.62 343 ILE A N 1
ATOM 2704 C CA . ILE A 1 343 ? -1.443 -3.448 37.708 1.00 88.62 343 ILE A CA 1
ATOM 2705 C C . ILE A 1 343 ? -1.418 -3.097 36.223 1.00 88.62 343 ILE A C 1
ATOM 2707 O O . ILE A 1 343 ? -0.379 -3.237 35.577 1.00 88.62 343 ILE A O 1
ATOM 2711 N N . GLY A 1 344 ? -2.532 -2.565 35.710 1.00 85.25 344 GLY A N 1
ATOM 2712 C CA . GLY A 1 344 ? -2.612 -2.036 34.360 1.00 85.25 344 GLY A CA 1
ATOM 2713 C C . GLY A 1 344 ? -1.503 -1.027 34.109 1.00 85.25 344 GLY A C 1
ATOM 2714 O O . GLY A 1 344 ? -0.675 -1.246 33.237 1.00 85.25 344 GLY A O 1
ATOM 2715 N N . LEU A 1 345 ? -1.391 0.022 34.917 1.00 81.62 345 LEU A N 1
ATOM 2716 C CA . LEU A 1 345 ? -0.420 1.108 34.774 1.00 81.62 345 LEU A CA 1
ATOM 2717 C C . LEU A 1 345 ? 1.041 0.653 34.898 1.00 81.62 345 LEU A C 1
ATOM 2719 O O . LEU A 1 345 ? 1.900 1.286 34.297 1.00 81.62 345 LEU A O 1
ATOM 2723 N N . CYS A 1 346 ? 1.318 -0.443 35.613 1.00 83.88 346 CYS A N 1
ATOM 2724 C CA . CYS A 1 346 ? 2.635 -1.087 35.708 1.00 83.88 346 CYS A CA 1
ATOM 2725 C C . CYS A 1 346 ? 2.975 -1.979 34.505 1.00 83.88 346 CYS A C 1
ATOM 2727 O O . CYS A 1 346 ? 4.150 -2.166 34.202 1.00 83.88 346 CYS A O 1
ATOM 2729 N N . LEU A 1 347 ? 1.971 -2.511 33.804 1.00 82.06 347 LEU A N 1
ATOM 2730 C CA . LEU A 1 347 ? 2.138 -3.315 32.582 1.00 82.06 347 LEU A CA 1
ATOM 2731 C C . LEU A 1 347 ? 2.019 -2.472 31.308 1.00 82.06 347 LEU A C 1
ATOM 2733 O O . LEU A 1 347 ? 2.588 -2.794 30.269 1.00 82.06 347 LEU A O 1
ATOM 2737 N N . THR A 1 348 ? 1.343 -1.332 31.408 1.00 71.69 348 THR A N 1
ATOM 2738 C CA . THR A 1 348 ? 1.233 -0.315 30.366 1.00 71.69 348 THR A CA 1
ATOM 2739 C C . THR A 1 348 ? 2.545 0.431 30.046 1.00 71.69 348 THR A C 1
ATOM 2741 O O . THR A 1 348 ? 2.629 0.937 28.938 1.00 71.69 348 THR A O 1
ATOM 2744 N N . PRO A 1 349 ? 3.628 0.492 30.851 1.00 59.56 349 PRO A N 1
ATOM 2745 C CA . PRO A 1 349 ? 4.899 1.092 30.437 1.00 59.56 349 PRO A CA 1
ATOM 2746 C C . PRO A 1 349 ? 5.545 0.324 29.273 1.00 59.56 349 PRO A C 1
ATOM 2748 O O . PRO A 1 349 ? 6.203 0.934 28.438 1.00 59.56 349 PRO A O 1
ATOM 2751 N N . PHE A 1 350 ? 5.272 -0.984 29.145 1.00 59.41 350 PHE A N 1
ATOM 2752 C CA . PHE A 1 350 ? 5.590 -1.760 27.937 1.00 59.41 350 PHE A CA 1
ATOM 2753 C C . PHE A 1 350 ? 4.730 -1.355 26.723 1.00 59.41 350 PHE A C 1
ATOM 2755 O O . PHE A 1 350 ? 5.164 -1.510 25.587 1.00 59.41 350 PHE A O 1
ATOM 2762 N N . MET A 1 351 ? 3.529 -0.810 26.947 1.00 55.84 351 MET A N 1
ATOM 2763 C CA . MET A 1 351 ? 2.648 -0.244 25.910 1.00 55.84 351 MET A CA 1
ATOM 2764 C C . MET A 1 351 ? 2.980 1.228 25.584 1.00 55.84 351 MET A C 1
ATOM 2766 O O . MET A 1 351 ? 2.735 1.668 24.467 1.00 55.84 351 MET A O 1
ATOM 2770 N N . LEU A 1 352 ? 3.525 1.979 26.551 1.00 57.22 352 LEU A N 1
ATOM 2771 C CA . LEU A 1 352 ? 3.815 3.424 26.517 1.00 57.22 352 LEU A CA 1
ATOM 2772 C C . LEU A 1 352 ? 5.258 3.756 26.110 1.00 57.22 352 LEU A C 1
ATOM 2774 O O . LEU A 1 352 ? 5.668 4.913 26.194 1.00 57.22 352 LEU A O 1
ATOM 2778 N N . TRP A 1 353 ? 6.022 2.783 25.604 1.00 59.19 353 TRP A N 1
ATOM 2779 C CA . TRP A 1 353 ? 7.344 3.021 24.996 1.00 59.19 353 TRP A CA 1
ATOM 2780 C C . TRP A 1 353 ? 7.296 3.979 23.774 1.00 59.19 353 TRP A C 1
ATOM 2782 O O . TRP A 1 353 ? 8.317 4.320 23.183 1.00 59.19 353 TRP A O 1
ATOM 2792 N N . ASP A 1 354 ? 6.107 4.477 23.427 1.00 55.25 354 ASP A N 1
ATOM 2793 C CA . ASP A 1 354 ? 5.833 5.519 22.437 1.00 55.25 354 ASP A CA 1
ATOM 2794 C C . ASP A 1 354 ? 6.613 6.830 22.647 1.00 55.25 354 ASP A C 1
ATOM 2796 O O . ASP A 1 354 ? 6.862 7.531 21.671 1.00 55.25 354 ASP A O 1
ATOM 2800 N N . ASN A 1 355 ? 7.104 7.132 23.855 1.00 50.72 355 ASN A N 1
ATOM 2801 C CA . ASN A 1 355 ? 7.912 8.341 24.096 1.00 50.72 355 ASN A CA 1
ATOM 2802 C C . ASN A 1 355 ? 9.310 8.326 23.440 1.00 50.72 355 ASN A C 1
ATOM 2804 O O . ASN A 1 355 ? 10.025 9.322 23.524 1.00 50.72 355 ASN A O 1
ATOM 2808 N N . ILE A 1 356 ? 9.724 7.226 22.798 1.00 53.56 356 ILE A N 1
ATOM 2809 C CA . ILE A 1 356 ? 11.018 7.137 22.094 1.00 53.56 356 ILE A CA 1
ATOM 2810 C C . ILE A 1 356 ? 10.868 7.303 20.569 1.00 53.56 356 ILE A C 1
ATOM 2812 O O . ILE A 1 356 ? 11.868 7.455 19.870 1.00 53.56 356 ILE A O 1
ATOM 2816 N N . TRP A 1 357 ? 9.647 7.337 20.019 1.00 52.53 357 TRP A N 1
ATOM 2817 C CA . TRP A 1 357 ? 9.441 7.545 18.579 1.00 52.53 357 TRP A CA 1
ATOM 2818 C C . TRP A 1 357 ? 9.216 9.032 18.252 1.00 52.53 357 TRP A C 1
ATOM 2820 O O . TRP A 1 357 ? 8.105 9.527 18.424 1.00 52.53 357 TRP A O 1
ATOM 2830 N N . PRO A 1 358 ? 10.228 9.783 17.767 1.00 46.28 358 PRO A N 1
ATOM 2831 C CA . PRO A 1 358 ? 10.266 11.227 18.008 1.00 46.28 358 PRO A CA 1
ATOM 2832 C C . PRO A 1 358 ? 9.480 12.103 17.015 1.00 46.28 358 PRO A C 1
ATOM 2834 O O . PRO A 1 358 ? 9.592 13.319 17.094 1.00 46.28 358 PRO A O 1
ATOM 2837 N N . TYR A 1 359 ? 8.734 11.557 16.044 1.00 46.91 359 TYR A N 1
ATOM 2838 C CA . TYR A 1 359 ? 8.308 12.368 14.883 1.00 46.91 359 TYR A CA 1
ATOM 2839 C C . TYR A 1 359 ? 6.956 12.037 14.248 1.00 46.91 359 TYR A C 1
ATOM 2841 O O . TYR A 1 359 ? 6.751 12.295 13.060 1.00 46.91 359 TYR A O 1
ATOM 2849 N N . VAL A 1 360 ? 5.979 11.549 15.009 1.00 47.94 360 VAL A N 1
ATOM 2850 C CA . VAL A 1 360 ? 4.596 11.658 14.530 1.00 47.94 360 VAL A CA 1
ATOM 2851 C C . VAL A 1 360 ? 3.953 12.857 15.204 1.00 47.94 360 VAL A C 1
ATOM 2853 O O . VAL A 1 360 ? 3.943 12.960 16.422 1.00 47.94 360 VAL A O 1
ATOM 2856 N N . VAL A 1 361 ? 3.391 13.738 14.373 1.00 46.22 361 VAL A N 1
ATOM 2857 C CA . VAL A 1 361 ? 2.568 14.944 14.619 1.00 46.22 361 VAL A CA 1
ATOM 2858 C C . VAL A 1 361 ? 1.275 14.636 15.428 1.00 46.22 361 VAL A C 1
ATOM 2860 O O . VAL A 1 361 ? 0.226 15.254 15.293 1.00 46.22 361 VAL A O 1
ATOM 2863 N N . ILE A 1 362 ? 1.351 13.640 16.301 1.00 49.44 362 ILE A N 1
ATOM 2864 C CA . ILE A 1 362 ? 0.343 13.044 17.172 1.00 49.44 362 ILE A CA 1
ATOM 2865 C C . ILE A 1 362 ? 0.785 13.234 18.642 1.00 49.44 362 ILE A C 1
ATOM 2867 O O . ILE A 1 362 ? 0.231 12.622 19.547 1.00 49.44 362 ILE A O 1
ATOM 2871 N N . ASP A 1 363 ? 1.691 14.173 18.938 1.00 40.00 363 ASP A N 1
ATOM 2872 C CA . ASP A 1 363 ? 1.941 14.621 20.322 1.00 40.00 363 ASP A CA 1
ATOM 2873 C C . ASP A 1 363 ? 0.669 15.166 21.005 1.00 40.00 363 ASP A C 1
ATOM 2875 O O . ASP A 1 363 ? 0.532 15.118 22.224 1.00 40.00 363 ASP A O 1
ATOM 2879 N N . GLY A 1 364 ? -0.340 15.581 20.231 1.00 47.09 364 GLY A N 1
ATOM 2880 C CA . GLY A 1 364 ? -1.670 15.910 20.758 1.00 47.09 364 GLY A CA 1
ATOM 2881 C C . GLY A 1 364 ? -2.610 14.716 20.993 1.00 47.09 364 GLY A C 1
ATOM 2882 O O . GLY A 1 364 ? -3.684 14.899 21.561 1.00 47.09 364 GLY A O 1
ATOM 2883 N N . PHE A 1 365 ? -2.267 13.506 20.541 1.00 42.69 365 PHE A N 1
ATOM 2884 C CA . PHE A 1 365 ? -3.166 12.342 20.573 1.00 42.69 365 PHE A CA 1
ATOM 2885 C C . PHE A 1 365 ? -2.751 11.295 21.612 1.00 42.69 365 PHE A C 1
ATOM 2887 O O . PHE A 1 365 ? -3.628 10.680 22.209 1.00 42.69 365 PHE A O 1
ATOM 2894 N N . LEU A 1 366 ? -1.447 11.089 21.843 1.00 41.75 366 LEU A N 1
ATOM 2895 C CA . LEU A 1 366 ? -0.947 10.052 22.761 1.00 41.75 366 LEU A CA 1
ATOM 2896 C C . LEU A 1 366 ? -0.915 10.505 24.232 1.00 41.75 366 LEU A C 1
ATOM 2898 O O . LEU A 1 366 ? -1.145 9.692 25.122 1.00 41.75 366 LEU A O 1
ATOM 2902 N N . GLY A 1 367 ? -0.772 11.810 24.493 1.00 45.88 367 GLY A N 1
ATOM 2903 C CA . GLY A 1 367 ? -1.009 12.415 25.814 1.00 45.88 367 GLY A CA 1
ATOM 2904 C C . GLY A 1 367 ? -2.491 12.661 26.133 1.00 45.88 367 GLY A C 1
ATOM 2905 O O . GLY A 1 367 ? -2.820 13.306 27.127 1.00 45.88 367 GLY A O 1
ATOM 2906 N N . SER A 1 368 ? -3.399 12.196 25.271 1.00 51.97 368 SER A N 1
ATOM 2907 C CA . SER A 1 368 ? -4.829 12.426 25.427 1.00 51.97 368 SER A CA 1
ATOM 2908 C C . SER A 1 368 ? -5.363 11.692 26.667 1.00 51.97 368 SER A C 1
ATOM 2910 O O . SER A 1 368 ? -5.174 10.477 26.780 1.00 51.97 368 SER A O 1
ATOM 2912 N N . PRO A 1 369 ? -6.124 12.368 27.551 1.00 57.66 369 PRO A N 1
ATOM 2913 C CA . PRO A 1 369 ? -6.878 11.739 28.641 1.00 57.66 369 PRO A CA 1
ATOM 2914 C C . PRO A 1 369 ? -7.718 10.533 28.191 1.00 57.66 369 PRO A C 1
ATOM 2916 O O . PRO A 1 369 ? -8.016 9.640 28.978 1.00 57.66 369 PRO A O 1
ATOM 2919 N N . VAL A 1 370 ? -8.064 10.479 26.903 1.00 53.50 370 VAL A N 1
ATOM 2920 C CA . VAL A 1 370 ? -8.828 9.401 26.278 1.00 53.50 370 VAL A CA 1
ATOM 2921 C C . VAL A 1 370 ? -8.070 8.069 26.256 1.00 53.50 370 VAL A C 1
ATOM 2923 O O . VAL A 1 370 ? -8.692 7.025 26.426 1.00 53.50 370 VAL A O 1
ATOM 2926 N N . LEU A 1 371 ? -6.743 8.076 26.098 1.00 57.34 371 LEU A N 1
ATOM 2927 C CA . LEU A 1 371 ? -5.939 6.848 26.133 1.00 57.34 371 LEU A CA 1
ATOM 2928 C C . LEU A 1 371 ? -5.807 6.306 27.550 1.00 57.34 371 LEU A C 1
ATOM 2930 O O . LEU A 1 371 ? -6.033 5.120 27.762 1.00 57.34 371 LEU A O 1
ATOM 2934 N N . LEU A 1 372 ? -5.525 7.175 28.524 1.00 64.00 372 LEU A N 1
ATOM 2935 C CA . LEU A 1 372 ? -5.533 6.816 29.946 1.00 64.00 372 LEU A CA 1
ATOM 2936 C C . LEU A 1 372 ? -6.893 6.251 30.371 1.00 64.00 372 LEU A C 1
ATOM 2938 O O . LEU A 1 372 ? -6.946 5.235 31.059 1.00 64.00 372 LEU A O 1
ATOM 2942 N N . HIS A 1 373 ? -7.987 6.852 29.899 1.00 66.31 373 HIS A N 1
ATOM 2943 C CA . HIS A 1 373 ? -9.336 6.347 30.134 1.00 66.31 373 HIS A CA 1
ATOM 2944 C C . HIS A 1 373 ? -9.601 5.011 29.419 1.00 66.31 373 HIS A C 1
ATOM 2946 O O . HIS A 1 373 ? -10.256 4.130 29.975 1.00 66.31 373 HIS A O 1
ATOM 2952 N N . GLY A 1 374 ? -9.096 4.833 28.195 1.00 70.00 374 GLY A N 1
ATOM 2953 C CA . GLY A 1 374 ? -9.199 3.577 27.452 1.00 70.00 374 GLY A CA 1
ATOM 2954 C C . GLY A 1 374 ? -8.426 2.441 28.116 1.00 70.00 374 GLY A C 1
ATOM 2955 O O . GLY A 1 374 ? -8.958 1.345 28.242 1.00 70.00 374 GLY A O 1
ATOM 2956 N N . ILE A 1 375 ? -7.222 2.720 28.619 1.00 67.88 375 ILE A N 1
ATOM 2957 C CA . ILE A 1 375 ? -6.424 1.798 29.432 1.00 67.88 375 ILE A CA 1
ATOM 2958 C C . ILE A 1 375 ? -7.174 1.472 30.726 1.00 67.88 375 ILE A C 1
ATOM 2960 O O . ILE A 1 375 ? -7.354 0.299 31.026 1.00 67.88 375 ILE A O 1
ATOM 2964 N N . TYR A 1 376 ? -7.669 2.476 31.458 1.00 75.81 376 TYR A N 1
ATOM 2965 C CA . TYR A 1 376 ? -8.465 2.258 32.670 1.00 75.81 376 TYR A CA 1
ATOM 2966 C C . TYR A 1 376 ? -9.647 1.325 32.393 1.00 75.81 376 TYR A C 1
ATOM 2968 O O . TYR A 1 376 ? -9.724 0.259 32.990 1.00 75.81 376 TYR A O 1
ATOM 2976 N N . SER A 1 377 ? -10.482 1.673 31.410 1.00 78.94 377 SER A N 1
ATOM 2977 C CA . SER A 1 377 ? -11.652 0.876 31.020 1.00 78.94 377 SER A CA 1
ATOM 2978 C C . SER A 1 377 ? -11.253 -0.530 30.578 1.00 78.94 377 SER A C 1
ATOM 2980 O O . SER A 1 377 ? -11.918 -1.502 30.911 1.00 78.94 377 SER A O 1
ATOM 2982 N N . PHE A 1 378 ? -10.148 -0.661 29.840 1.00 80.56 378 PHE A N 1
ATOM 2983 C CA . PHE A 1 378 ? -9.644 -1.959 29.418 1.00 80.56 378 PHE A CA 1
ATOM 2984 C C . PHE A 1 378 ? -9.240 -2.817 30.616 1.00 80.56 378 PHE A C 1
ATOM 2986 O O . PHE A 1 378 ? -9.559 -3.993 30.630 1.00 80.56 378 PHE A O 1
ATOM 2993 N N . TRP A 1 379 ? -8.575 -2.268 31.630 1.00 82.62 379 TRP A N 1
ATOM 2994 C CA . TRP A 1 379 ? -8.120 -3.045 32.785 1.00 82.62 379 TRP A CA 1
ATOM 2995 C C . TRP A 1 379 ? -9.190 -3.257 33.863 1.00 82.62 379 TRP A C 1
ATOM 2997 O O . TRP A 1 379 ? -9.014 -4.147 34.690 1.00 82.62 379 TRP A O 1
ATOM 3007 N N . THR A 1 380 ? -10.292 -2.504 33.863 1.00 81.25 380 THR A N 1
ATOM 3008 C CA . THR A 1 380 ? -11.367 -2.648 34.862 1.00 81.25 380 THR A CA 1
ATOM 3009 C C . THR A 1 380 ? -12.521 -3.557 34.442 1.00 81.25 380 THR A C 1
ATOM 3011 O O . THR A 1 380 ? -13.327 -3.905 35.297 1.00 81.25 380 THR A O 1
ATOM 3014 N N . ILE A 1 381 ? -12.594 -3.994 33.177 1.00 83.38 381 ILE A N 1
ATOM 3015 C CA . ILE A 1 381 ? -13.609 -4.964 32.720 1.00 83.38 381 ILE A CA 1
ATOM 3016 C C . ILE A 1 381 ? -13.528 -6.265 33.549 1.00 83.38 381 ILE A C 1
ATOM 3018 O O . ILE A 1 381 ? -12.431 -6.786 33.801 1.00 83.38 381 ILE A O 1
ATOM 3022 N N . GLU A 1 382 ? -14.687 -6.787 33.952 1.00 86.19 382 GLU A N 1
ATOM 3023 C CA . GLU A 1 382 ? -14.821 -8.056 34.680 1.00 86.19 382 GLU A CA 1
ATOM 3024 C C . GLU A 1 382 ? -14.314 -9.240 33.843 1.00 86.19 382 GLU A C 1
ATOM 3026 O O . GLU A 1 382 ? -14.332 -9.203 32.610 1.00 86.19 382 GLU A O 1
ATOM 3031 N N . SER A 1 383 ? -13.818 -10.292 34.502 1.00 83.25 383 SER A N 1
ATOM 3032 C CA . SER A 1 383 ? -13.246 -11.462 33.815 1.00 83.25 383 SER A CA 1
ATOM 3033 C C . SER A 1 383 ? -14.258 -12.144 32.879 1.00 83.25 383 SER A C 1
ATOM 3035 O O . SER A 1 383 ? -13.908 -12.533 31.764 1.00 83.25 383 SER A O 1
ATOM 3037 N N . GLY A 1 384 ? -15.526 -12.222 33.299 1.00 82.69 384 GLY A N 1
ATOM 3038 C CA . GLY A 1 384 ? -16.620 -12.840 32.545 1.00 82.69 384 GLY A CA 1
ATOM 3039 C C . GLY A 1 384 ? -17.042 -12.077 31.286 1.00 82.69 384 GLY A C 1
ATOM 3040 O O . GLY A 1 384 ? -17.559 -12.688 30.354 1.00 82.69 384 GLY A O 1
ATOM 3041 N N . ASP A 1 385 ? -16.752 -10.775 31.225 1.00 83.12 385 ASP A N 1
ATOM 3042 C CA . ASP A 1 385 ? -17.103 -9.888 30.106 1.00 83.12 385 ASP A CA 1
ATOM 3043 C C . ASP A 1 385 ? -15.945 -9.691 29.116 1.00 83.12 385 ASP A C 1
ATOM 3045 O O . ASP A 1 385 ? -15.998 -8.849 28.210 1.00 83.12 385 ASP A O 1
ATOM 3049 N N . LEU A 1 386 ? -14.860 -10.452 29.277 1.00 78.00 386 LEU A N 1
ATOM 3050 C CA . LEU A 1 386 ? -13.741 -10.403 28.352 1.00 78.00 386 LEU A CA 1
ATOM 3051 C C . LEU A 1 386 ? -14.190 -10.857 26.957 1.00 78.00 386 LEU A C 1
ATOM 3053 O O . LEU A 1 386 ? -14.683 -11.977 26.800 1.00 78.00 386 LEU A O 1
ATOM 3057 N N . PRO A 1 387 ? -13.970 -10.038 25.912 1.00 76.94 387 PRO A N 1
ATOM 3058 C CA . PRO A 1 387 ? -14.219 -10.483 24.554 1.00 76.94 387 PRO A CA 1
ATOM 3059 C C . PRO A 1 387 ? -13.342 -11.703 24.270 1.00 76.94 387 PRO A C 1
ATOM 3061 O O . PRO A 1 387 ? -12.130 -11.682 24.511 1.00 76.94 387 PRO A O 1
ATOM 3064 N N . GLY A 1 388 ? -13.946 -12.764 23.733 1.00 81.69 388 GLY A N 1
ATOM 3065 C CA . GLY A 1 388 ? -13.182 -13.918 23.280 1.00 81.69 388 GLY A CA 1
ATOM 3066 C C . GLY A 1 388 ? -12.192 -13.511 22.185 1.00 81.69 388 GLY A C 1
ATOM 3067 O O . GLY A 1 388 ? -12.351 -12.479 21.528 1.00 81.69 388 GLY A O 1
ATOM 3068 N N . TRP A 1 389 ? -11.187 -14.350 21.915 1.00 76.56 389 TRP A N 1
ATOM 3069 C CA . TRP A 1 389 ? -10.248 -14.117 20.806 1.00 76.56 389 TRP A CA 1
ATOM 3070 C C . TRP A 1 389 ? -10.971 -13.821 19.485 1.00 76.56 389 TRP A C 1
ATOM 3072 O O . TRP A 1 389 ? -10.580 -12.915 18.750 1.00 76.56 389 TRP A O 1
ATOM 3082 N N . SER A 1 390 ? -12.076 -14.519 19.212 1.00 77.62 390 SER A N 1
ATOM 3083 C CA . SER A 1 390 ? -12.931 -14.249 18.055 1.00 77.62 390 SER A CA 1
ATOM 3084 C C . SER A 1 390 ? -13.511 -12.834 18.052 1.00 77.62 390 SER A C 1
ATOM 3086 O O . SER A 1 390 ? -13.590 -12.219 16.994 1.00 77.62 390 SER A O 1
ATOM 3088 N N . ASP A 1 391 ? -13.902 -12.295 19.205 1.00 76.44 391 ASP A N 1
ATOM 30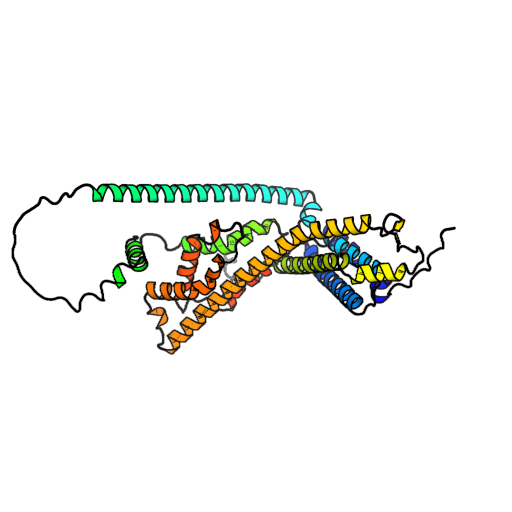89 C CA . ASP A 1 391 ? -14.511 -10.966 19.321 1.00 76.44 391 ASP A CA 1
ATOM 3090 C C . ASP A 1 391 ? -13.495 -9.835 19.197 1.00 76.44 391 ASP A C 1
ATOM 3092 O O . ASP A 1 391 ? -13.849 -8.761 18.726 1.00 76.44 391 ASP A O 1
ATOM 3096 N N . LEU A 1 392 ? -12.228 -10.086 19.530 1.00 69.56 392 LEU A N 1
ATOM 3097 C CA . LEU A 1 392 ? -11.122 -9.154 19.278 1.00 69.56 392 LEU A CA 1
ATOM 3098 C C . LEU A 1 392 ? -10.721 -9.126 17.809 1.00 69.56 392 LEU A C 1
ATOM 3100 O O . LEU A 1 392 ? -10.452 -8.062 17.247 1.00 69.56 392 LEU A O 1
ATOM 3104 N N . TRP A 1 393 ? -10.708 -10.296 17.169 1.00 73.38 393 TRP A N 1
ATOM 3105 C CA . TRP A 1 393 ? -10.414 -10.389 15.747 1.00 73.38 393 TRP A CA 1
ATOM 3106 C C . TRP A 1 393 ? -11.572 -9.880 14.890 1.00 73.38 393 TRP A C 1
ATOM 3108 O O . TRP A 1 393 ? -11.307 -9.346 13.822 1.00 73.38 393 TRP A O 1
ATOM 3118 N N . LYS A 1 394 ? -12.834 -9.951 15.334 1.00 72.75 394 LYS A N 1
ATOM 3119 C CA . LYS A 1 394 ? -14.001 -9.451 14.577 1.00 72.75 394 LYS A CA 1
ATOM 3120 C C . LYS A 1 394 ? -13.853 -7.988 14.123 1.00 72.75 394 LYS A C 1
ATOM 3122 O O . LYS A 1 394 ? -14.025 -7.757 12.931 1.00 72.75 394 LYS A O 1
ATOM 3127 N N . PRO A 1 395 ? -13.511 -6.998 14.974 1.00 67.56 395 PRO A N 1
ATOM 3128 C CA . PRO A 1 395 ? -13.243 -5.625 14.547 1.00 67.56 395 PRO A CA 1
ATOM 3129 C C . PRO A 1 395 ? -12.088 -5.509 13.560 1.00 67.56 395 PRO A C 1
ATOM 3131 O O . PRO A 1 395 ? -12.204 -4.759 12.599 1.00 67.56 395 PRO A O 1
ATOM 3134 N N . PHE A 1 396 ? -11.000 -6.258 13.758 1.00 69.56 396 PHE A N 1
ATOM 3135 C CA . PHE A 1 396 ? -9.849 -6.226 12.855 1.00 69.56 396 PHE A CA 1
ATOM 3136 C C . PHE A 1 396 ? -10.171 -6.860 11.500 1.00 69.56 396 PHE A C 1
ATOM 3138 O O . PHE A 1 396 ? -9.924 -6.262 10.461 1.00 69.56 396 PHE A O 1
ATOM 3145 N N . ILE A 1 397 ? -10.777 -8.045 11.491 1.00 70.94 397 ILE A N 1
ATOM 3146 C CA . ILE A 1 397 ? -11.245 -8.732 10.287 1.00 70.94 397 ILE A CA 1
ATOM 3147 C C . ILE A 1 397 ? -12.309 -7.883 9.599 1.00 70.94 397 ILE A C 1
ATOM 3149 O O . ILE A 1 397 ? -12.269 -7.744 8.386 1.00 70.94 397 ILE A O 1
ATOM 3153 N N . SER A 1 398 ? -13.224 -7.260 10.339 1.00 69.19 398 SER A N 1
ATOM 3154 C CA . SER A 1 398 ? -14.205 -6.312 9.799 1.00 69.19 398 SER A CA 1
ATOM 3155 C C . SER A 1 398 ? -13.513 -5.094 9.190 1.00 69.19 398 SER A C 1
ATOM 3157 O O . SER A 1 398 ? -13.804 -4.729 8.059 1.00 69.19 398 SER A O 1
ATOM 3159 N N . PHE A 1 399 ? -12.524 -4.511 9.866 1.00 67.38 399 PHE A N 1
ATOM 3160 C CA . PHE A 1 399 ? -11.723 -3.413 9.332 1.00 67.38 399 PHE A CA 1
ATOM 3161 C C . PHE A 1 399 ? -11.006 -3.822 8.040 1.00 67.38 399 PHE A C 1
ATOM 3163 O O . PHE A 1 399 ? -11.095 -3.127 7.031 1.00 67.38 399 PHE A O 1
ATOM 3170 N N . MET A 1 400 ? -10.369 -4.991 8.030 1.00 70.81 400 MET A N 1
ATOM 3171 C CA . MET A 1 400 ? -9.626 -5.500 6.884 1.00 70.81 400 MET A CA 1
ATOM 3172 C C . MET A 1 400 ? -10.541 -5.929 5.727 1.00 70.81 400 MET A C 1
ATOM 3174 O O . MET A 1 400 ? -10.182 -5.687 4.575 1.00 70.81 400 MET A O 1
ATOM 3178 N N . SER A 1 401 ? -11.722 -6.493 6.013 1.00 68.38 401 SER A N 1
ATOM 3179 C CA . SER A 1 401 ? -12.669 -7.070 5.038 1.00 68.38 401 SER A CA 1
ATOM 3180 C C . SER A 1 401 ? -13.803 -6.142 4.596 1.00 68.38 401 SER A C 1
ATOM 3182 O O . SER A 1 401 ? -14.470 -6.463 3.609 1.00 68.38 401 SER A O 1
ATOM 3184 N N . ARG A 1 402 ? -14.032 -5.003 5.275 1.00 54.53 402 ARG A N 1
ATOM 3185 C CA . ARG A 1 402 ? -15.090 -4.035 4.934 1.00 54.53 402 ARG A CA 1
ATOM 3186 C C . ARG A 1 402 ? -14.955 -3.626 3.465 1.00 54.53 402 ARG A C 1
ATOM 3188 O O . ARG A 1 402 ? -13.988 -2.968 3.062 1.00 54.53 402 ARG A O 1
ATOM 3195 N N . GLY A 1 403 ? -15.931 -4.122 2.716 1.00 50.34 403 GLY A N 1
ATOM 3196 C CA . GLY A 1 403 ? -15.934 -4.453 1.293 1.00 50.34 403 GLY A CA 1
ATOM 3197 C C . GLY A 1 403 ? -16.953 -5.580 1.038 1.00 50.34 403 GLY A C 1
ATOM 3198 O O . GLY A 1 403 ? -17.574 -5.623 -0.016 1.00 50.34 403 GLY A O 1
ATOM 3199 N N . THR A 1 404 ? -17.219 -6.426 2.044 1.00 44.91 404 THR A N 1
ATOM 3200 C CA . THR A 1 404 ? -18.402 -7.301 2.085 1.00 44.91 404 THR A CA 1
ATOM 3201 C C . THR A 1 404 ? -19.343 -6.853 3.203 1.00 44.91 404 THR A C 1
ATOM 3203 O O . THR A 1 404 ? -18.974 -6.825 4.377 1.00 44.91 404 THR A O 1
ATOM 3206 N N . ASP A 1 405 ? -20.557 -6.439 2.843 1.00 48.22 405 ASP A N 1
ATOM 3207 C CA . ASP A 1 405 ? -21.628 -6.149 3.795 1.00 48.22 405 ASP A CA 1
ATOM 3208 C C . ASP A 1 405 ? -22.012 -7.436 4.536 1.00 48.22 405 ASP A C 1
ATOM 3210 O O . ASP A 1 405 ? -22.877 -8.204 4.106 1.00 48.22 405 ASP A O 1
ATOM 3214 N N . LEU A 1 406 ? -21.386 -7.666 5.693 1.00 45.75 406 LEU A N 1
ATOM 3215 C CA . LEU A 1 406 ? -21.769 -8.722 6.638 1.00 45.75 406 LEU A CA 1
ATOM 3216 C C . LEU A 1 406 ? -23.214 -8.548 7.155 1.00 45.75 406 LEU A C 1
ATOM 3218 O O . LEU A 1 406 ? -23.761 -9.466 7.760 1.00 45.75 406 LEU A O 1
ATOM 3222 N N . SER A 1 407 ? -23.856 -7.403 6.893 1.00 49.00 407 SER A N 1
ATOM 3223 C CA . SER A 1 407 ? -25.274 -7.156 7.182 1.00 49.00 407 SER A CA 1
ATOM 3224 C C . SER A 1 407 ? -26.223 -7.966 6.289 1.00 49.00 407 SER A C 1
ATOM 3226 O O . SER A 1 407 ? -27.341 -8.257 6.706 1.00 49.00 407 SER A O 1
ATOM 3228 N N . SER A 1 408 ? -25.784 -8.389 5.097 1.00 47.12 408 SER A N 1
ATOM 3229 C CA . SER A 1 408 ? -26.610 -9.185 4.174 1.00 47.12 408 SER A CA 1
ATOM 3230 C C . SER A 1 408 ? -26.695 -10.674 4.545 1.00 47.12 408 SER A C 1
ATOM 3232 O O . SER A 1 408 ? -27.565 -11.384 4.044 1.00 47.12 408 SER A O 1
ATOM 3234 N N . GLY A 1 409 ? -25.821 -11.140 5.445 1.00 42.59 409 GLY A N 1
ATOM 3235 C CA . GLY A 1 409 ? -25.713 -12.539 5.866 1.00 42.59 409 GLY A CA 1
ATOM 3236 C C . GLY A 1 409 ? -26.286 -12.847 7.248 1.00 42.59 409 GLY A C 1
ATOM 3237 O O . GLY A 1 409 ? -26.203 -13.996 7.682 1.00 42.59 409 GLY A O 1
ATOM 3238 N N . ALA A 1 410 ? -26.872 -11.868 7.950 1.00 45.78 410 ALA A N 1
ATOM 3239 C CA . ALA A 1 410 ? -27.709 -12.176 9.103 1.00 45.78 410 ALA A CA 1
ATOM 3240 C C . ALA A 1 410 ? -28.908 -12.972 8.582 1.00 45.78 410 ALA A C 1
ATOM 3242 O O . ALA A 1 410 ? -29.850 -12.408 8.024 1.00 45.78 410 ALA A O 1
ATOM 3243 N N . ALA A 1 411 ? -28.800 -14.298 8.685 1.00 44.16 411 ALA A N 1
ATOM 3244 C CA . ALA A 1 411 ? -29.837 -15.243 8.339 1.00 44.16 411 ALA A CA 1
ATOM 3245 C C . ALA A 1 411 ? -31.161 -14.696 8.867 1.00 44.16 411 ALA A C 1
ATOM 3247 O O . ALA A 1 411 ? -31.344 -14.577 10.079 1.00 44.16 411 ALA A O 1
ATOM 3248 N N . ARG A 1 412 ? -32.071 -14.329 7.954 1.00 39.91 412 ARG A N 1
ATOM 3249 C CA . ARG A 1 412 ? -33.481 -14.188 8.305 1.00 39.91 412 ARG A CA 1
ATOM 3250 C C . ARG A 1 412 ? -33.841 -15.494 8.984 1.00 39.91 412 ARG A C 1
ATOM 3252 O O . ARG A 1 412 ? -33.894 -16.531 8.325 1.00 39.91 412 ARG A O 1
ATOM 3259 N N . THR A 1 413 ? -34.020 -15.444 10.295 1.00 41.31 413 THR A N 1
ATOM 3260 C CA . THR A 1 413 ? -34.575 -16.542 11.064 1.00 41.31 413 THR A CA 1
ATOM 3261 C C . THR A 1 413 ? -35.855 -16.959 10.338 1.00 41.31 413 THR A C 1
ATOM 3263 O O . THR A 1 413 ? -36.728 -16.112 10.122 1.00 41.31 413 THR A O 1
ATOM 3266 N N . PRO A 1 414 ? -35.977 -18.215 9.876 1.00 44.09 414 PRO A N 1
ATOM 3267 C CA . PRO A 1 414 ? -37.204 -18.710 9.272 1.00 44.09 414 PRO A CA 1
ATOM 3268 C C . PRO A 1 414 ? -38.226 -18.880 10.401 1.00 44.09 414 PRO A C 1
ATOM 3270 O O . PRO A 1 414 ? -38.410 -19.961 10.942 1.00 44.09 414 PRO A O 1
ATOM 3273 N N . GLY A 1 415 ? -38.823 -17.774 10.835 1.00 46.75 415 GLY A N 1
ATOM 3274 C CA . GLY A 1 415 ? -39.631 -17.721 12.049 1.00 46.75 415 GLY A CA 1
ATOM 3275 C C . GLY A 1 415 ? -40.448 -16.441 12.107 1.00 46.75 415 GLY A C 1
ATOM 3276 O O . GLY A 1 415 ? -40.283 -15.635 13.010 1.00 46.75 415 GLY A O 1
ATOM 3277 N N . GLY A 1 416 ? -41.283 -16.225 11.094 1.00 45.78 416 GLY A N 1
ATOM 3278 C CA . GLY A 1 416 ? -42.143 -15.046 10.993 1.00 45.78 416 GLY A CA 1
ATOM 3279 C C . GLY A 1 416 ? -43.135 -15.171 9.845 1.00 45.78 416 GLY A C 1
ATOM 3280 O O . GLY A 1 416 ? -43.222 -14.295 8.994 1.00 45.78 416 GLY A O 1
ATOM 3281 N N . ARG A 1 417 ? -43.820 -16.317 9.759 1.00 46.94 417 ARG A N 1
ATOM 3282 C CA . ARG A 1 417 ? -44.932 -16.546 8.828 1.00 46.94 417 ARG A CA 1
ATOM 3283 C C . ARG A 1 417 ? -46.089 -17.184 9.583 1.00 46.94 417 ARG A C 1
ATOM 3285 O O . ARG A 1 417 ? -46.404 -18.345 9.372 1.00 46.94 417 ARG A O 1
ATOM 3292 N N . LEU A 1 418 ? -46.681 -16.426 10.488 1.00 52.47 418 LEU A N 1
ATOM 3293 C CA . LEU A 1 418 ? -47.969 -16.711 11.105 1.00 52.47 418 LEU A CA 1
ATOM 3294 C C . LEU A 1 418 ? -48.548 -15.343 11.471 1.00 52.47 418 LEU A C 1
ATOM 3296 O O . LEU A 1 418 ? -47.838 -14.555 12.079 1.00 52.47 418 LEU A O 1
ATOM 3300 N N . GLU A 1 419 ? -49.795 -15.096 11.060 1.00 50.09 419 GLU A N 1
ATOM 3301 C CA . GLU A 1 419 ? -50.641 -13.935 11.414 1.00 50.09 419 GLU A CA 1
ATOM 3302 C C . GLU A 1 419 ? -50.736 -12.784 10.388 1.00 50.09 419 GLU A C 1
ATOM 3304 O O . GLU A 1 419 ? -50.606 -11.621 10.734 1.00 50.09 419 GLU A O 1
ATOM 3309 N N . GLU A 1 420 ? -51.067 -13.071 9.123 1.00 45.41 420 GLU A N 1
ATOM 3310 C CA . GLU A 1 420 ? -51.772 -12.074 8.286 1.00 45.41 420 GLU A CA 1
ATOM 3311 C C . GLU A 1 420 ? -52.670 -12.757 7.238 1.00 45.41 420 GLU A C 1
ATOM 3313 O O . GLU A 1 420 ? -52.529 -12.612 6.027 1.00 45.41 420 GLU A O 1
ATOM 3318 N N . LYS A 1 421 ? -53.579 -13.616 7.712 1.00 43.88 421 LYS A N 1
ATOM 3319 C CA . LYS A 1 421 ? -54.674 -14.173 6.900 1.00 43.88 421 LYS A CA 1
ATOM 3320 C C . LYS A 1 421 ? -55.883 -14.463 7.787 1.00 43.88 421 LYS A C 1
ATOM 3322 O O . LYS A 1 421 ? -56.278 -15.608 7.979 1.00 43.88 421 LYS A O 1
ATOM 3327 N N . LYS A 1 422 ? -56.454 -13.416 8.383 1.00 50.09 422 LYS A N 1
ATOM 3328 C CA . LYS A 1 422 ? -57.741 -13.521 9.085 1.00 50.09 422 LYS A CA 1
ATOM 3329 C C . LYS A 1 422 ? -58.484 -12.184 9.128 1.00 50.09 422 LYS A C 1
ATOM 3331 O O . LYS A 1 422 ? -58.801 -11.686 10.193 1.00 50.09 422 LYS A O 1
ATOM 3336 N N . GLN A 1 423 ? -58.765 -11.602 7.963 1.00 48.03 423 GLN A N 1
ATOM 3337 C CA . GLN A 1 423 ? -59.775 -10.542 7.833 1.00 48.03 423 GLN A CA 1
ATOM 3338 C C . GLN A 1 423 ? -60.200 -10.394 6.370 1.00 48.03 423 GLN A C 1
ATOM 3340 O O . GLN A 1 423 ? -59.832 -9.468 5.662 1.00 48.03 423 GLN A O 1
ATOM 3345 N N . ALA A 1 424 ? -60.960 -11.379 5.903 1.00 52.47 424 ALA A N 1
ATOM 3346 C CA . ALA A 1 424 ? -61.823 -11.238 4.737 1.00 52.47 424 ALA A CA 1
ATOM 3347 C C . ALA A 1 424 ? -62.975 -12.235 4.894 1.00 52.47 424 ALA A C 1
ATOM 3349 O O . ALA A 1 424 ? -62.982 -13.309 4.298 1.00 52.47 424 ALA A O 1
ATOM 3350 N N . SER A 1 425 ? -63.916 -11.896 5.775 1.00 54.91 425 SER A N 1
ATOM 3351 C CA . SER A 1 425 ? -65.228 -12.535 5.818 1.00 54.91 425 SER A CA 1
ATOM 3352 C C . SER A 1 425 ? -66.304 -11.533 6.257 1.00 54.91 425 SER A C 1
ATOM 3354 O O . SER A 1 425 ? -66.460 -11.317 7.457 1.00 54.91 425 SER A O 1
ATOM 3356 N N . ILE A 1 426 ? -67.049 -11.046 5.248 1.00 54.22 426 ILE A N 1
ATOM 3357 C CA . ILE A 1 426 ? -68.526 -10.905 5.201 1.00 54.22 426 ILE A CA 1
ATOM 3358 C C . ILE A 1 426 ? -69.108 -9.662 5.920 1.00 54.22 426 ILE A C 1
ATOM 3360 O O . ILE A 1 426 ? -68.604 -9.299 6.982 1.00 54.22 426 ILE A O 1
ATOM 3364 N N . PRO A 1 427 ? -70.162 -9.001 5.381 1.00 69.88 427 PRO A N 1
ATOM 3365 C CA . PRO A 1 427 ? -71.173 -9.502 4.433 1.00 69.88 427 PRO A CA 1
ATOM 3366 C C . PRO A 1 427 ? -71.107 -9.009 2.993 1.00 69.88 427 PRO A C 1
ATOM 3368 O O . PRO A 1 427 ? -70.888 -7.798 2.778 1.00 69.88 427 PRO A O 1
#

Secondary structure (DSSP, 8-state):
--PPPPPPPP-HHHHSHHHHHHHHHHHHHHHHHHHH-GGGHHHHHHHHHHHHHHHHHHHHHHHHTT-S-HHHHHHHHHHHHHHHHTT--SSSHHHHHSSHHHHHHHHHHHHHHHHHHHHHHHHHHHHHHHHHHHHHHHHHHHHHTTSS----------------SSTTTTTGGGSSHHHHHHHHHTTS---S-SSHHHHHHHIIIIIHHHHHHHTTS-TTS-HHHHHHHHHHHHHHHHHHHHHHH-HHHHHHHHHHTTTS----EEESSSEEE--HHHHHHHHHHHHHHHHHHHHHHHHHHHHHHHHHHHHHHHHHHHHHHHHHHHHSTTTTTTS-HHHHHHHHHHHGGGT-GGGG-TT-S-HHHHT-HHHHHHHHHHHHS-GGGPPPHHHHHHHHHHHHHTTS-GGGGS---S----SS-------

Organism: NCBI:txid869390

Foldseek 3Di:
DADDDDDDDFDCVQDNPVVVCVLVVLLVVLLCCLQPPVLCNQVSLVVLLVVLLVNLVVLVVCVVVVNGALLSSVVSLVSSVVCDVRRRDLQCPVSQVSDPVSVVVLVVVCVVLVVVVVVVVVVVVVVVVVVVVVVVVVVVVVVVVVPDDDDDDDDDDDDDDDDDDDPPPVVVVCPPPVNVVVVVVVPDDPPDDDDVLVVVLVCQPQVCVCVSCVSSHDQLHFVLSSLSSLVSLLSSLVVLLCSLVPVSNVVSQVVSPVVNPPFDFDPDPDTDGPDPVVSVVSNVVSVVSNVVSVVVVVVSVVVVVLLVLVVVLVVLLVVVVVVQCVVPNCRLVPDDLVVLLVSLVVVCVVVVPVVVVPDDPCPVPSPDVSVSSVSSVVSNDDPVPDDDPCRSVCSVCCNRPSSDDPVVVPPPPPPPPDDDPPPDDDD

Sequence (427 aa):
MVEKCPGFNGNPDLYGLGIRLGVYSQWFSSWLTNTCNPSAAAANHDANSIFLLALLIGISVAVSNDAIRPVEAYVMLHICFGFIFTVLSLLGVRVYFLTPRTLSEFLCHVRVKREALRGSVRGRIQAVQTAFRHFQEWLRSRGEDNGEKEPQQQEEGHQDNRRASVASMAVIGRNTICGKLVRNLRQMPDASLPASTLGLVRASTIEFTSDAVSFLKHPSLSWSGVAWRSAVLIYLIGLNLWFWWSPWLIDKVSESTGGKACAPSIFFFGHQHITGSLLDFFRSVSVILAIPALWLCWIILSAAFAVWKFVLGFLARWLVITALERISPGMWDNLYDGTKFAIGLCLTPFMLWDNIWPYVVIDGFLGSPVLLHGIYSFWTIESGDLPGWSDLWKPFISFMSRGTDLSSGAARTPGGRLEEKKQASIP

pLDDT: mean 75.32, std 18.82, range [37.78, 97.25]

Radius of gyration: 33.27 Å; chains: 1; bounding box: 108×56×119 Å